Protein AF-A0A1I7WMV4-F1 (afdb_monomer)

Organism: Heterorhabditis bacteriophora (NCBI:txid37862)

InterPro domains:
  IPR008081 Cytoplasmic FMR1-interacting [PF05994] (20-276)
  IPR008081 Cytoplasmic FMR1-interacting [PF05994] (316-549)
  IPR008081 Cytoplasmic FMR1-interacting [PIRSF008153] (20-555)
  IPR008081 Cytoplasmic FMR1-interacting [PR01698] (71-94)
  IPR008081 Cytoplasmic FMR1-interacting [PR01698] (135-153)
  IPR008081 Cytoplasmic FMR1-interacting [PR01698] (204-226)
  IPR008081 Cytoplasmic FMR1-interacting [PR01698] (264-294)
  IPR008081 Cytoplasmic FMR1-interacting [PTHR12195] (18-276)

Mean predicted aligned error: 18.1 Å

Radius of gyration: 53.66 Å; Cα contacts (8 Å, |Δi|>4): 362; chains: 1; bounding box: 133×70×146 Å

Nearest PDB structures (foldseek):
  3p8c-assembly1_A  TM=8.259E-01  e=4.898E-31  Homo sapiens
  4n78-assembly1_A  TM=8.257E-01  e=5.779E-31  Homo sapiens
  7usc-assembly1_A  TM=8.078E-01  e=4.213E-30  Homo sapiens
  7usd-assembly1_A  TM=8.073E-01  e=2.116E-29  Homo sapiens
  7use-assembly1_A  TM=8.045E-01  e=2.116E-29  Homo sapiens

Solvent-accessible surface area (backbone atoms only — not comparable to full-atom values): 35457 Å² total; per-residue (Å²): 107,69,78,59,51,61,60,49,70,76,72,66,64,92,88,45,60,64,65,52,47,54,56,48,49,42,43,71,68,69,60,83,70,89,67,80,84,81,77,76,88,82,87,84,88,81,83,90,82,88,85,82,91,75,86,84,80,74,80,79,82,80,78,76,84,82,59,98,73,67,81,74,72,50,74,64,47,51,49,51,42,47,55,56,55,44,62,44,65,42,91,70,81,79,75,94,59,80,70,57,42,80,81,54,56,71,73,56,54,50,53,50,49,53,48,54,66,56,56,66,53,44,68,46,62,76,37,42,67,63,50,49,52,68,72,67,66,58,27,70,59,67,67,53,66,75,60,40,60,72,46,72,76,75,43,94,71,80,60,62,86,77,30,49,45,48,42,57,32,50,50,35,67,71,68,62,43,46,81,48,47,71,48,39,64,66,32,57,48,42,53,56,40,32,36,50,43,20,56,74,71,70,61,36,66,69,59,30,56,51,48,52,56,50,47,55,57,51,48,55,53,47,52,52,54,49,50,52,51,53,50,51,51,53,51,51,46,51,53,58,70,71,47,57,69,64,60,53,53,51,34,44,74,72,73,45,74,85,79,76,76,77,89,70,55,53,65,74,64,72,64,56,88,73,74,99,59,104,68,80,88,86,88,80,84,89,85,76,67,75,70,56,56,55,53,54,51,54,57,55,55,59,67,75,68,75,81,73,91,60,58,75,68,56,44,54,47,48,56,29,22,53,50,9,45,51,53,50,46,48,47,51,49,51,54,53,48,36,54,52,52,50,52,52,40,61,70,43,21,68,38,71,78,56,74,81,85,63,94,57,95,45,72,73,55,28,53,57,51,47,54,52,47,50,63,66,43,49,76,58,17,50,58,60,46,33,65,73,76,46,53,75,68,52,36,54,52,42,52,53,51,52,48,64,60,69,62,51,57,75,79,80,59,65,66,52,53,57,52,52,53,52,51,34,57,60,52,70,73,42,62,72,53,61,47,69,82,40,93,81,75,78,61,75,81,86,65,81,45,36,50,53,47,57,48,27,54,49,50,46,61,65,30,58,64,72,88,51,95,88,51,79,55,64,57,78,77,53,48,69,21,36,58,49,27,53,50,48,53,26,50,64,71,69,38,50,71,58,34,70,72,68,25,58,47,60,49,51,40,54,49,40,71,71,70,68,65,75,54,70,57,96,85,42,49,44,58,58,32,39,55,41,37,52,52,52,50,53,51,49,53,52,53,51,52,53,51,49,66,62,67,48,75,85,82,67,94,64,78,76,80,70,86,81,78,82,73,92,74,58,84,92,53,66,87,78,59,86,82,84,130

Sequence (581 aa):
MIKGLQSLLGRMEPALSNAVSILQSVKDTCVDTCSASEMRPSVEKGKKRQGKESTSSSASDLRIPRRAVPPAPSSTQLYMARTQLESLVSERNSGGKKILRKELDSKTIERINVFLRKSTHWAALFRLSDSLSEAAELSQLWFREFYLEMTMGNRIQFPIEMSVPWILTSHILTTADSALLECALYQLDLYNDAAHYSLFNFRKQFLYDEVEAEVNLCFDQFIYKLSEMVFTHFKQLASCMMLDKRFKGECHRAGVTIRTPPAGRFDSLLKQRHVQFESSELSSIVELDYLIETNRLCHSLLRQKLASVADFNDLLLEELRELGNMILFCMQLEIGLAQEEVQDLLAAAAFTNVIPRPPAKNVVEQEKQLAKLEEKYSRIQLTNVVQKFGDEKQIAIAREAELMTKERLCCGLNVFEMFLQRIKQILVSDSIWTGGYPTNGVMWVDECVEFHRIWSALQFFICHPPQREDEHLIEEFFGDSVQWAALSIISLLGQHRRFEVLDFCYHLHRIQKADGKDETVNGIRLVRMVERIRRFQLLNNQVLAILSNILSPAEEFEEERVREFLPPTHPSLSNQYPIDE

Secondary structure (DSSP, 8-state):
-HHHHHHHHTS--GGGHHHHHHHHHHHHHH---TTTTS----------------S------------SSPPPPPHHHHHHHHHHHHHHH--S--SSS--GGGGS-HHHHHHHHHHHHHHTSHHHHHTHHHHHHHHS--GGGT--HHHHHHTTTS-SS--GGG-HHHHHHHHHHHHT-TTTGGGHHHHHTHHHHHHHHIIIII--HHHHHHHHHHHHHHHHHHHHHHHHHHHHHHHHHHHHHHS-HHHHHHHHHTT---PPPPPP--HHHHT-S----S---------SSHHHHHHHHHHHHHHTS------HHHHHHHHHHHHHHHHHHHHHHHHHHHHHHHHHHHHHTTTTT--PPPP-SSHHHHHHHHHHHHHHHTTT-HHHHHHHHS-HHHHHHHHHHHHHHH--GGGT--HHHHHHHHHHHHHHT-GGGTTSS-TTSS--SS---SHHHHHHHHHHHHTPPPSSTT---HHHHHTTHHHHHHHHHHHHTT-HHHHHHH-HHHHHHHHHHHH----EETTEEHHHHHHHHHHHHHHHHHHHHHHHHHHS-SS------PPP-PPPPPTTSTTSS----

Structure (mmCIF, N/CA/C/O backbone):
data_AF-A0A1I7WMV4-F1
#
_entry.id   AF-A0A1I7WMV4-F1
#
loop_
_atom_site.group_PDB
_atom_site.id
_atom_site.type_symbol
_atom_site.label_atom_id
_atom_site.label_alt_id
_atom_site.label_comp_id
_atom_site.label_asym_id
_atom_site.label_entity_id
_atom_site.label_seq_id
_atom_site.pdbx_PDB_ins_code
_atom_site.Cartn_x
_atom_site.Cartn_y
_atom_site.Cartn_z
_atom_site.occupancy
_atom_site.B_iso_or_equiv
_atom_site.auth_seq_id
_atom_site.auth_comp_id
_atom_site.auth_asym_id
_atom_site.auth_atom_id
_atom_site.pdbx_PDB_model_num
ATOM 1 N N . MET A 1 1 ? -53.742 7.741 56.644 1.00 31.67 1 MET A N 1
ATOM 2 C CA . MET A 1 1 ? -53.735 7.395 58.084 1.00 31.67 1 MET A CA 1
ATOM 3 C C . MET A 1 1 ? -54.294 8.502 58.964 1.00 31.67 1 MET A C 1
ATOM 5 O O . MET A 1 1 ? -55.239 8.222 59.680 1.00 31.67 1 MET A O 1
ATOM 9 N N . ILE A 1 2 ? -53.812 9.745 58.876 1.00 32.56 2 ILE A N 1
ATOM 10 C CA . ILE A 1 2 ? -54.216 10.843 59.783 1.00 32.56 2 ILE A CA 1
ATOM 11 C C . ILE A 1 2 ? -55.729 11.163 59.722 1.00 32.56 2 ILE A C 1
ATOM 13 O O . ILE A 1 2 ? -56.373 11.228 60.763 1.00 32.56 2 ILE A O 1
ATOM 17 N N . LYS A 1 3 ? -56.343 11.215 58.526 1.00 32.12 3 LYS A N 1
ATOM 18 C CA . LYS A 1 3 ? -57.812 11.365 58.379 1.00 32.12 3 LYS A CA 1
ATOM 19 C C . LYS A 1 3 ? -58.620 10.177 58.952 1.00 32.12 3 LYS A C 1
ATOM 21 O O . LYS A 1 3 ? -59.761 10.353 59.359 1.00 32.12 3 LYS A O 1
ATOM 26 N N . GLY A 1 4 ? -58.035 8.974 59.008 1.00 38.06 4 GLY A N 1
ATOM 27 C CA . GLY A 1 4 ? -58.662 7.796 59.627 1.00 38.06 4 GLY A CA 1
ATOM 28 C C . GLY A 1 4 ? -58.553 7.810 61.154 1.00 38.06 4 GLY A C 1
ATOM 29 O O . GLY A 1 4 ? -59.509 7.483 61.841 1.00 38.06 4 GLY A O 1
ATOM 30 N N . LEU A 1 5 ? -57.419 8.283 61.670 1.00 36.84 5 LEU A N 1
ATOM 31 C CA . LEU A 1 5 ? -57.133 8.438 63.098 1.00 36.84 5 LEU A CA 1
ATOM 32 C C . LEU A 1 5 ? -58.019 9.486 63.776 1.00 36.84 5 LEU A C 1
ATOM 34 O O . LEU A 1 5 ? -58.550 9.260 64.858 1.00 36.84 5 LEU A O 1
ATOM 38 N N . GLN A 1 6 ? -58.237 10.611 63.099 1.00 33.69 6 GLN A N 1
ATOM 39 C CA . GLN A 1 6 ? -59.031 11.731 63.605 1.00 33.69 6 GLN A CA 1
ATOM 40 C C . GLN A 1 6 ? -60.541 11.423 63.641 1.00 33.69 6 GLN A C 1
ATOM 42 O O . GLN A 1 6 ? -61.252 11.933 64.500 1.00 33.69 6 GLN A O 1
ATOM 47 N N . SER A 1 7 ? -61.016 10.534 62.759 1.00 35.16 7 SER A N 1
ATOM 48 C CA . SER A 1 7 ? -62.388 10.002 62.773 1.00 35.16 7 SER A CA 1
ATOM 49 C C . SER A 1 7 ? -62.621 8.952 63.869 1.00 35.16 7 SER A C 1
ATOM 51 O O . SER A 1 7 ? -63.766 8.765 64.276 1.00 35.16 7 SER A O 1
ATOM 53 N N . LEU A 1 8 ? -61.570 8.252 64.308 1.00 38.41 8 LEU A N 1
ATOM 54 C CA . LEU A 1 8 ? -61.617 7.263 65.391 1.00 38.41 8 LEU A CA 1
ATOM 55 C C . LEU A 1 8 ? -61.627 7.956 66.759 1.00 38.41 8 LEU A C 1
ATOM 57 O O . LEU A 1 8 ? -62.491 7.668 67.576 1.00 38.41 8 LEU A O 1
ATOM 61 N N . LEU A 1 9 ? -60.770 8.963 66.954 1.00 38.50 9 LEU A N 1
ATOM 62 C CA . LEU A 1 9 ? -60.679 9.762 68.187 1.00 38.50 9 LEU A CA 1
ATOM 63 C C . LEU A 1 9 ? -61.995 10.454 68.598 1.00 38.50 9 LEU A C 1
ATOM 65 O O . LEU A 1 9 ? -62.220 10.677 69.781 1.00 38.50 9 LEU A O 1
ATOM 69 N N . GLY A 1 10 ? -62.876 10.774 67.643 1.00 39.53 10 GLY A N 1
ATOM 70 C CA . GLY A 1 10 ? -64.164 11.431 67.906 1.00 39.53 10 GLY A CA 1
ATOM 71 C C . GLY A 1 10 ? -65.325 10.502 68.294 1.00 39.53 10 GLY A C 1
ATOM 72 O O . GLY A 1 10 ? -66.422 11.000 68.526 1.00 39.53 10 GLY A O 1
ATOM 73 N N . ARG A 1 11 ? -65.131 9.171 68.320 1.00 40.56 11 ARG A N 1
ATOM 74 C CA . ARG A 1 11 ? -66.211 8.173 68.512 1.00 40.56 11 ARG A CA 1
ATOM 75 C C . ARG A 1 11 ? -66.024 7.233 69.716 1.00 40.56 11 ARG A C 1
ATOM 77 O O . ARG A 1 11 ? -66.725 6.230 69.803 1.00 40.56 11 ARG A O 1
ATOM 84 N N . MET A 1 12 ? -65.087 7.508 70.621 1.00 33.94 12 MET A N 1
ATOM 85 C CA . MET A 1 12 ? -64.620 6.525 71.609 1.00 33.94 12 MET A CA 1
ATOM 86 C C . MET A 1 12 ? -65.023 6.914 73.047 1.00 33.94 12 MET A C 1
ATOM 88 O O . MET A 1 12 ? -64.566 7.926 73.570 1.00 33.94 12 MET A O 1
ATOM 92 N N . GLU A 1 13 ? -65.888 6.101 73.673 1.00 36.91 13 GLU A N 1
ATOM 93 C CA . GLU A 1 13 ? -66.266 6.157 75.101 1.00 36.91 13 GLU A CA 1
ATOM 94 C C . GLU A 1 13 ? -65.074 5.838 76.051 1.00 36.91 13 GLU A C 1
ATOM 96 O O . GLU A 1 13 ? -64.059 5.296 75.605 1.00 36.91 13 GLU A O 1
ATOM 101 N N . PRO A 1 14 ? -65.161 6.127 77.372 1.00 38.75 14 PRO A N 1
ATOM 102 C CA . PRO A 1 14 ? -64.014 6.257 78.294 1.00 38.75 14 PRO A CA 1
ATOM 103 C C . PRO A 1 14 ? -63.120 5.018 78.518 1.00 38.75 14 PRO A C 1
ATOM 105 O O . PRO A 1 14 ? -62.098 5.122 79.195 1.00 38.75 14 PRO A O 1
ATOM 108 N N . ALA A 1 15 ? -63.447 3.851 77.954 1.00 40.47 15 ALA A N 1
ATOM 109 C CA . ALA A 1 15 ? -62.628 2.635 78.046 1.00 40.47 15 ALA A CA 1
ATOM 110 C C . ALA A 1 15 ? -61.416 2.616 77.083 1.00 40.47 15 ALA A C 1
ATOM 112 O O . ALA A 1 15 ? -60.583 1.717 77.162 1.00 40.47 15 ALA A O 1
ATOM 113 N N . LEU A 1 16 ? -61.288 3.618 76.205 1.00 48.19 16 LEU A N 1
ATOM 114 C CA . LEU A 1 16 ? -60.408 3.617 75.025 1.00 48.19 16 LEU A CA 1
ATOM 115 C C . LEU A 1 16 ? -59.130 4.470 75.150 1.00 48.19 16 LEU A C 1
ATOM 117 O O . LEU A 1 16 ? -58.421 4.692 74.167 1.00 48.19 16 LEU A O 1
ATOM 121 N N . SER A 1 17 ? -58.804 4.918 76.366 1.00 54.38 17 SER A N 1
ATOM 122 C CA . SER A 1 17 ? -57.685 5.830 76.668 1.00 54.38 17 SER A CA 1
ATOM 123 C C . SER A 1 17 ? -56.322 5.374 76.109 1.00 54.38 17 SER A C 1
ATOM 125 O O . SER A 1 17 ? -55.568 6.188 75.576 1.00 54.38 17 SER A O 1
ATOM 127 N N . ASN A 1 18 ? -56.017 4.069 76.140 1.00 56.84 18 ASN A N 1
ATOM 128 C CA . ASN A 1 18 ? -54.697 3.555 75.744 1.00 56.84 18 ASN A CA 1
ATOM 129 C C . ASN A 1 18 ? -54.479 3.527 74.220 1.00 56.84 18 ASN A C 1
ATOM 131 O O . ASN A 1 18 ? -53.434 3.970 73.750 1.00 56.84 18 ASN A O 1
ATOM 135 N N . ALA A 1 19 ? -55.449 3.037 73.436 1.00 59.12 19 ALA A N 1
ATOM 136 C CA . ALA A 1 19 ? -55.341 3.022 71.974 1.00 59.12 19 ALA A CA 1
ATOM 137 C C . ALA A 1 19 ? -55.337 4.452 71.409 1.00 59.12 19 ALA A C 1
ATOM 139 O O . ALA A 1 19 ? -54.529 4.780 70.543 1.00 59.12 19 ALA A O 1
ATOM 140 N N . VAL A 1 20 ? -56.177 5.326 71.972 1.00 66.62 20 VAL A N 1
ATOM 141 C CA . VAL A 1 20 ? -56.208 6.766 71.685 1.00 66.62 20 VAL A CA 1
ATOM 142 C C . VAL A 1 20 ? -54.865 7.432 72.001 1.00 66.62 20 VAL A C 1
ATOM 144 O O . VAL A 1 20 ? -54.358 8.182 71.172 1.00 66.62 20 VAL A O 1
ATOM 147 N N . SER A 1 21 ? -54.249 7.114 73.142 1.00 71.06 21 SER A N 1
ATOM 148 C CA . SER A 1 21 ? -52.940 7.646 73.542 1.00 71.06 21 SER A CA 1
ATOM 149 C C . SER A 1 21 ? -51.807 7.220 72.598 1.00 71.06 21 SER A C 1
ATOM 151 O O . SER A 1 21 ? -51.011 8.065 72.192 1.00 71.06 21 SER A O 1
ATOM 153 N N . ILE A 1 22 ? -51.758 5.949 72.178 1.00 72.69 22 ILE A N 1
ATOM 154 C CA . ILE A 1 22 ? -50.739 5.454 71.233 1.00 72.69 22 ILE A CA 1
ATOM 155 C C . ILE A 1 22 ? -50.907 6.120 69.864 1.00 72.69 22 ILE A C 1
ATOM 157 O O . ILE A 1 22 ? -49.942 6.581 69.258 1.00 72.69 22 ILE A O 1
ATOM 161 N N . LEU A 1 23 ? -52.144 6.221 69.385 1.00 76.31 23 LEU A N 1
ATOM 162 C CA . LEU A 1 23 ? -52.470 6.850 68.110 1.00 76.31 23 LEU A CA 1
ATOM 163 C C . LEU A 1 23 ? -52.190 8.360 68.103 1.00 76.31 23 LEU A C 1
ATOM 165 O O . LEU A 1 23 ? -51.748 8.898 67.085 1.00 76.31 23 LEU A O 1
ATOM 169 N N . GLN A 1 24 ? -52.395 9.027 69.238 1.00 75.19 24 GLN A N 1
ATOM 170 C CA . GLN A 1 24 ? -52.027 10.424 69.446 1.00 75.19 24 GLN A CA 1
ATOM 171 C C . GLN A 1 24 ? -50.499 10.592 69.527 1.00 75.19 24 GLN A C 1
ATOM 173 O O . GLN A 1 24 ? -49.965 11.485 68.883 1.00 75.19 24 GLN A O 1
ATOM 178 N N . SER A 1 25 ? -49.775 9.675 70.176 1.00 78.19 25 SER A N 1
ATOM 179 C CA . SER A 1 25 ? -48.303 9.678 70.218 1.00 78.19 25 SER A CA 1
ATOM 180 C C . SER A 1 25 ? -47.666 9.505 68.832 1.00 78.19 25 SER A C 1
ATOM 182 O O . SER A 1 25 ? -46.758 10.258 68.481 1.00 78.19 25 SER A O 1
ATOM 184 N N . VAL A 1 26 ? -48.177 8.587 68.001 1.00 79.00 26 VAL A N 1
ATOM 185 C CA . VAL A 1 26 ? -47.729 8.422 66.603 1.00 79.00 26 VAL A CA 1
ATOM 186 C C . VAL A 1 26 ? -47.992 9.696 65.794 1.00 79.00 26 VAL A C 1
ATOM 188 O O . VAL A 1 26 ? -47.171 10.101 64.970 1.00 79.00 26 VAL A O 1
ATOM 191 N N . LYS A 1 27 ? -49.135 10.349 66.029 1.00 78.69 27 LYS A N 1
ATOM 192 C CA . LYS A 1 27 ? -49.492 11.611 65.378 1.00 78.69 27 LYS A CA 1
ATOM 193 C C . LYS A 1 27 ? -48.536 12.733 65.793 1.00 78.69 27 LYS A C 1
ATOM 195 O O . LYS A 1 27 ? -47.996 13.400 64.922 1.00 78.69 27 LYS A O 1
ATOM 200 N N . ASP A 1 28 ? -48.273 12.897 67.081 1.00 77.94 28 ASP A N 1
ATOM 201 C CA . ASP A 1 28 ? -47.410 13.968 67.591 1.00 77.94 28 ASP A CA 1
ATOM 202 C C . ASP A 1 28 ? -45.935 13.761 67.202 1.00 77.94 28 ASP A C 1
ATOM 204 O O . ASP A 1 28 ? -45.205 14.724 66.997 1.00 77.94 28 ASP A O 1
ATOM 208 N N . THR A 1 29 ? -45.510 12.507 67.015 1.00 77.50 29 THR A N 1
ATOM 209 C CA . THR A 1 29 ? -44.141 12.159 66.594 1.00 77.50 29 THR A CA 1
ATOM 210 C C . THR A 1 29 ? -43.895 12.392 65.097 1.00 77.50 29 THR A C 1
ATOM 212 O O . THR A 1 29 ? -42.772 12.708 64.699 1.00 77.50 29 THR A O 1
ATOM 215 N N . CYS A 1 30 ? -44.914 12.202 64.250 1.00 73.75 30 CYS A N 1
ATOM 216 C CA . CYS A 1 30 ? -44.743 12.142 62.791 1.00 73.75 30 CYS A CA 1
ATOM 217 C C . CYS A 1 30 ? -45.481 13.228 61.997 1.00 73.75 30 CYS A C 1
ATOM 219 O O . CYS A 1 30 ? -45.269 13.329 60.787 1.00 73.75 30 CYS A O 1
ATOM 221 N N . VAL A 1 31 ? -46.381 14.002 62.609 1.00 72.94 31 VAL A N 1
ATOM 222 C CA . VAL A 1 31 ? -47.135 15.042 61.897 1.00 72.94 31 VAL A CA 1
ATOM 223 C C . VAL A 1 31 ? -46.376 16.363 61.927 1.00 72.94 31 VAL A C 1
ATOM 225 O O . VAL A 1 31 ? -46.293 17.025 62.953 1.00 72.94 31 VAL A O 1
ATOM 228 N N . ASP A 1 32 ? -45.888 16.778 60.759 1.00 63.00 32 ASP A N 1
ATOM 229 C CA . ASP A 1 32 ? -45.286 18.095 60.545 1.00 63.00 32 ASP A CA 1
ATOM 230 C C . ASP A 1 32 ? -46.390 19.145 60.291 1.00 63.00 32 ASP A C 1
ATOM 232 O O . ASP A 1 32 ? -46.891 19.297 59.172 1.00 63.00 32 ASP A O 1
ATOM 236 N N . THR A 1 33 ? -46.841 19.848 61.335 1.00 54.56 33 THR A N 1
ATOM 237 C CA . THR A 1 33 ? -47.798 20.963 61.212 1.00 54.56 33 THR A CA 1
ATOM 238 C C . THR A 1 33 ? -47.079 22.283 60.922 1.00 54.56 33 THR A C 1
ATOM 240 O O . THR A 1 33 ? -47.121 23.212 61.725 1.00 54.56 33 THR A O 1
ATOM 243 N N . CYS A 1 34 ? -46.461 22.429 59.750 1.00 44.50 34 CYS A N 1
ATOM 244 C CA . CYS A 1 34 ? -45.905 23.722 59.314 1.00 44.50 34 CYS A CA 1
ATOM 245 C C . CYS A 1 34 ? -46.960 24.790 58.939 1.00 44.50 34 CYS A C 1
ATOM 247 O O . CYS A 1 34 ? -46.612 25.822 58.377 1.00 44.50 34 CYS A O 1
ATOM 249 N N . SER A 1 35 ? -48.240 24.599 59.268 1.00 43.28 35 SER A N 1
ATOM 250 C CA . SER A 1 35 ? -49.295 25.616 59.132 1.00 43.28 35 SER A CA 1
ATOM 251 C C . SER A 1 35 ? -49.803 26.107 60.494 1.00 43.28 35 SER A C 1
ATOM 253 O O . SER A 1 35 ? -51.004 26.280 60.687 1.00 43.28 35 SER A O 1
ATOM 255 N N . ALA A 1 36 ? -48.912 26.312 61.467 1.00 37.44 36 ALA A N 1
ATOM 256 C CA . ALA A 1 36 ? -49.279 26.863 62.777 1.00 37.44 36 ALA A CA 1
ATOM 257 C C . ALA A 1 36 ? -49.524 28.393 62.770 1.00 37.44 36 ALA A C 1
ATOM 259 O O . ALA A 1 36 ? -49.837 28.955 63.816 1.00 37.44 36 ALA A O 1
ATOM 260 N N . SER A 1 37 ? -49.419 29.078 61.618 1.00 35.66 37 SER A N 1
ATOM 261 C CA . SER A 1 37 ? -49.572 30.545 61.533 1.00 35.66 37 SER A CA 1
ATOM 262 C C . SER A 1 37 ? -50.922 31.052 60.987 1.00 35.66 37 SER A C 1
ATOM 264 O O . SER A 1 37 ? -51.177 32.247 61.080 1.00 35.66 37 SER A O 1
ATOM 266 N N . GLU A 1 38 ? -51.825 30.205 60.470 1.00 31.08 38 GLU A N 1
ATOM 267 C CA . GLU A 1 38 ? -53.079 30.677 59.824 1.00 31.08 38 GLU A CA 1
ATOM 268 C C . GLU A 1 38 ? -54.395 30.175 60.443 1.00 31.08 38 GLU A C 1
ATOM 270 O O . GLU A 1 38 ? -55.457 30.273 59.836 1.00 31.08 38 GLU A O 1
ATOM 275 N N . MET A 1 39 ? -54.388 29.696 61.686 1.00 31.38 39 MET A N 1
ATOM 276 C CA . MET A 1 39 ? -55.638 29.443 62.419 1.00 31.38 39 MET A CA 1
ATOM 277 C C . MET A 1 39 ? -55.596 30.084 63.804 1.00 31.38 39 MET A C 1
ATOM 279 O O . MET A 1 39 ? -55.480 29.411 64.823 1.00 31.38 39 MET A O 1
ATOM 283 N N . ARG A 1 40 ? -55.715 31.417 63.844 1.00 26.22 40 ARG A N 1
ATOM 284 C CA . ARG A 1 40 ? -56.257 32.110 65.023 1.00 26.22 40 ARG A CA 1
ATOM 285 C C . ARG A 1 40 ? -57.776 32.248 64.851 1.00 26.22 40 ARG A C 1
ATOM 287 O O . ARG A 1 40 ? -58.206 32.650 63.772 1.00 26.22 40 ARG A O 1
ATOM 294 N N . PRO A 1 41 ? -58.596 31.958 65.875 1.00 29.72 41 PRO A N 1
ATOM 295 C CA . PRO A 1 41 ? -60.025 32.225 65.818 1.00 29.72 41 PRO A CA 1
ATOM 296 C C . PRO A 1 41 ? -60.263 33.729 66.001 1.00 29.72 41 PRO A C 1
ATOM 298 O O . PRO A 1 41 ? -59.948 34.288 67.052 1.00 29.72 41 PRO A O 1
ATOM 301 N N . SER A 1 42 ? -60.794 34.399 64.977 1.00 25.84 42 SER A N 1
ATOM 302 C CA . SER A 1 42 ? -61.267 35.778 65.086 1.00 25.84 42 SER A CA 1
ATOM 303 C C . SER A 1 42 ? -62.623 35.816 65.793 1.00 25.84 42 SER A C 1
ATOM 305 O O . SER A 1 42 ? -63.585 35.143 65.426 1.00 25.84 42 SER A O 1
ATOM 307 N N . VAL A 1 43 ? -62.664 36.609 66.857 1.00 33.09 43 VAL A N 1
ATOM 308 C CA . VAL A 1 43 ? -63.856 36.985 67.611 1.00 33.09 43 VAL A CA 1
ATOM 309 C C . VAL A 1 43 ? -64.671 37.965 66.772 1.00 33.09 43 VAL A C 1
ATOM 311 O O . VAL A 1 43 ? -64.152 39.029 66.467 1.00 33.09 43 VAL A O 1
ATOM 314 N N . GLU A 1 44 ? -65.944 37.671 66.488 1.00 26.36 44 GLU A N 1
ATOM 315 C CA . GLU A 1 44 ? -66.992 38.701 66.464 1.00 26.36 44 GLU A CA 1
ATOM 316 C C . GLU A 1 44 ? -68.416 38.123 66.570 1.00 26.36 44 GLU A C 1
ATOM 318 O O . GLU A 1 44 ? -68.747 37.054 66.061 1.00 26.36 44 GLU A O 1
ATOM 323 N N . LYS A 1 45 ? -69.243 38.834 67.341 1.00 29.30 45 LYS A N 1
ATOM 324 C CA . LYS A 1 45 ? -70.598 38.490 67.795 1.00 29.30 45 LYS A CA 1
ATOM 325 C C . LYS A 1 45 ? -71.648 38.730 66.700 1.00 29.30 45 LYS A C 1
ATOM 327 O O . LYS A 1 45 ? -71.616 39.778 66.069 1.00 29.30 45 LYS A O 1
ATOM 332 N N . GLY A 1 46 ? -72.710 37.910 66.644 1.00 25.30 46 GLY A N 1
ATOM 333 C CA . GLY A 1 46 ? -73.989 38.370 66.070 1.00 25.30 46 GLY A CA 1
ATOM 334 C C . GLY A 1 46 ? -75.042 37.330 65.648 1.00 25.30 46 GLY A C 1
ATOM 335 O O . GLY A 1 46 ? -75.071 36.922 64.503 1.00 25.30 46 GLY A O 1
ATOM 336 N N . LYS A 1 47 ? -75.983 37.035 66.562 1.00 25.83 47 LYS A N 1
ATOM 337 C CA . LYS A 1 47 ? -77.439 36.772 66.371 1.00 25.83 47 LYS A CA 1
ATOM 338 C C . LYS A 1 47 ? -77.971 35.676 65.402 1.00 25.83 47 LYS A C 1
ATOM 340 O O . LYS A 1 47 ? -78.006 35.834 64.194 1.00 25.83 47 LYS A O 1
ATOM 345 N N . LYS A 1 48 ? -78.621 34.679 66.038 1.00 29.50 48 LYS A N 1
ATOM 346 C CA . LYS A 1 48 ? -79.884 33.953 65.712 1.00 29.50 48 LYS A CA 1
ATOM 347 C C . LYS A 1 48 ? -80.354 33.867 64.239 1.00 29.50 48 LYS A C 1
ATOM 349 O O . LYS A 1 48 ? -80.897 34.843 63.734 1.00 29.50 48 LYS A O 1
ATOM 354 N N . ARG A 1 49 ? -80.522 32.631 63.735 1.00 26.30 49 ARG A N 1
ATOM 355 C CA . ARG A 1 49 ? -81.847 32.006 63.475 1.00 26.30 49 ARG A CA 1
ATOM 356 C C . ARG A 1 49 ? -81.744 30.518 63.094 1.00 26.30 49 ARG A C 1
ATOM 358 O O . ARG A 1 49 ? -80.753 30.068 62.543 1.00 26.30 49 ARG A O 1
ATOM 365 N N . GLN A 1 50 ? -82.793 29.794 63.480 1.00 26.92 50 GLN A N 1
ATOM 366 C CA . GLN A 1 50 ? -83.062 28.361 63.331 1.00 26.92 50 GLN A CA 1
ATOM 367 C C . GLN A 1 50 ? -83.063 27.859 61.878 1.00 26.92 50 GLN A C 1
ATOM 369 O O . GLN A 1 50 ? -83.520 28.578 60.995 1.00 26.92 50 GLN A O 1
ATOM 374 N N . GLY A 1 51 ? -82.787 26.558 61.700 1.00 25.00 51 GLY A N 1
ATOM 375 C CA . GLY A 1 51 ? -83.613 25.727 60.817 1.00 25.00 51 GLY A CA 1
ATOM 376 C C . GLY A 1 51 ? -82.903 24.734 59.891 1.00 25.00 51 GLY A C 1
ATOM 377 O O . GLY A 1 51 ? -82.398 25.126 58.851 1.00 25.00 51 GLY A O 1
ATOM 378 N N . LYS A 1 52 ? -83.098 23.450 60.224 1.00 26.33 52 LYS A N 1
ATOM 379 C CA . LYS A 1 52 ? -83.263 22.267 59.355 1.00 26.33 52 LYS A CA 1
ATOM 380 C C . LYS A 1 52 ? -82.052 21.577 58.708 1.00 26.33 52 LYS A C 1
ATOM 382 O O . LYS A 1 52 ? -81.231 22.153 58.009 1.00 26.33 52 LYS A O 1
ATOM 387 N N . GLU A 1 53 ? -82.067 20.268 58.946 1.00 32.41 53 GLU A N 1
ATOM 388 C CA . GLU A 1 53 ? -81.219 19.205 58.429 1.00 32.41 53 GLU A CA 1
ATOM 389 C C . GLU A 1 53 ? -81.088 19.232 56.903 1.00 32.41 53 GLU A C 1
ATOM 391 O O . GLU A 1 53 ? -82.078 19.284 56.173 1.00 32.41 53 GLU A O 1
ATOM 396 N N . SER A 1 54 ? -79.854 19.080 56.432 1.00 23.98 54 SER A N 1
ATOM 397 C CA . SER A 1 54 ? -79.577 18.376 55.187 1.00 23.98 54 SER A CA 1
ATOM 398 C C . SER A 1 54 ? -78.370 17.470 55.405 1.00 23.98 54 SER A C 1
ATOM 400 O O . SER A 1 54 ? -77.350 17.838 55.985 1.00 23.98 54 SER A O 1
ATOM 402 N N . THR A 1 55 ? -78.577 16.221 55.024 1.00 33.97 55 THR A N 1
ATOM 403 C CA . THR A 1 55 ? -77.622 15.127 54.975 1.00 33.97 55 THR A CA 1
ATOM 404 C C . THR A 1 55 ? -76.431 15.477 54.077 1.00 33.97 55 THR A C 1
ATOM 406 O O . THR A 1 55 ? -76.568 16.173 53.077 1.00 33.97 55 THR A O 1
ATOM 409 N N . SER A 1 56 ? -75.266 14.915 54.416 1.00 37.66 56 SER A N 1
ATOM 410 C CA . SER A 1 56 ? -73.982 15.011 53.701 1.00 37.66 56 SER A CA 1
ATOM 411 C C . SER A 1 56 ? -73.211 16.336 53.842 1.00 37.66 56 SER A C 1
ATOM 413 O O . SER A 1 56 ? -73.231 17.207 52.985 1.00 37.66 56 SER A O 1
ATOM 415 N N . SER A 1 57 ? -72.399 16.438 54.897 1.00 28.31 57 SER A N 1
ATOM 416 C CA . SER A 1 57 ? -71.206 17.290 54.870 1.00 28.31 57 SER A CA 1
ATOM 417 C C . SER A 1 57 ? -69.977 16.412 55.074 1.00 28.31 57 SER A C 1
ATOM 419 O O . SER A 1 57 ? -69.629 16.011 56.186 1.00 28.31 57 SER A O 1
ATOM 421 N N . SER A 1 58 ? -69.387 16.061 53.937 1.00 31.38 58 SER A N 1
ATOM 422 C CA . SER A 1 58 ? -68.032 15.560 53.736 1.00 31.38 58 SER A CA 1
ATOM 423 C C . SER A 1 58 ? -67.042 16.003 54.816 1.00 31.38 58 SER A C 1
ATOM 425 O O . SER A 1 58 ? -66.951 17.186 55.142 1.00 31.38 58 SER A O 1
ATOM 427 N N . ALA A 1 59 ? -66.275 15.031 55.320 1.00 34.12 59 ALA A N 1
ATOM 428 C CA . ALA A 1 59 ? -65.098 15.240 56.152 1.00 34.12 59 ALA A CA 1
ATOM 429 C C . ALA A 1 59 ? -64.277 16.427 55.629 1.00 34.12 59 ALA A C 1
ATOM 431 O O . ALA A 1 59 ? -63.898 16.451 54.458 1.00 34.12 59 ALA A O 1
ATOM 432 N N . SER A 1 60 ? -64.029 17.399 56.504 1.00 36.94 60 SER A N 1
ATOM 433 C CA . SER A 1 60 ? -63.230 18.585 56.222 1.00 36.94 60 SER A CA 1
ATOM 434 C C . SER A 1 60 ? -61.929 18.208 55.514 1.00 36.94 60 SER A C 1
ATOM 436 O O . SER A 1 60 ? -61.138 17.372 55.971 1.00 36.94 60 SER A O 1
ATOM 438 N N . ASP A 1 61 ? -61.727 18.803 54.342 1.00 36.22 61 ASP A N 1
ATOM 439 C CA . ASP A 1 61 ? -60.611 18.497 53.465 1.00 36.22 61 ASP A CA 1
ATOM 440 C C . ASP A 1 61 ? -59.307 19.093 54.013 1.00 36.22 61 ASP A C 1
ATOM 442 O O . ASP A 1 61 ? -58.840 20.150 53.601 1.00 36.22 61 ASP A O 1
ATOM 446 N N . LEU A 1 62 ? -58.690 18.393 54.970 1.00 48.88 62 LEU A N 1
ATOM 447 C CA . LEU A 1 62 ? -57.298 18.625 55.357 1.00 48.88 62 LEU A CA 1
ATOM 448 C C . LEU A 1 62 ? -56.412 18.382 54.128 1.00 48.88 62 LEU A C 1
ATOM 450 O O . LEU A 1 62 ? -56.153 17.230 53.755 1.00 48.88 62 LEU A O 1
ATOM 454 N N . ARG A 1 63 ? -55.982 19.469 53.482 1.00 47.84 63 ARG A N 1
ATOM 455 C CA . ARG A 1 63 ? -54.951 19.455 52.443 1.00 47.84 63 ARG A CA 1
ATOM 456 C C . ARG A 1 63 ? -53.604 19.248 53.125 1.00 47.84 63 ARG A C 1
ATOM 458 O O . ARG A 1 63 ? -53.077 20.156 53.753 1.00 47.84 63 ARG A O 1
ATOM 465 N N . ILE A 1 64 ? -53.063 18.038 53.019 1.00 57.94 64 ILE A N 1
ATOM 466 C CA . ILE A 1 64 ? -51.681 17.764 53.425 1.00 57.94 64 ILE A CA 1
ATOM 467 C C . ILE A 1 64 ? -50.781 18.411 52.360 1.00 57.94 64 ILE A C 1
ATOM 469 O O . ILE A 1 64 ? -50.902 18.030 51.189 1.00 57.94 64 ILE A O 1
ATOM 473 N N . PRO A 1 65 ? -49.919 19.382 52.707 1.00 52.81 65 PRO A N 1
ATOM 474 C CA . PRO A 1 65 ? -49.028 19.997 51.734 1.00 52.81 65 PRO A CA 1
ATOM 475 C C . PRO A 1 65 ? -48.065 18.936 51.184 1.00 52.81 65 PRO A C 1
ATOM 477 O O . PRO A 1 65 ? -47.333 18.292 51.933 1.00 52.81 65 PRO A O 1
ATOM 480 N N . ARG A 1 66 ? -48.070 18.734 49.862 1.00 49.22 66 ARG A N 1
ATOM 481 C CA . ARG A 1 66 ? -47.030 17.956 49.177 1.00 49.22 66 ARG A CA 1
ATOM 482 C C . ARG A 1 66 ? -45.792 18.846 49.071 1.00 49.22 66 ARG A C 1
ATOM 484 O O . ARG A 1 66 ? -45.813 19.810 48.313 1.00 49.22 66 ARG A O 1
ATOM 491 N N . ARG A 1 67 ? -44.737 18.561 49.838 1.00 55.38 67 ARG A N 1
ATOM 492 C CA . ARG A 1 67 ? -43.433 19.218 49.641 1.00 55.38 67 ARG A CA 1
ATOM 493 C C . ARG A 1 67 ? -42.716 18.610 48.434 1.00 55.38 67 ARG A C 1
ATOM 495 O O . ARG A 1 67 ? -42.847 17.414 48.191 1.00 55.38 67 ARG A O 1
ATOM 502 N N . ALA A 1 68 ? -41.938 19.432 47.727 1.00 45.75 68 ALA A N 1
ATOM 503 C CA . ALA A 1 68 ? -41.047 18.987 46.652 1.00 45.75 68 ALA A CA 1
ATOM 504 C C . ALA A 1 68 ? -39.887 18.115 47.178 1.00 45.75 68 ALA A C 1
ATOM 506 O O . ALA A 1 68 ? -39.423 17.231 46.470 1.00 45.75 68 ALA A O 1
ATOM 507 N N . VAL A 1 69 ? -39.488 18.308 48.444 1.00 46.56 69 VAL A N 1
ATOM 508 C CA . VAL A 1 69 ? -38.590 17.425 49.205 1.00 46.56 69 VAL A CA 1
ATOM 509 C C . VAL A 1 69 ? -39.163 17.289 50.625 1.00 46.56 69 VAL A C 1
ATOM 511 O O . VAL A 1 69 ? -39.010 18.204 51.438 1.00 46.56 69 VAL A O 1
ATOM 514 N N . PRO A 1 70 ? -39.932 16.234 50.945 1.00 54.81 70 PRO A N 1
ATOM 515 C CA . PRO A 1 70 ? -40.320 15.981 52.328 1.00 54.81 70 PRO A CA 1
ATOM 516 C C . PRO A 1 70 ? -39.067 15.573 53.124 1.00 54.81 70 PRO A C 1
ATOM 518 O O . PRO A 1 70 ? -38.311 14.736 52.630 1.00 54.81 70 PRO A O 1
ATOM 521 N N . PRO A 1 71 ? -38.816 16.122 54.330 1.00 57.12 71 PRO A N 1
ATOM 522 C CA . PRO A 1 71 ? -37.766 15.582 55.185 1.00 57.12 71 PRO A CA 1
ATOM 523 C C . PRO A 1 71 ? -38.106 14.114 55.443 1.00 57.12 71 PRO A C 1
ATOM 525 O O . PRO A 1 71 ? -39.207 13.805 55.910 1.00 57.12 71 PRO A O 1
ATOM 528 N N . ALA A 1 72 ? -37.205 13.208 55.060 1.00 62.56 72 ALA A N 1
ATOM 529 C CA . ALA A 1 72 ? -37.362 11.802 55.394 1.00 62.56 72 ALA A CA 1
ATOM 530 C C . ALA A 1 72 ? -37.561 11.705 56.918 1.00 62.56 72 ALA A C 1
ATOM 532 O O . ALA A 1 72 ? -36.849 12.395 57.657 1.00 62.56 72 ALA A O 1
ATOM 533 N N . PRO A 1 73 ? -38.537 10.917 57.408 1.00 73.75 73 PRO A N 1
ATOM 534 C CA . PRO A 1 73 ? -38.680 10.713 58.840 1.00 73.75 73 PRO A CA 1
ATOM 535 C C . PRO A 1 73 ? -37.348 10.197 59.381 1.00 73.75 73 PRO A C 1
ATOM 537 O O . PRO A 1 73 ? -36.728 9.324 58.765 1.00 73.75 73 PRO A O 1
ATOM 540 N N . SER A 1 74 ? -36.902 10.728 60.519 1.00 80.56 74 SER A N 1
ATOM 541 C CA . SER A 1 74 ? -35.679 10.234 61.146 1.00 80.56 74 SER A CA 1
ATOM 542 C C . SER A 1 74 ? -35.799 8.729 61.411 1.00 80.56 74 SER A C 1
ATOM 544 O O . SER A 1 74 ? -36.902 8.195 61.591 1.00 80.56 74 SER A O 1
ATOM 546 N N . SER A 1 75 ? -34.663 8.027 61.475 1.00 81.00 75 SER A N 1
ATOM 547 C CA . SER A 1 75 ? -34.639 6.594 61.804 1.00 81.00 75 SER A CA 1
ATOM 548 C C . SER A 1 75 ? -35.407 6.298 63.100 1.00 81.00 75 SER A C 1
ATOM 550 O O . SER A 1 75 ? -36.145 5.317 63.171 1.00 81.00 75 SER A O 1
ATOM 552 N N . THR A 1 76 ? -35.328 7.202 64.081 1.00 85.19 76 THR A N 1
ATOM 553 C CA . THR A 1 76 ? -36.066 7.143 65.348 1.00 85.19 76 THR A CA 1
ATOM 554 C C . THR A 1 76 ? -37.570 7.379 65.189 1.00 85.19 76 THR A C 1
ATOM 556 O O . THR A 1 76 ? -38.350 6.611 65.748 1.00 85.19 76 THR A O 1
ATOM 559 N N . GLN A 1 77 ? -38.004 8.366 64.397 1.00 83.94 77 GLN A N 1
ATOM 560 C CA . GLN A 1 77 ? -39.426 8.628 64.125 1.00 83.94 77 GLN A CA 1
ATOM 561 C C . GLN A 1 77 ? -40.090 7.442 63.422 1.00 83.94 77 GLN A C 1
ATOM 563 O O . GLN A 1 77 ? -41.177 7.013 63.815 1.00 83.94 77 GLN A O 1
ATOM 568 N N . LEU A 1 78 ? -39.428 6.880 62.406 1.00 84.44 78 LEU A N 1
ATOM 569 C CA . LEU A 1 78 ? -39.932 5.718 61.679 1.00 84.44 78 LEU A CA 1
ATOM 570 C C . LEU A 1 78 ? -39.969 4.470 62.571 1.00 84.44 78 LEU A C 1
ATOM 572 O O . LEU A 1 78 ? -40.957 3.736 62.551 1.00 84.44 78 LEU A O 1
ATOM 576 N N . TYR A 1 79 ? -38.925 4.249 63.375 1.00 85.94 79 TYR A N 1
ATOM 577 C CA . TYR A 1 79 ? -38.857 3.141 64.326 1.00 85.94 79 TYR A CA 1
ATOM 578 C C . TYR A 1 79 ? -39.965 3.226 65.384 1.00 85.94 79 TYR A C 1
ATOM 580 O O . TYR A 1 79 ? -40.705 2.260 65.580 1.00 85.94 79 TYR A O 1
ATOM 588 N N . MET A 1 80 ? -40.140 4.390 66.019 1.00 84.12 80 MET A N 1
ATOM 589 C CA . MET A 1 80 ? -41.177 4.618 67.029 1.00 84.12 80 MET A CA 1
ATOM 590 C C . MET A 1 80 ? -42.582 4.435 66.457 1.00 84.12 80 MET A C 1
ATOM 592 O O . MET A 1 80 ? -43.373 3.680 67.020 1.00 84.12 80 MET A O 1
ATOM 596 N N . ALA A 1 81 ? -42.877 5.053 65.309 1.00 83.81 81 ALA A N 1
ATOM 597 C CA . ALA A 1 81 ? -44.186 4.952 64.672 1.00 83.81 81 ALA A CA 1
ATOM 598 C C . ALA A 1 81 ? -44.533 3.510 64.285 1.00 83.81 81 ALA A C 1
ATOM 600 O O . ALA A 1 81 ? -45.660 3.066 64.504 1.00 83.81 81 ALA A O 1
ATOM 601 N N . ARG A 1 82 ? -43.568 2.757 63.740 1.00 86.81 82 ARG A N 1
ATOM 602 C CA . ARG A 1 82 ? -43.753 1.339 63.404 1.00 86.81 82 ARG A CA 1
ATOM 603 C C . ARG A 1 82 ? -43.977 0.491 64.651 1.00 86.81 82 ARG A C 1
ATOM 605 O O . ARG A 1 82 ? -44.957 -0.238 64.686 1.00 86.81 82 ARG A O 1
ATOM 612 N N . THR A 1 83 ? -43.146 0.645 65.680 1.00 86.00 83 THR A N 1
ATOM 613 C CA . THR A 1 83 ? -43.228 -0.141 66.926 1.00 86.00 83 THR A CA 1
ATOM 614 C C . THR A 1 83 ? -44.553 0.096 67.656 1.00 86.00 83 THR A C 1
ATOM 616 O O . THR A 1 83 ? -45.216 -0.839 68.105 1.00 86.00 83 THR A O 1
ATOM 619 N N . GLN A 1 84 ? -44.986 1.355 67.732 1.00 83.19 84 GLN A N 1
ATOM 620 C CA . GLN A 1 84 ? -46.258 1.739 68.342 1.00 83.19 84 GLN A CA 1
ATOM 621 C C . GLN A 1 84 ? -47.461 1.210 67.549 1.00 83.19 84 GLN A C 1
ATOM 623 O O . GLN A 1 84 ? -48.380 0.648 68.144 1.00 83.19 84 GLN A O 1
ATOM 628 N N . LEU A 1 85 ? -47.452 1.318 66.217 1.00 83.19 85 LEU A N 1
ATOM 629 C CA . LEU A 1 85 ? -48.517 0.774 65.364 1.00 83.19 85 LEU A CA 1
ATOM 630 C C . LEU A 1 85 ? -48.534 -0.763 65.333 1.00 83.19 85 LEU A C 1
ATOM 632 O O . LEU A 1 85 ? -49.605 -1.359 65.252 1.00 83.19 85 LEU A O 1
ATOM 636 N N . GLU A 1 86 ? -47.374 -1.407 65.441 1.00 85.75 86 GLU A N 1
ATOM 637 C CA . GLU A 1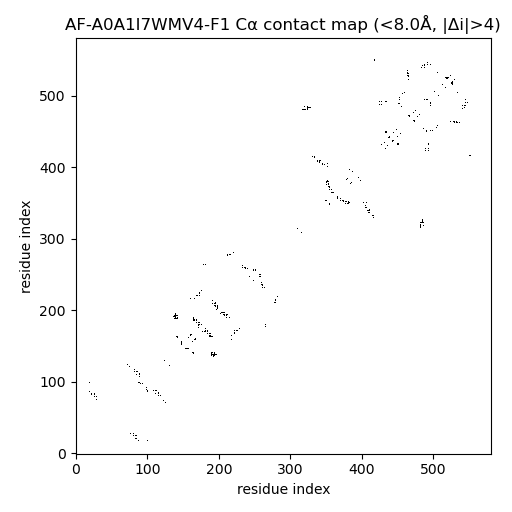 86 ? -47.241 -2.861 65.554 1.00 85.75 86 GLU A CA 1
ATOM 638 C C . GLU A 1 86 ? -47.819 -3.362 66.882 1.00 85.75 86 GLU A C 1
ATOM 640 O O . GLU A 1 86 ? -48.570 -4.336 66.892 1.00 85.75 86 GLU A O 1
ATOM 645 N N . SER A 1 87 ? -47.598 -2.643 67.990 1.00 82.62 87 SER A N 1
ATOM 646 C CA . SER A 1 87 ? -48.187 -2.971 69.298 1.00 82.62 87 SER A CA 1
ATOM 647 C C . SER A 1 87 ? -49.724 -2.940 69.323 1.00 82.62 87 SER A C 1
ATOM 649 O O . SER A 1 87 ? -50.339 -3.672 70.095 1.00 82.62 87 SER A O 1
ATOM 651 N N . LEU A 1 88 ? -50.357 -2.142 68.453 1.00 77.12 88 LEU A N 1
ATOM 652 C CA . LEU A 1 88 ? -51.820 -2.045 68.343 1.00 77.12 88 LEU A CA 1
ATOM 653 C C . LEU A 1 88 ? -52.444 -3.224 67.587 1.00 77.12 88 LEU A C 1
ATOM 655 O O . LEU A 1 88 ? -53.624 -3.524 67.768 1.00 77.12 88 LEU A O 1
ATOM 659 N N . VAL A 1 89 ? -51.663 -3.874 66.724 1.00 78.12 89 VAL A N 1
ATOM 660 C CA . VAL A 1 89 ? -52.121 -4.950 65.835 1.00 78.12 89 VAL A CA 1
ATOM 661 C C . VAL A 1 89 ? -51.554 -6.315 66.243 1.00 78.12 89 VAL A C 1
ATOM 663 O O . VAL A 1 89 ? -52.076 -7.344 65.812 1.00 78.12 89 VAL A O 1
ATOM 666 N N . SER A 1 90 ? -50.538 -6.340 67.106 1.00 75.38 90 SER A N 1
ATOM 667 C CA . SER A 1 90 ? -49.942 -7.550 67.668 1.00 75.38 90 SER A CA 1
ATOM 668 C C . SER A 1 90 ? -50.947 -8.362 68.491 1.00 75.38 90 SER A C 1
ATOM 670 O O . SER A 1 90 ? -51.744 -7.828 69.262 1.00 75.38 90 SER A O 1
ATOM 672 N N . GLU A 1 91 ? -50.887 -9.683 68.335 1.00 63.97 91 GLU A N 1
ATOM 673 C CA . GLU A 1 91 ? -51.670 -10.656 69.112 1.00 63.97 91 GLU A CA 1
ATOM 674 C C . GLU A 1 91 ? -50.927 -11.115 70.380 1.00 63.97 91 GLU A C 1
ATOM 676 O O . GLU A 1 91 ? -51.442 -11.910 71.165 1.00 63.97 91 GLU A O 1
ATOM 681 N N . ARG A 1 92 ? -49.704 -10.611 70.597 1.00 57.16 92 ARG A N 1
ATOM 682 C CA . ARG A 1 92 ? -48.816 -11.024 71.686 1.00 57.16 92 ARG A CA 1
ATOM 683 C C . ARG A 1 92 ? -49.090 -10.201 72.951 1.00 57.16 92 ARG A C 1
ATOM 685 O O . ARG A 1 92 ? -48.978 -8.978 72.940 1.00 57.16 92 ARG A O 1
ATOM 692 N N . ASN A 1 93 ? -49.406 -10.879 74.058 1.00 51.78 93 ASN A N 1
ATOM 693 C CA . ASN A 1 93 ? -49.581 -10.260 75.376 1.00 51.78 93 ASN A CA 1
ATOM 694 C C . ASN A 1 93 ? -48.236 -9.770 75.937 1.00 51.78 93 ASN A C 1
ATOM 696 O O . ASN A 1 93 ? -47.545 -10.501 76.647 1.00 51.78 93 ASN A O 1
ATOM 700 N N . SER A 1 94 ? -47.882 -8.515 75.676 1.00 46.72 94 SER A N 1
ATOM 701 C CA . SER A 1 94 ? -46.806 -7.836 76.401 1.00 46.72 94 SER A CA 1
ATOM 702 C C . SER A 1 94 ? -47.379 -7.180 77.659 1.00 46.72 94 SER A C 1
ATOM 704 O O . SER A 1 94 ? -47.890 -6.065 77.613 1.00 46.72 94 SER A O 1
ATOM 706 N N . GLY A 1 95 ? -47.318 -7.894 78.787 1.00 50.66 95 GLY A N 1
ATOM 707 C CA . GLY A 1 95 ? -47.550 -7.330 80.123 1.00 50.66 95 GLY A CA 1
ATOM 708 C C . GLY A 1 95 ? -49.010 -7.030 80.482 1.00 50.66 95 GLY A C 1
ATOM 709 O O . GLY A 1 95 ? -49.386 -5.873 80.642 1.00 50.66 95 GLY A O 1
ATOM 710 N N . GLY A 1 96 ? -49.830 -8.072 80.660 1.00 49.16 96 GLY A N 1
ATOM 711 C CA . GLY A 1 96 ? -51.043 -8.050 81.502 1.00 49.16 96 GLY A CA 1
ATOM 712 C C . GLY A 1 96 ? -52.205 -7.109 81.132 1.00 49.16 96 GLY A C 1
ATOM 713 O O . GLY A 1 96 ? -53.240 -7.165 81.794 1.00 49.16 96 GLY A O 1
ATOM 714 N N . LYS A 1 97 ? -52.097 -6.261 80.102 1.00 53.16 97 LYS A N 1
ATOM 715 C CA . LYS A 1 97 ? -53.188 -5.389 79.627 1.00 53.16 97 LYS A CA 1
ATOM 716 C C . LYS A 1 97 ? -53.959 -6.029 78.465 1.00 53.16 97 LYS A C 1
ATOM 718 O O . LYS A 1 97 ? -53.401 -6.796 77.687 1.00 53.16 97 LYS A O 1
ATOM 723 N N . LYS A 1 98 ? -55.261 -5.709 78.374 1.00 54.69 98 LYS A N 1
ATOM 724 C CA . LYS A 1 98 ? -56.201 -6.168 77.331 1.00 54.69 98 LYS A CA 1
ATOM 725 C C . LYS A 1 98 ? -55.601 -6.044 75.921 1.00 54.69 98 LYS A C 1
ATOM 727 O O . LYS A 1 98 ? -54.971 -5.040 75.604 1.00 54.69 98 LYS A O 1
ATOM 732 N N . ILE A 1 99 ? -55.868 -7.041 75.072 1.00 60.81 99 ILE A N 1
ATOM 733 C CA . ILE A 1 99 ? -55.482 -7.062 73.653 1.00 60.81 99 ILE A CA 1
ATOM 734 C C . ILE A 1 99 ? -56.165 -5.892 72.924 1.00 60.81 99 ILE A C 1
ATOM 736 O O . ILE A 1 99 ? -57.355 -5.964 72.611 1.00 60.81 99 ILE A O 1
ATOM 740 N N . LEU A 1 100 ? -55.399 -4.838 72.625 1.00 63.38 100 LEU A N 1
ATOM 741 C CA . LEU A 1 100 ? -55.876 -3.599 71.984 1.00 63.38 100 LEU A CA 1
ATOM 742 C C . LEU A 1 100 ? -56.413 -3.826 70.558 1.00 63.38 100 LEU A C 1
ATOM 744 O O . LEU A 1 100 ? -57.230 -3.054 70.067 1.00 63.38 100 LEU A O 1
ATOM 748 N N . ARG A 1 101 ? -56.026 -4.935 69.911 1.00 67.12 101 ARG A N 1
ATOM 749 C CA . ARG A 1 101 ? -56.531 -5.346 68.591 1.00 67.12 101 ARG A CA 1
ATOM 750 C C . ARG A 1 101 ? -58.046 -5.587 68.573 1.00 67.12 101 ARG A C 1
ATOM 752 O O . ARG A 1 101 ? -58.678 -5.330 67.556 1.00 67.12 101 ARG A O 1
ATOM 759 N N . LYS A 1 102 ? -58.641 -6.072 69.674 1.00 67.50 102 LYS A N 1
ATOM 760 C CA . LYS A 1 102 ? -60.091 -6.360 69.754 1.00 67.50 102 LYS A CA 1
ATOM 761 C C . LYS A 1 102 ? -60.956 -5.093 69.800 1.00 67.50 102 LYS A C 1
ATOM 763 O O . LYS A 1 102 ? -62.162 -5.186 69.610 1.00 67.50 102 LYS A O 1
ATOM 768 N N . GLU A 1 103 ? -60.344 -3.939 70.055 1.00 68.94 103 GLU A N 1
ATOM 769 C CA . GLU A 1 103 ? -61.014 -2.637 70.169 1.00 68.94 103 GLU A CA 1
ATOM 770 C C . GLU A 1 103 ? -61.001 -1.845 68.844 1.00 68.94 103 GLU A C 1
ATOM 772 O O . GLU A 1 103 ? -61.575 -0.760 68.765 1.00 68.94 103 GLU A O 1
ATOM 777 N N . LEU A 1 104 ? -60.362 -2.381 67.796 1.00 72.06 104 LEU A N 1
ATOM 778 C CA . LEU A 1 104 ? -60.224 -1.759 66.477 1.00 72.06 104 LEU A CA 1
ATOM 779 C C . LEU A 1 104 ? -61.100 -2.472 65.436 1.00 72.06 104 LEU A C 1
ATOM 781 O O . LEU A 1 104 ? -61.231 -3.696 65.439 1.00 72.06 104 LEU A O 1
ATOM 785 N N . ASP A 1 105 ? -61.672 -1.715 64.499 1.00 78.38 105 ASP A N 1
ATOM 786 C CA . ASP A 1 105 ? -62.433 -2.269 63.380 1.00 78.38 105 ASP A CA 1
ATOM 787 C C . ASP A 1 105 ? -61.513 -2.915 62.327 1.00 78.38 105 ASP A C 1
ATOM 789 O O . ASP A 1 105 ? -60.364 -2.510 62.118 1.00 78.38 105 ASP A O 1
ATOM 793 N N . SER A 1 106 ? -62.036 -3.915 61.612 1.00 76.19 106 SER A N 1
ATOM 794 C CA . SER A 1 106 ? -61.274 -4.707 60.633 1.00 76.19 106 SER A CA 1
ATOM 795 C C . SER A 1 106 ? -60.615 -3.854 59.541 1.00 76.19 106 SER A C 1
ATOM 797 O O . SER A 1 106 ? -59.468 -4.108 59.172 1.00 76.19 106 SER A O 1
ATOM 799 N N . LYS A 1 107 ? -61.284 -2.786 59.082 1.00 81.38 107 LYS A N 1
ATOM 800 C CA . LYS A 1 107 ? -60.751 -1.856 58.070 1.00 81.38 107 LYS A CA 1
ATOM 801 C C . LYS A 1 107 ? -59.555 -1.046 58.579 1.00 81.38 107 LYS A C 1
ATOM 803 O O . LYS A 1 107 ? -58.659 -0.713 57.801 1.00 81.38 107 LYS A O 1
ATOM 808 N N . THR A 1 108 ? -59.519 -0.699 59.864 1.00 76.38 108 THR A N 1
ATOM 809 C CA . THR A 1 108 ? -58.396 0.045 60.454 1.00 76.38 108 THR A CA 1
ATOM 810 C C . THR A 1 108 ? -57.197 -0.861 60.683 1.00 76.38 108 THR A C 1
ATOM 812 O O . THR A 1 108 ? -56.079 -0.474 60.342 1.00 76.38 108 THR A O 1
ATOM 815 N N . ILE A 1 109 ? -57.428 -2.090 61.148 1.00 78.62 109 ILE A N 1
ATOM 816 C CA . ILE A 1 109 ? -56.385 -3.118 61.271 1.00 78.62 109 ILE A CA 1
ATOM 817 C C . ILE A 1 109 ? -55.732 -3.382 59.907 1.00 78.62 109 ILE A C 1
ATOM 819 O O . ILE A 1 109 ? -54.507 -3.413 59.799 1.00 78.62 109 ILE A O 1
ATOM 823 N N . GLU A 1 110 ? -56.528 -3.506 58.844 1.00 83.81 110 GLU A N 1
ATOM 824 C CA . GLU A 1 110 ? -56.025 -3.675 57.478 1.00 83.81 110 GLU A CA 1
ATOM 825 C C . GLU A 1 110 ? -55.163 -2.483 57.029 1.00 83.81 110 GLU A C 1
ATOM 827 O O . GLU A 1 110 ? -54.056 -2.673 56.528 1.00 83.81 110 GLU A O 1
ATOM 832 N N . ARG A 1 111 ? -55.600 -1.242 57.280 1.00 82.31 111 ARG A N 1
ATOM 833 C CA . ARG A 1 111 ? -54.826 -0.032 56.940 1.00 82.31 111 ARG A CA 1
ATOM 834 C C . ARG A 1 111 ? -53.501 0.068 57.694 1.00 82.31 111 ARG A C 1
ATOM 836 O O . ARG A 1 111 ? -52.508 0.486 57.095 1.00 82.31 111 ARG A O 1
ATOM 843 N N . ILE A 1 112 ? -53.477 -0.294 58.978 1.00 81.94 112 ILE A N 1
ATOM 844 C CA . ILE A 1 112 ? -52.245 -0.312 59.777 1.00 81.94 112 ILE A CA 1
ATOM 845 C C . ILE A 1 112 ? -51.302 -1.397 59.250 1.00 81.94 112 ILE A C 1
ATOM 847 O O . ILE A 1 112 ? -50.130 -1.115 59.018 1.00 81.94 112 ILE A O 1
ATOM 851 N N . ASN A 1 113 ? -51.809 -2.595 58.952 1.00 83.69 113 ASN A N 1
ATOM 852 C CA . ASN A 1 113 ? -51.013 -3.670 58.356 1.00 83.69 113 ASN A CA 1
ATOM 853 C C . ASN A 1 113 ? -50.441 -3.291 56.986 1.00 83.69 113 ASN A C 1
ATOM 855 O O . ASN A 1 113 ? -49.274 -3.560 56.714 1.00 83.69 113 ASN A O 1
ATOM 859 N N . VAL A 1 114 ? -51.219 -2.626 56.129 1.00 87.31 114 VAL A N 1
ATOM 860 C CA . VAL A 1 114 ? -50.727 -2.112 54.841 1.00 87.31 114 VAL A CA 1
ATOM 861 C C . VAL A 1 114 ? -49.609 -1.090 55.053 1.00 87.31 114 VAL A C 1
ATOM 863 O O . VAL A 1 114 ? -48.611 -1.121 54.335 1.00 87.31 114 VAL A O 1
ATOM 866 N N . PHE A 1 115 ? -49.731 -0.201 56.041 1.00 86.38 115 PHE A N 1
ATOM 867 C CA . PHE A 1 115 ? -48.664 0.741 56.368 1.00 86.38 115 PHE A CA 1
ATOM 868 C C . PHE A 1 115 ? -47.414 0.043 56.914 1.00 86.38 115 PHE A C 1
ATOM 870 O O . PHE A 1 115 ? -46.317 0.331 56.442 1.00 86.38 115 PHE A O 1
ATOM 877 N N . LEU A 1 116 ? -47.557 -0.885 57.863 1.00 85.44 116 LEU A N 1
ATOM 878 C CA . LEU A 1 116 ? -46.438 -1.638 58.433 1.00 85.44 116 LEU A CA 1
ATOM 879 C C . LEU A 1 116 ? -45.723 -2.471 57.364 1.00 85.44 116 LEU A C 1
ATOM 881 O O . LEU A 1 116 ? -44.498 -2.482 57.344 1.00 85.44 116 LEU A O 1
ATOM 885 N N . ARG A 1 117 ? -46.455 -3.080 56.422 1.00 86.94 117 ARG A N 1
ATOM 886 C CA . ARG A 1 117 ? -45.877 -3.801 55.272 1.00 86.94 117 ARG A CA 1
ATOM 887 C C . ARG A 1 117 ? -45.165 -2.898 54.272 1.00 86.94 117 ARG A C 1
ATOM 889 O O . ARG A 1 117 ? -44.204 -3.326 53.661 1.00 86.94 117 ARG A O 1
ATOM 896 N N . LYS A 1 118 ? -45.636 -1.668 54.054 1.00 85.75 118 LYS A N 1
ATOM 897 C CA . LYS A 1 118 ? -44.960 -0.731 53.141 1.00 85.75 118 LYS A CA 1
ATOM 898 C C . LYS A 1 118 ? -43.729 -0.103 53.787 1.00 85.75 118 LYS A C 1
ATOM 900 O O . LYS A 1 118 ? -42.707 0.055 53.130 1.00 85.75 118 LYS A O 1
ATOM 905 N N . SER A 1 119 ? -43.827 0.240 55.068 1.00 87.44 119 SER A N 1
ATOM 906 C CA . SER A 1 119 ? -42.781 0.961 55.795 1.00 87.44 119 SER A CA 1
ATOM 907 C C . SER A 1 119 ? -41.596 0.102 56.243 1.00 87.44 119 SER A C 1
ATOM 909 O O . SER A 1 119 ? -40.622 0.658 56.740 1.00 87.44 119 SER A O 1
ATOM 911 N N . THR A 1 120 ? -41.629 -1.222 56.041 1.00 85.94 120 THR A N 1
ATOM 912 C CA . THR A 1 120 ? -40.467 -2.118 56.232 1.00 85.94 120 THR A CA 1
ATOM 913 C C . THR A 1 120 ? -39.323 -1.745 55.300 1.00 85.94 120 THR A C 1
ATOM 915 O O . THR A 1 120 ? -38.174 -1.700 55.720 1.00 85.94 120 THR A O 1
ATOM 918 N N . HIS A 1 121 ? -39.644 -1.432 54.045 1.00 83.19 121 HIS A N 1
ATOM 919 C CA . HIS A 1 121 ? -38.656 -1.144 53.006 1.00 83.19 121 HIS A CA 1
ATOM 920 C C . HIS A 1 121 ? -38.188 0.315 53.016 1.00 83.19 121 HIS A C 1
ATOM 922 O O . HIS A 1 121 ? -37.241 0.665 52.322 1.00 83.19 121 HIS A O 1
ATOM 928 N N . TRP A 1 122 ? -38.830 1.189 53.800 1.00 84.19 122 TRP A N 1
ATOM 929 C CA . TRP A 1 122 ? -38.536 2.624 53.785 1.00 84.19 122 TRP A CA 1
ATOM 930 C C . TRP A 1 122 ? -37.132 2.947 54.291 1.00 84.19 122 TRP A C 1
ATOM 932 O O . TRP A 1 122 ? -36.502 3.841 53.747 1.00 84.19 122 TRP A O 1
ATOM 942 N N . ALA A 1 123 ? -36.606 2.200 55.265 1.00 81.44 123 ALA A N 1
ATOM 943 C CA . ALA A 1 123 ? -35.239 2.409 55.747 1.00 81.44 123 ALA A CA 1
ATOM 944 C C . ALA A 1 123 ? -34.174 2.135 54.665 1.00 81.44 123 ALA A C 1
ATOM 946 O O . ALA A 1 123 ? -33.180 2.855 54.608 1.00 81.44 123 ALA A O 1
ATOM 947 N N . ALA A 1 124 ? -34.400 1.134 53.805 1.00 76.56 124 ALA A N 1
ATOM 948 C CA . ALA A 1 124 ? -33.543 0.838 52.654 1.00 76.56 124 ALA A CA 1
ATOM 949 C C . ALA A 1 124 ? -33.757 1.854 51.518 1.00 76.56 124 ALA A C 1
ATOM 951 O O . ALA A 1 124 ? -32.804 2.358 50.944 1.00 76.56 124 ALA A O 1
ATOM 952 N N . LEU A 1 125 ? -35.007 2.251 51.251 1.00 78.19 125 LEU A N 1
ATOM 953 C CA . LEU A 1 125 ? -35.322 3.265 50.236 1.00 78.19 125 LEU A CA 1
ATOM 954 C C . LEU A 1 125 ? -34.779 4.660 50.584 1.00 78.19 125 LEU A C 1
ATOM 956 O O . LEU A 1 125 ? -34.401 5.404 49.686 1.00 78.19 125 LEU A O 1
ATOM 960 N N . PHE A 1 126 ? -34.736 5.032 51.868 1.00 80.69 126 PHE A N 1
ATOM 961 C CA . PHE A 1 126 ? -34.124 6.292 52.303 1.00 80.69 126 PHE A CA 1
ATOM 962 C C . PHE A 1 126 ? -32.592 6.248 52.251 1.00 80.69 126 PHE A C 1
ATOM 964 O O . PHE A 1 126 ? -31.975 7.293 52.074 1.00 80.69 126 PHE A O 1
ATOM 971 N N . ARG A 1 127 ? -31.988 5.056 52.353 1.00 78.69 127 ARG A N 1
ATOM 972 C CA . ARG A 1 127 ? -30.552 4.805 52.142 1.00 78.69 127 ARG A CA 1
ATOM 973 C C . ARG A 1 127 ? -30.328 4.044 50.838 1.00 78.69 127 ARG A C 1
ATOM 975 O O . ARG A 1 127 ? -29.706 2.984 50.825 1.00 78.69 127 ARG A O 1
ATOM 982 N N . LEU A 1 128 ? -30.902 4.562 49.750 1.00 75.44 128 LEU A N 1
ATOM 983 C CA . LEU A 1 128 ? -30.894 3.866 48.464 1.00 75.44 128 LEU A CA 1
ATOM 984 C C . LEU A 1 128 ? -29.471 3.645 47.943 1.00 75.44 128 LEU A C 1
ATOM 986 O O . LEU A 1 128 ? -29.207 2.579 47.408 1.00 75.44 128 LEU A O 1
ATOM 990 N N . SER A 1 129 ? -28.575 4.621 48.132 1.00 73.38 129 SER A N 1
ATOM 991 C CA . SER A 1 129 ? -27.168 4.510 47.724 1.00 73.38 129 SER A CA 1
ATOM 992 C C . SER A 1 129 ? -26.486 3.330 48.416 1.00 73.38 129 SER A C 1
ATOM 994 O O . SER A 1 129 ? -26.046 2.410 47.741 1.00 73.38 129 SER A O 1
ATOM 996 N N . ASP A 1 130 ? -26.491 3.308 49.751 1.00 77.00 130 ASP A N 1
ATOM 997 C CA . ASP A 1 130 ? -25.863 2.239 50.539 1.00 77.00 130 ASP A CA 1
ATOM 998 C C . ASP A 1 130 ? -26.494 0.873 50.241 1.00 77.00 130 ASP A C 1
ATOM 1000 O O . ASP A 1 130 ? -25.795 -0.116 50.056 1.00 77.00 130 ASP A O 1
ATOM 1004 N N . SER A 1 131 ? -27.827 0.825 50.134 1.00 74.06 131 SER A N 1
ATOM 1005 C CA . SER A 1 131 ? -28.553 -0.421 49.855 1.00 74.06 131 SER A CA 1
ATOM 1006 C C . SER A 1 131 ? -28.271 -0.953 48.447 1.00 74.06 131 SER A C 1
ATOM 1008 O O . SER A 1 131 ? -28.336 -2.159 48.230 1.00 74.06 131 SER A O 1
ATOM 1010 N N . LEU A 1 132 ? -28.002 -0.067 47.482 1.00 75.88 132 LEU A N 1
ATOM 1011 C CA . LEU A 1 132 ? -27.629 -0.448 46.123 1.00 75.88 132 LEU A CA 1
ATOM 1012 C C . LEU A 1 132 ? -26.194 -0.978 46.085 1.00 75.88 132 LEU A C 1
ATOM 1014 O O . LEU A 1 132 ? -25.973 -2.016 45.471 1.00 75.88 132 LEU A O 1
ATOM 1018 N N . SER A 1 133 ? -25.260 -0.316 46.773 1.00 77.69 133 SER A N 1
ATOM 1019 C CA . SER A 1 133 ? -23.879 -0.790 46.911 1.00 77.69 133 SER A CA 1
ATOM 1020 C C . SER A 1 133 ? -23.821 -2.157 47.598 1.00 77.69 133 SER A C 1
ATOM 1022 O O . SER A 1 133 ? -23.215 -3.072 47.061 1.00 77.69 133 SER A O 1
ATOM 1024 N N . GLU A 1 134 ? -24.536 -2.349 48.714 1.00 77.62 134 GLU A N 1
ATOM 1025 C CA . GLU A 1 134 ? -24.614 -3.649 49.403 1.00 77.62 134 GLU A CA 1
ATOM 1026 C C . GLU A 1 134 ? -25.232 -4.753 48.524 1.00 77.62 134 GLU A C 1
ATOM 1028 O O . GLU A 1 134 ? -24.849 -5.916 48.628 1.00 77.62 134 GLU A O 1
ATOM 1033 N N . ALA A 1 135 ? -26.196 -4.413 47.661 1.00 78.25 135 ALA A N 1
ATOM 1034 C CA . ALA A 1 135 ? -26.850 -5.378 46.776 1.00 78.25 135 ALA A CA 1
ATOM 1035 C C . ALA A 1 135 ? -26.022 -5.735 45.529 1.00 78.25 135 ALA A C 1
ATOM 1037 O O . ALA A 1 135 ? -26.251 -6.793 44.943 1.00 78.25 135 ALA A O 1
ATOM 1038 N N . ALA A 1 136 ? -25.109 -4.857 45.111 1.00 78.62 136 ALA A N 1
ATOM 1039 C CA . ALA A 1 136 ? -24.236 -5.034 43.950 1.00 78.62 136 ALA A CA 1
ATOM 1040 C C . ALA A 1 136 ? -22.826 -5.528 44.324 1.00 78.62 136 ALA A C 1
ATOM 1042 O O . ALA A 1 136 ? -21.959 -5.592 43.463 1.00 78.62 136 ALA A O 1
ATOM 1043 N N . GLU A 1 137 ? -22.600 -5.880 45.589 1.00 83.19 137 GLU A N 1
ATOM 1044 C CA . GLU A 1 137 ? -21.286 -6.225 46.126 1.00 83.19 137 GLU A CA 1
ATOM 1045 C C . GLU A 1 137 ? -20.798 -7.605 45.647 1.00 83.19 137 GLU A C 1
ATOM 1047 O O . GLU A 1 137 ? -21.340 -8.642 46.049 1.00 83.19 137 GLU A O 1
ATOM 1052 N N . LEU A 1 138 ? -19.749 -7.627 44.816 1.00 90.44 138 LEU A N 1
ATOM 1053 C CA . LEU A 1 138 ? -19.154 -8.850 44.259 1.00 90.44 138 LEU A CA 1
ATOM 1054 C C . LEU A 1 138 ? -17.684 -9.078 44.672 1.00 90.44 138 LEU A C 1
ATOM 1056 O O . LEU A 1 138 ? -17.062 -10.029 44.189 1.00 90.44 138 LEU A O 1
ATOM 1060 N N . SER A 1 139 ? -17.135 -8.308 45.623 1.00 89.56 139 SER A N 1
ATOM 1061 C CA . SER A 1 139 ? -15.725 -8.416 46.064 1.00 89.56 139 SER A CA 1
ATOM 1062 C C . SER A 1 139 ? -15.301 -9.804 46.550 1.00 89.56 139 SER A C 1
ATOM 1064 O O . SER A 1 139 ? -14.137 -10.191 46.434 1.00 89.56 139 SER A O 1
ATOM 1066 N N . GLN A 1 140 ? -16.242 -10.587 47.085 1.00 91.31 140 GLN A N 1
ATOM 1067 C CA . GLN A 1 140 ? -15.974 -11.915 47.646 1.00 91.31 140 GLN A CA 1
ATOM 1068 C C . GLN A 1 140 ? -15.479 -12.933 46.609 1.00 91.31 140 GLN A C 1
ATOM 1070 O O . GLN A 1 140 ? -14.961 -13.976 46.992 1.00 91.31 140 GLN A O 1
ATOM 1075 N N . LEU A 1 141 ? -15.610 -12.641 45.310 1.00 92.69 141 LEU A N 1
ATOM 1076 C CA . LEU A 1 141 ? -15.112 -13.501 44.236 1.00 92.69 141 LEU A CA 1
ATOM 1077 C C . LEU A 1 141 ? -13.578 -13.549 44.155 1.00 92.69 141 LEU A C 1
ATOM 1079 O O . LEU A 1 141 ? -13.038 -14.521 43.629 1.00 92.69 141 LEU A O 1
ATOM 1083 N N . TRP A 1 142 ? -12.879 -12.531 44.666 1.00 94.94 142 TRP A N 1
ATOM 1084 C CA . TRP A 1 142 ? -11.414 -12.497 44.672 1.00 94.94 142 TRP A CA 1
ATOM 1085 C C . TRP A 1 142 ? -10.813 -13.121 45.944 1.00 94.94 142 TRP A C 1
ATOM 1087 O O . TRP A 1 142 ? -9.815 -13.842 45.879 1.00 94.94 142 TRP A O 1
ATOM 1097 N N . PHE A 1 143 ? -11.435 -12.891 47.107 1.00 94.38 143 PHE A N 1
ATOM 1098 C CA . PHE A 1 143 ? -10.886 -13.319 48.396 1.00 94.38 143 PHE A CA 1
ATOM 1099 C C . PHE A 1 143 ? -10.848 -14.843 48.564 1.00 94.38 143 PHE A C 1
ATOM 1101 O O . PHE A 1 143 ? -11.825 -15.553 48.327 1.00 94.38 143 PHE A O 1
ATOM 1108 N N . ARG A 1 144 ? -9.711 -15.351 49.056 1.00 93.88 144 ARG A N 1
ATOM 1109 C CA . ARG A 1 144 ? -9.437 -16.796 49.157 1.00 93.88 144 ARG A CA 1
ATOM 1110 C C . ARG A 1 144 ? -8.639 -17.215 50.398 1.00 93.88 144 ARG A C 1
ATOM 1112 O O . ARG A 1 144 ? -8.110 -18.324 50.435 1.00 93.88 144 ARG A O 1
ATOM 1119 N N . GLU A 1 145 ? -8.642 -16.386 51.444 1.00 90.31 145 GLU A N 1
ATOM 1120 C CA . GLU A 1 145 ? -7.950 -16.627 52.727 1.00 90.31 145 GLU A CA 1
ATOM 1121 C C . GLU A 1 145 ? -8.283 -17.982 53.361 1.00 90.31 145 GLU A C 1
ATOM 1123 O O . GLU A 1 145 ? -7.400 -18.698 53.824 1.00 90.31 145 GLU A O 1
ATOM 1128 N N . PHE A 1 146 ? -9.558 -18.385 53.323 1.00 91.75 146 PHE A N 1
ATOM 1129 C CA . PHE A 1 146 ? -9.984 -19.691 53.833 1.00 91.75 146 PHE A CA 1
ATOM 1130 C C . PHE A 1 146 ? -9.236 -20.850 53.156 1.00 91.75 146 PHE A C 1
ATOM 1132 O O . PHE A 1 146 ? -8.803 -21.792 53.819 1.00 91.75 146 PHE A O 1
ATOM 1139 N N . TYR A 1 147 ? -9.059 -20.772 51.836 1.00 91.19 147 TYR A N 1
ATOM 1140 C CA . TYR A 1 147 ? -8.357 -21.799 51.075 1.00 91.19 147 TYR A CA 1
ATOM 1141 C C . TYR A 1 147 ? -6.840 -21.711 51.250 1.00 91.19 147 TYR A C 1
ATOM 1143 O O . TYR A 1 147 ? -6.185 -22.750 51.212 1.00 91.19 147 TYR A O 1
ATOM 1151 N N . LEU A 1 148 ? -6.283 -20.514 51.470 1.00 91.06 148 LEU A N 1
ATOM 1152 C CA . LEU A 1 148 ? -4.866 -20.341 51.807 1.00 91.06 148 LEU A CA 1
ATOM 1153 C C . LEU A 1 148 ? -4.535 -21.001 53.148 1.00 91.06 148 LEU A C 1
ATOM 1155 O O . LEU A 1 148 ? -3.587 -21.786 53.212 1.00 91.06 148 LEU A O 1
ATOM 1159 N N . GLU A 1 149 ? -5.369 -20.802 54.170 1.00 92.69 149 GLU A N 1
ATOM 1160 C CA . GLU A 1 149 ? -5.216 -21.450 55.480 1.00 92.69 149 GLU A CA 1
ATOM 1161 C C . GLU A 1 149 ? -5.262 -22.983 55.360 1.00 92.69 149 GLU A C 1
ATOM 1163 O O . GLU A 1 149 ? -4.430 -23.692 55.927 1.00 92.69 149 GLU A O 1
ATOM 1168 N N . MET A 1 150 ? -6.163 -23.518 54.524 1.00 91.75 150 MET A N 1
ATOM 1169 C CA . MET A 1 150 ? -6.238 -24.958 54.238 1.00 91.75 150 MET A CA 1
ATOM 1170 C C . MET A 1 150 ? -4.967 -25.536 53.596 1.00 91.75 150 MET A C 1
ATOM 1172 O O . MET A 1 150 ? -4.761 -26.750 53.649 1.00 91.75 150 MET A O 1
ATOM 1176 N N . THR A 1 151 ? -4.096 -24.711 53.004 1.00 89.62 151 THR A N 1
ATOM 1177 C CA . THR A 1 151 ? -2.818 -25.186 52.454 1.00 89.62 151 THR A CA 1
ATOM 1178 C C . THR A 1 151 ? -1.750 -25.429 53.518 1.00 89.62 151 THR A C 1
ATOM 1180 O O . THR A 1 151 ? -0.689 -25.954 53.178 1.00 89.62 151 THR A O 1
ATOM 1183 N N . MET A 1 152 ? -2.010 -25.098 54.790 1.00 87.69 152 MET A N 1
ATOM 1184 C CA . MET A 1 152 ? -1.082 -25.286 55.913 1.00 87.69 152 MET A CA 1
ATOM 1185 C C . MET A 1 152 ? 0.292 -24.638 55.658 1.00 87.69 152 MET A C 1
ATOM 1187 O O . MET A 1 152 ? 1.332 -25.234 55.932 1.00 87.69 152 MET A O 1
ATOM 1191 N N . GLY A 1 153 ? 0.301 -23.434 55.076 1.00 85.69 153 GLY A N 1
ATOM 1192 C CA . GLY A 1 153 ? 1.521 -22.677 54.764 1.00 85.69 153 GLY A CA 1
ATOM 1193 C C . GLY A 1 153 ? 2.287 -23.153 53.524 1.00 85.69 153 GLY A C 1
ATOM 1194 O O . GLY A 1 153 ? 3.337 -22.597 53.212 1.00 85.69 153 GLY A O 1
ATOM 1195 N N . ASN A 1 154 ? 1.778 -24.145 52.784 1.00 86.50 154 ASN A N 1
ATOM 1196 C CA . ASN A 1 154 ? 2.416 -24.613 51.548 1.00 86.50 154 ASN A CA 1
ATOM 1197 C C . ASN A 1 154 ? 2.263 -23.628 50.378 1.00 86.50 154 ASN A C 1
ATOM 1199 O O . ASN A 1 154 ? 3.018 -23.715 49.408 1.00 86.50 154 ASN A O 1
ATOM 1203 N N . ARG A 1 155 ? 1.280 -22.719 50.426 1.00 84.31 155 ARG A N 1
ATOM 1204 C CA . ARG A 1 155 ? 1.101 -21.652 49.433 1.00 84.31 155 ARG A CA 1
ATOM 1205 C C . ARG A 1 155 ? 0.931 -20.304 50.116 1.00 84.31 155 ARG A C 1
ATOM 1207 O O . ARG A 1 155 ? 0.124 -20.174 51.026 1.00 84.31 155 ARG A O 1
ATOM 1214 N N . ILE A 1 156 ? 1.678 -19.317 49.625 1.00 86.25 156 ILE A N 1
ATOM 1215 C CA . ILE A 1 156 ? 1.580 -17.920 50.067 1.00 86.25 156 ILE A CA 1
ATOM 1216 C C . ILE A 1 156 ? 0.446 -17.208 49.313 1.00 86.25 156 ILE A C 1
ATOM 1218 O O . ILE A 1 156 ? -0.259 -16.406 49.903 1.00 86.25 156 ILE A O 1
ATOM 1222 N N . GLN A 1 157 ? 0.229 -17.546 48.035 1.00 89.94 157 GLN A N 1
ATOM 1223 C CA . GLN A 1 157 ? -0.904 -17.074 47.234 1.00 89.94 157 GLN A CA 1
ATOM 1224 C C . GLN A 1 157 ? -1.214 -18.071 46.095 1.00 89.94 157 GLN A C 1
ATOM 1226 O O . GLN A 1 157 ? -0.385 -18.927 45.759 1.00 89.94 157 GLN A O 1
ATOM 1231 N N . PHE A 1 158 ? -2.410 -17.998 45.505 1.00 91.62 158 PHE A N 1
ATOM 1232 C CA . PHE A 1 158 ? -2.794 -18.765 44.316 1.00 91.62 158 PHE A CA 1
ATOM 1233 C C . PHE A 1 158 ? -2.451 -18.017 43.012 1.00 91.62 158 PHE A C 1
ATOM 1235 O O . PHE A 1 158 ? -2.505 -16.791 42.976 1.00 91.62 158 PHE A O 1
ATOM 1242 N N . PRO A 1 159 ? -2.120 -18.735 41.921 1.00 93.31 159 PRO A N 1
ATOM 1243 C CA . PRO A 1 159 ? -1.878 -18.116 40.618 1.00 93.31 159 PRO A CA 1
ATOM 1244 C C . PRO A 1 159 ? -3.152 -17.483 40.035 1.00 93.31 159 PRO A C 1
ATOM 1246 O O . PRO A 1 159 ? -4.269 -17.874 40.383 1.00 93.31 159 PRO A O 1
ATOM 1249 N N . ILE A 1 160 ? -2.984 -16.567 39.075 1.00 93.06 160 ILE A N 1
ATOM 1250 C CA . ILE A 1 160 ? -4.092 -15.842 38.425 1.00 93.06 160 ILE A CA 1
ATOM 1251 C C . ILE A 1 160 ? -5.091 -16.769 37.720 1.00 93.06 160 ILE A C 1
ATOM 1253 O O . ILE A 1 160 ? -6.278 -16.479 37.667 1.00 93.06 160 ILE A O 1
ATOM 1257 N N . GLU A 1 161 ? -4.652 -17.938 37.247 1.00 92.88 161 GLU A N 1
ATOM 1258 C CA . GLU A 1 161 ? -5.521 -18.960 36.639 1.00 92.88 161 GLU A CA 1
ATOM 1259 C C . GLU A 1 161 ? -6.550 -19.547 37.616 1.00 92.88 161 GLU A C 1
ATOM 1261 O O . GLU A 1 161 ? -7.508 -20.190 37.197 1.00 92.88 161 GLU A O 1
ATOM 1266 N N . MET A 1 162 ? -6.352 -19.335 38.919 1.00 92.94 162 MET A N 1
ATOM 1267 C CA . MET A 1 162 ? -7.273 -19.717 39.991 1.00 92.94 162 MET A CA 1
ATOM 1268 C C . MET A 1 162 ? -8.015 -18.500 40.572 1.00 92.94 162 MET A C 1
ATOM 1270 O O . MET A 1 162 ? -8.697 -18.630 41.587 1.00 92.94 162 MET A O 1
ATOM 1274 N N . SER A 1 163 ? -7.868 -17.316 39.970 1.00 94.38 163 SER A N 1
ATOM 1275 C CA . SER A 1 163 ? -8.569 -16.093 40.364 1.00 94.38 163 SER A CA 1
ATOM 1276 C C . SER A 1 163 ? -9.831 -15.907 39.530 1.00 94.38 163 SER A C 1
ATOM 1278 O O . SER A 1 163 ? -9.764 -15.869 38.303 1.00 94.38 163 SER A O 1
ATOM 1280 N N . VAL A 1 164 ? -10.994 -15.790 40.175 1.00 93.69 164 VAL A N 1
ATOM 1281 C CA . VAL A 1 164 ? -12.286 -15.713 39.470 1.00 93.69 164 VAL A CA 1
ATOM 1282 C C . VAL A 1 164 ? -12.360 -14.520 38.502 1.00 93.69 164 VAL A C 1
ATOM 1284 O O . VAL A 1 164 ? -12.715 -14.763 37.345 1.00 93.69 164 VAL A O 1
ATOM 1287 N N . PRO A 1 165 ? -11.981 -13.278 38.882 1.00 93.69 165 PRO A N 1
ATOM 1288 C CA . PRO A 1 165 ? -11.963 -12.150 37.943 1.00 93.69 165 PRO A CA 1
ATOM 1289 C C . PRO A 1 165 ? -11.135 -12.420 36.675 1.00 93.69 165 PRO A C 1
ATOM 1291 O O . PRO A 1 165 ? -11.581 -12.145 35.554 1.00 93.69 165 PRO A O 1
ATOM 1294 N N . TRP A 1 166 ? -9.960 -13.044 36.822 1.00 95.25 166 TRP A N 1
ATOM 1295 C CA . TRP A 1 166 ? -9.113 -13.378 35.679 1.00 95.25 166 TRP A CA 1
ATOM 1296 C C . TRP A 1 166 ? -9.634 -14.562 34.865 1.00 95.25 166 TRP A C 1
ATOM 1298 O O . TRP A 1 166 ? -9.581 -14.515 33.639 1.00 95.25 166 TRP A O 1
ATOM 1308 N N . ILE A 1 167 ? -10.182 -15.603 35.496 1.00 95.12 167 ILE A N 1
ATOM 1309 C CA . ILE A 1 167 ? -10.783 -16.749 34.791 1.00 95.12 167 ILE A CA 1
ATOM 1310 C C . ILE A 1 167 ? -11.885 -16.266 33.842 1.00 95.12 167 ILE A C 1
ATOM 1312 O O . ILE A 1 167 ? -11.911 -16.661 32.674 1.00 95.12 167 ILE A O 1
ATOM 1316 N N . LEU A 1 168 ? -12.765 -15.380 34.319 1.00 93.62 168 LEU A N 1
ATOM 1317 C CA . LEU A 1 168 ? -13.860 -14.821 33.523 1.00 93.62 168 LEU A CA 1
ATOM 1318 C C . LEU A 1 168 ? -13.330 -13.952 32.376 1.00 93.62 168 LEU A C 1
ATOM 1320 O O . LEU A 1 168 ? -13.737 -14.132 31.227 1.00 93.62 168 LEU A O 1
ATOM 1324 N N . THR A 1 169 ? -12.374 -13.068 32.662 1.00 91.94 169 THR A N 1
ATOM 1325 C CA . THR A 1 169 ? -11.758 -12.191 31.653 1.00 91.94 169 THR A CA 1
ATOM 1326 C C . THR A 1 169 ? -11.009 -12.998 30.587 1.00 91.94 169 THR A C 1
ATOM 1328 O O . THR A 1 169 ? -11.234 -12.834 29.388 1.00 91.94 169 THR A O 1
ATOM 1331 N N . SER A 1 170 ? -10.159 -13.933 31.008 1.00 92.75 170 SER A N 1
ATOM 1332 C CA . SER A 1 170 ? -9.358 -14.790 30.132 1.00 92.75 170 SER A CA 1
ATOM 1333 C C . SER A 1 170 ? -10.231 -15.693 29.256 1.00 92.75 170 SER A C 1
ATOM 1335 O O . SER A 1 170 ? -9.910 -15.911 28.085 1.00 92.75 170 SER A O 1
ATOM 1337 N N . HIS A 1 171 ? -11.372 -16.168 29.766 1.00 92.31 171 HIS A N 1
ATOM 1338 C CA . HIS A 1 171 ? -12.329 -16.942 28.976 1.00 92.31 171 HIS A CA 1
ATOM 1339 C C . HIS A 1 171 ? -12.917 -16.129 27.812 1.00 92.31 171 HIS A C 1
ATOM 1341 O O . HIS A 1 171 ? -13.005 -16.645 26.694 1.00 92.31 171 HIS A O 1
ATOM 1347 N N . ILE A 1 172 ? -13.255 -14.855 28.042 1.00 90.88 172 ILE A N 1
ATOM 1348 C CA . ILE A 1 172 ? -13.753 -13.947 26.996 1.00 90.88 172 ILE A CA 1
ATOM 1349 C C . ILE A 1 172 ? -12.680 -13.731 25.922 1.00 90.88 172 ILE A C 1
ATOM 1351 O O . ILE A 1 172 ? -12.962 -13.877 24.732 1.00 90.88 172 ILE A O 1
ATOM 1355 N N . LEU A 1 173 ? -11.439 -13.453 26.338 1.00 88.75 173 LEU A N 1
ATOM 1356 C CA . LEU A 1 173 ? -10.316 -13.230 25.421 1.00 88.75 173 LEU A CA 1
ATOM 1357 C C . LEU A 1 173 ? -9.956 -14.485 24.609 1.00 88.75 173 LEU A C 1
ATOM 1359 O O . LEU A 1 173 ? -9.598 -14.381 23.444 1.00 88.75 173 LEU A O 1
ATOM 1363 N N . THR A 1 174 ? -10.059 -15.676 25.202 1.00 89.88 174 THR A N 1
ATOM 1364 C CA . THR A 1 174 ? -9.682 -16.937 24.535 1.00 89.88 174 THR A CA 1
ATOM 1365 C C . THR A 1 174 ? -10.762 -17.424 23.571 1.00 89.88 174 THR A C 1
ATOM 1367 O O . THR A 1 174 ? -10.457 -17.946 22.502 1.00 89.88 174 THR A O 1
ATOM 1370 N N . THR A 1 175 ? -12.034 -17.256 23.936 1.00 85.62 175 THR A N 1
ATOM 1371 C CA . THR A 1 175 ? -13.163 -17.666 23.087 1.00 85.62 175 THR A CA 1
ATOM 1372 C C . THR A 1 175 ? -13.338 -16.718 21.899 1.00 85.62 175 THR A C 1
ATOM 1374 O O . THR A 1 175 ? -13.868 -17.126 20.866 1.00 85.62 175 THR A O 1
ATOM 1377 N N . ALA A 1 176 ? -12.881 -15.466 22.036 1.00 77.00 176 ALA A N 1
ATOM 1378 C CA . ALA A 1 176 ? -13.002 -14.406 21.036 1.00 77.00 176 ALA A CA 1
ATOM 1379 C C . ALA A 1 176 ? -14.449 -14.210 20.536 1.00 77.00 176 ALA A C 1
ATOM 1381 O O . ALA A 1 176 ? -14.685 -13.824 19.389 1.00 77.00 176 ALA A O 1
ATOM 1382 N N . ASP A 1 177 ? -15.434 -14.481 21.400 1.00 83.44 177 ASP A N 1
ATOM 1383 C CA . ASP A 1 177 ? -16.838 -14.259 21.074 1.00 83.44 177 ASP A CA 1
ATOM 1384 C C . ASP A 1 177 ? -17.122 -12.756 21.051 1.00 83.44 177 ASP A C 1
ATOM 1386 O O . ASP A 1 177 ? -16.998 -12.050 22.057 1.00 83.44 177 ASP A O 1
ATOM 1390 N N . SER A 1 178 ? -17.549 -12.270 19.887 1.00 79.06 178 SER A N 1
ATOM 1391 C CA . SER A 1 178 ? -17.864 -10.864 19.676 1.00 79.06 178 SER A CA 1
ATOM 1392 C C . SER A 1 178 ? -18.979 -10.344 20.586 1.00 79.06 178 SER A C 1
ATOM 1394 O O . SER A 1 178 ? -19.052 -9.131 20.777 1.00 79.06 178 SER A O 1
ATOM 1396 N N . ALA A 1 179 ? -19.872 -11.197 21.095 1.00 82.75 179 ALA A N 1
ATOM 1397 C CA . ALA A 1 179 ? -20.924 -10.764 22.013 1.00 82.75 179 ALA A CA 1
ATOM 1398 C C . ALA A 1 179 ? -20.387 -10.523 23.431 1.00 82.75 179 ALA A C 1
ATOM 1400 O O . ALA A 1 179 ? -20.813 -9.588 24.103 1.00 82.75 179 ALA A O 1
ATOM 1401 N N . LEU A 1 180 ? -19.443 -11.354 23.873 1.00 84.81 180 LEU A N 1
ATOM 1402 C CA . LEU A 1 180 ? -18.891 -11.308 25.227 1.00 84.81 180 LEU A CA 1
ATOM 1403 C C . LEU A 1 180 ? -17.761 -10.289 25.368 1.00 84.81 180 LEU A C 1
ATOM 1405 O O . LEU A 1 180 ? -17.497 -9.817 26.471 1.00 84.81 180 LEU A O 1
ATOM 1409 N N . LEU A 1 181 ? -17.109 -9.930 24.262 1.00 84.56 181 LEU A N 1
ATOM 1410 C CA . LEU A 1 181 ? -15.972 -9.018 24.262 1.00 84.56 181 LEU A CA 1
ATOM 1411 C C . LEU A 1 181 ? -16.316 -7.629 24.829 1.00 84.56 181 LEU A C 1
ATOM 1413 O O . LEU A 1 181 ? -15.517 -7.050 25.561 1.00 84.56 181 LEU A O 1
ATOM 1417 N N . GLU A 1 182 ? -17.530 -7.130 24.576 1.00 83.19 182 GLU A N 1
ATOM 1418 C CA . GLU A 1 182 ? -18.015 -5.863 25.148 1.00 83.19 182 GLU A CA 1
ATOM 1419 C C . GLU A 1 182 ? -18.128 -5.918 26.680 1.00 83.19 182 GLU A C 1
ATOM 1421 O O . GLU A 1 182 ? -18.063 -4.886 27.345 1.00 83.19 182 GLU A O 1
ATOM 1426 N N . CYS A 1 183 ? -18.265 -7.119 27.249 1.00 84.81 183 CYS A N 1
ATOM 1427 C CA . CYS A 1 183 ? -18.400 -7.331 28.683 1.00 84.81 183 CYS A CA 1
ATOM 1428 C C . CYS A 1 183 ? -17.067 -7.556 29.406 1.00 84.81 183 CYS A C 1
ATOM 1430 O O . CYS A 1 183 ? -17.071 -7.682 30.629 1.00 84.81 183 CYS A O 1
ATOM 1432 N N . ALA A 1 184 ? -15.940 -7.612 28.691 1.00 86.81 184 ALA A N 1
ATOM 1433 C CA . ALA A 1 184 ? -14.647 -7.938 29.289 1.00 86.81 184 ALA A CA 1
ATOM 1434 C C . ALA A 1 184 ? -14.234 -6.938 30.385 1.00 86.81 184 ALA A C 1
ATOM 1436 O O . ALA A 1 184 ? -13.719 -7.340 31.424 1.00 86.81 184 ALA A O 1
ATOM 1437 N N . LEU A 1 185 ? -14.538 -5.649 30.198 1.00 85.38 185 LEU A N 1
ATOM 1438 C CA . LEU A 1 185 ? -14.234 -4.612 31.189 1.00 85.38 185 LEU A CA 1
ATOM 1439 C C . LEU A 1 185 ? -15.068 -4.745 32.469 1.00 85.38 185 LEU A C 1
ATOM 1441 O O . LEU A 1 185 ? -14.553 -4.451 33.539 1.00 85.38 185 LEU A O 1
ATOM 1445 N N . TYR A 1 186 ? -16.305 -5.255 32.390 1.00 86.81 186 TYR A N 1
ATOM 1446 C CA . TYR A 1 186 ? -17.108 -5.529 33.591 1.00 86.81 186 TYR A CA 1
ATOM 1447 C C . TYR A 1 186 ? -16.505 -6.645 34.451 1.00 86.81 186 TYR A C 1
ATOM 1449 O O . TYR A 1 186 ? -16.708 -6.657 35.657 1.00 86.81 186 TYR A O 1
ATOM 1457 N N . GLN A 1 187 ? -15.769 -7.584 33.846 1.00 90.38 187 GLN A N 1
ATOM 1458 C CA . GLN A 1 187 ? -15.091 -8.641 34.604 1.00 90.38 187 GLN A CA 1
ATOM 1459 C C . GLN A 1 187 ? -13.844 -8.121 35.317 1.00 90.38 187 GLN A C 1
ATOM 1461 O O . GLN A 1 187 ? -13.566 -8.534 36.439 1.00 90.38 187 GLN A O 1
ATOM 1466 N N . LEU A 1 188 ? -13.125 -7.185 34.694 1.00 87.62 188 LEU A N 1
ATOM 1467 C CA . LEU A 1 188 ? -11.992 -6.518 35.331 1.00 87.62 188 LEU A CA 1
ATOM 1468 C C . LEU A 1 188 ? -12.441 -5.565 36.453 1.00 87.62 188 LEU A C 1
ATOM 1470 O O . LEU A 1 188 ? -11.711 -5.399 37.423 1.00 87.62 188 LEU A O 1
ATOM 1474 N N . ASP A 1 189 ? -13.650 -5.002 36.379 1.00 87.94 189 ASP A N 1
ATOM 1475 C CA . ASP A 1 189 ? -14.210 -4.129 37.426 1.00 87.94 189 ASP A CA 1
ATOM 1476 C C . ASP A 1 189 ? -14.400 -4.844 38.781 1.00 87.94 189 ASP A C 1
ATOM 1478 O O . ASP A 1 189 ? -14.375 -4.209 39.829 1.00 87.94 189 ASP A O 1
ATOM 1482 N N . LEU A 1 190 ? -14.461 -6.182 38.798 1.00 90.94 190 LEU A N 1
ATOM 1483 C CA . LEU A 1 190 ? -14.475 -6.972 40.041 1.00 90.94 190 LEU A CA 1
ATOM 1484 C C . LEU A 1 190 ? -13.240 -6.725 40.923 1.00 90.94 190 LEU A C 1
ATOM 1486 O O . LEU A 1 190 ? -13.294 -6.913 42.141 1.00 90.94 190 LEU A O 1
ATOM 1490 N N . TYR A 1 191 ? -12.120 -6.305 40.328 1.00 92.25 191 TYR A N 1
ATOM 1491 C CA . TYR A 1 191 ? -10.940 -5.911 41.088 1.00 92.25 191 TYR A CA 1
ATOM 1492 C C . TYR A 1 191 ? -11.145 -4.598 41.850 1.00 92.25 191 TYR A C 1
ATOM 1494 O O . TYR A 1 191 ? -10.622 -4.468 42.956 1.00 92.25 191 TYR A O 1
ATOM 1502 N N . ASN A 1 192 ? -11.944 -3.663 41.322 1.00 87.94 192 ASN A N 1
ATOM 1503 C CA . ASN A 1 192 ? -12.293 -2.429 42.027 1.00 87.94 192 ASN A CA 1
ATOM 1504 C C . ASN A 1 192 ? -13.139 -2.736 43.273 1.00 87.94 192 ASN A C 1
ATOM 1506 O O . ASN A 1 192 ? -12.861 -2.194 44.345 1.00 87.94 192 ASN A O 1
ATOM 1510 N N . ASP A 1 193 ? -14.092 -3.671 43.175 1.00 89.88 193 ASP A N 1
ATOM 1511 C CA . ASP A 1 193 ? -14.871 -4.150 44.326 1.00 89.88 193 ASP A CA 1
ATOM 1512 C C . ASP A 1 193 ? -13.956 -4.767 45.398 1.00 89.88 193 ASP A C 1
ATOM 1514 O O . ASP A 1 193 ? -14.036 -4.425 46.582 1.00 89.88 193 ASP A O 1
ATOM 1518 N N . ALA A 1 194 ? -13.038 -5.654 44.994 1.00 92.00 194 ALA A N 1
ATOM 1519 C CA . ALA A 1 194 ? -12.086 -6.301 45.898 1.00 92.00 194 ALA A CA 1
ATOM 1520 C C . ALA A 1 194 ? -11.127 -5.299 46.568 1.00 92.00 194 ALA A C 1
ATOM 1522 O O . ALA A 1 194 ? -10.884 -5.383 47.778 1.00 92.00 194 ALA A O 1
ATOM 1523 N N . ALA A 1 195 ? -10.623 -4.320 45.814 1.00 90.62 195 ALA A N 1
ATOM 1524 C CA . ALA A 1 195 ? -9.759 -3.255 46.312 1.00 90.62 195 ALA A CA 1
ATOM 1525 C C . ALA A 1 195 ? -10.492 -2.364 47.327 1.00 90.62 195 ALA A C 1
ATOM 1527 O O . ALA A 1 195 ? -10.012 -2.161 48.448 1.00 90.62 195 ALA A O 1
ATOM 1528 N N . HIS A 1 196 ? -11.697 -1.899 46.983 1.00 87.75 196 HIS A N 1
ATOM 1529 C CA . HIS A 1 196 ? -12.529 -1.086 47.867 1.00 87.75 196 HIS A CA 1
ATOM 1530 C C . HIS A 1 196 ? -12.855 -1.839 49.167 1.00 87.75 196 HIS A C 1
ATOM 1532 O O . HIS A 1 196 ? -12.672 -1.309 50.268 1.00 87.75 196 HIS A O 1
ATOM 1538 N N . TYR A 1 197 ? -13.256 -3.107 49.073 1.00 90.88 197 TYR A N 1
ATOM 1539 C CA . TYR A 1 197 ? -13.565 -3.924 50.246 1.00 90.88 197 TYR A CA 1
ATOM 1540 C C . TYR A 1 197 ? -12.332 -4.157 51.139 1.00 90.88 197 TYR A C 1
ATOM 1542 O O . TYR A 1 197 ? -12.424 -4.102 52.372 1.00 90.88 197 TYR A O 1
ATOM 1550 N N . SER A 1 198 ? -11.154 -4.348 50.539 1.00 92.88 198 SER A N 1
ATOM 1551 C CA . SER A 1 198 ? -9.882 -4.499 51.261 1.00 92.88 198 SER A CA 1
ATOM 1552 C C . SER A 1 198 ? -9.531 -3.259 52.089 1.00 92.88 198 SER A C 1
ATOM 1554 O O . SER A 1 198 ? -9.152 -3.380 53.261 1.00 92.88 198 SER A O 1
ATOM 1556 N N . LEU A 1 199 ? -9.725 -2.066 51.521 1.00 90.06 199 LEU A N 1
ATOM 1557 C CA . LEU A 1 199 ? -9.403 -0.788 52.161 1.00 90.06 199 LEU A CA 1
ATOM 1558 C C . LEU A 1 199 ? -10.435 -0.364 53.212 1.00 90.06 199 LEU A C 1
ATOM 1560 O O . LEU A 1 199 ? -10.060 0.012 54.326 1.00 90.06 199 LEU A O 1
ATOM 1564 N N . PHE A 1 200 ? -11.730 -0.429 52.893 1.00 87.75 200 PHE A N 1
ATOM 1565 C CA . PHE A 1 200 ? -12.779 0.167 53.727 1.00 87.75 200 PHE A CA 1
ATOM 1566 C C . PHE A 1 200 ? -13.412 -0.819 54.721 1.00 87.75 200 PHE A C 1
ATOM 1568 O O . PHE A 1 200 ? -13.712 -0.423 55.859 1.00 87.75 200 PHE A O 1
ATOM 1575 N N . ASN A 1 201 ? -13.542 -2.099 54.348 1.00 88.94 201 ASN A N 1
ATOM 1576 C CA . ASN A 1 201 ? -14.187 -3.124 55.175 1.00 88.94 201 ASN A CA 1
ATOM 1577 C C . ASN A 1 201 ? -13.159 -3.936 55.970 1.00 88.94 201 ASN A C 1
ATOM 1579 O O . ASN A 1 201 ? -13.204 -3.933 57.202 1.00 88.94 201 ASN A O 1
ATOM 1583 N N . PHE A 1 202 ? -12.208 -4.595 55.299 1.00 92.19 202 PHE A N 1
ATOM 1584 C CA . PHE A 1 202 ? -11.161 -5.366 55.983 1.00 92.19 202 PHE A CA 1
ATOM 1585 C C . PHE A 1 202 ? -10.099 -4.481 56.638 1.00 92.19 202 PHE A C 1
ATOM 1587 O O . PHE A 1 202 ? -9.564 -4.845 57.691 1.00 92.19 202 PHE A O 1
ATOM 1594 N N . ARG A 1 203 ? -9.827 -3.309 56.049 1.00 92.81 203 ARG A N 1
ATOM 1595 C CA . ARG A 1 203 ? -8.805 -2.350 56.494 1.00 92.81 203 ARG A CA 1
ATOM 1596 C C . ARG A 1 203 ? -7.425 -3.004 56.588 1.00 92.81 203 ARG A C 1
ATOM 1598 O O . ARG A 1 203 ? -6.730 -2.876 57.600 1.00 92.81 203 ARG A O 1
ATOM 1605 N N . LYS A 1 204 ? -7.056 -3.756 55.548 1.00 92.06 204 LYS A N 1
ATOM 1606 C CA . LYS A 1 204 ? -5.778 -4.473 55.440 1.00 92.06 204 LYS A CA 1
ATOM 1607 C C . LYS A 1 204 ? -5.034 -4.026 54.187 1.00 92.06 204 LYS A C 1
ATOM 1609 O O . LYS A 1 204 ? -5.547 -4.188 53.090 1.00 92.06 204 LYS A O 1
ATOM 1614 N N . GLN A 1 205 ? -3.822 -3.503 54.379 1.00 89.44 205 GLN A N 1
ATOM 1615 C CA . GLN A 1 205 ? -2.959 -3.053 53.282 1.00 89.44 205 GLN A CA 1
ATOM 1616 C C . GLN A 1 205 ? -2.477 -4.223 52.426 1.00 89.44 205 GLN A C 1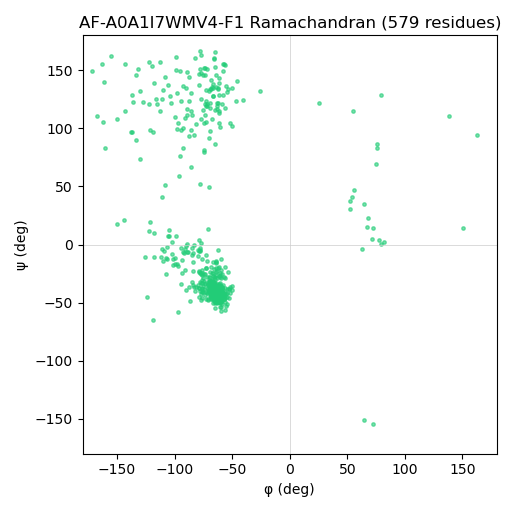
ATOM 1618 O O . GLN A 1 205 ? -2.657 -4.181 51.223 1.00 89.44 205 GLN A O 1
ATOM 1623 N N . PHE A 1 206 ? -2.011 -5.315 53.043 1.00 91.62 206 PHE A N 1
ATOM 1624 C CA . PHE A 1 206 ? -1.488 -6.458 52.284 1.00 91.62 206 PHE A CA 1
ATOM 1625 C C . PHE A 1 206 ? -2.506 -7.058 51.294 1.00 91.62 206 PHE A C 1
ATOM 1627 O O . PHE A 1 206 ? -2.120 -7.471 50.211 1.00 91.62 206 PHE A O 1
ATOM 1634 N N . LEU A 1 207 ? -3.807 -7.063 51.630 1.00 91.88 207 LEU A N 1
ATOM 1635 C CA . LEU A 1 207 ? -4.852 -7.524 50.706 1.00 91.88 207 LEU A CA 1
ATOM 1636 C C . LEU A 1 207 ? -4.979 -6.597 49.496 1.00 91.88 207 LEU A C 1
ATOM 1638 O O . LEU A 1 207 ? -5.159 -7.069 48.381 1.00 91.88 207 LEU A O 1
ATOM 1642 N N . TYR A 1 208 ? -4.873 -5.285 49.713 1.00 93.25 208 TYR A N 1
ATOM 1643 C CA . TYR A 1 208 ? -4.865 -4.314 48.627 1.00 93.25 208 TYR A CA 1
ATOM 1644 C C . TYR A 1 208 ? -3.616 -4.468 47.751 1.00 93.25 208 TYR A C 1
ATOM 1646 O O . TYR A 1 208 ? -3.749 -4.535 46.535 1.00 93.25 208 TYR A O 1
ATOM 1654 N N . ASP A 1 209 ? -2.436 -4.609 48.362 1.00 91.81 209 ASP A N 1
ATOM 1655 C CA . ASP A 1 209 ? -1.167 -4.795 47.645 1.00 91.81 209 ASP A CA 1
ATOM 1656 C C . ASP A 1 209 ? -1.212 -6.052 46.748 1.00 91.81 209 ASP A C 1
ATOM 1658 O O . ASP A 1 209 ? -0.702 -6.060 45.627 1.00 91.81 209 ASP A O 1
ATOM 1662 N N . GLU A 1 210 ? -1.866 -7.121 47.213 1.00 93.38 210 GLU A N 1
ATOM 1663 C CA . GLU A 1 210 ? -2.082 -8.340 46.429 1.00 93.38 210 GLU A CA 1
ATOM 1664 C C . GLU A 1 210 ? -3.094 -8.157 45.289 1.00 93.38 210 GLU A C 1
ATOM 1666 O O . GLU A 1 210 ? -2.859 -8.668 44.190 1.00 93.38 210 GLU A O 1
ATOM 1671 N N . VAL A 1 211 ? -4.195 -7.425 45.516 1.00 93.12 211 VAL A N 1
ATOM 1672 C CA . VAL A 1 211 ? -5.152 -7.067 44.453 1.00 93.12 211 VAL A CA 1
ATOM 1673 C C . VAL A 1 211 ? -4.456 -6.229 43.378 1.00 93.12 211 VAL A C 1
ATOM 1675 O O . VAL A 1 211 ? -4.562 -6.551 42.196 1.00 93.12 211 VAL A O 1
ATOM 1678 N N . GLU A 1 212 ? -3.707 -5.197 43.770 1.00 90.44 212 GLU A N 1
ATOM 1679 C CA . GLU A 1 212 ? -2.973 -4.307 42.863 1.00 90.44 212 GLU A CA 1
ATOM 1680 C C . GLU A 1 212 ? -1.949 -5.081 42.020 1.00 90.44 212 GLU A C 1
ATOM 1682 O O . GLU A 1 212 ? -1.903 -4.939 40.794 1.00 90.44 212 GLU A O 1
ATOM 1687 N N . ALA A 1 213 ? -1.158 -5.955 42.650 1.00 90.00 213 ALA A N 1
ATOM 1688 C CA . ALA A 1 213 ? -0.189 -6.790 41.948 1.00 90.00 213 ALA A CA 1
ATOM 1689 C C . ALA A 1 213 ? -0.859 -7.737 40.936 1.00 90.00 213 ALA A C 1
ATOM 1691 O O . ALA A 1 213 ? -0.343 -7.929 39.830 1.00 90.00 213 ALA A O 1
ATOM 1692 N N . GLU A 1 214 ? -2.012 -8.317 41.286 1.00 93.44 214 GLU A N 1
ATOM 1693 C CA . GLU A 1 214 ? -2.757 -9.198 40.388 1.00 93.44 214 GLU A CA 1
ATOM 1694 C C . GLU A 1 214 ? -3.359 -8.435 39.200 1.00 93.44 214 GLU A C 1
ATOM 1696 O O . GLU A 1 214 ? -3.245 -8.899 38.061 1.00 93.44 214 GLU A O 1
ATOM 1701 N N . VAL A 1 215 ? -3.942 -7.255 39.443 1.00 90.56 215 VAL A N 1
ATOM 1702 C CA . VAL A 1 215 ? -4.499 -6.378 38.401 1.00 90.56 215 VAL A CA 1
ATOM 1703 C C . VAL A 1 215 ? -3.428 -5.963 37.413 1.00 90.56 215 VAL A C 1
ATOM 1705 O O . VAL A 1 215 ? -3.661 -6.089 36.217 1.00 90.56 215 VAL A O 1
ATOM 1708 N N . ASN A 1 216 ? -2.258 -5.520 37.879 1.00 89.31 216 ASN A N 1
ATOM 1709 C CA . ASN A 1 216 ? -1.169 -5.098 36.997 1.00 89.31 216 ASN A CA 1
ATOM 1710 C C . ASN A 1 216 ? -0.785 -6.212 36.010 1.00 89.31 216 ASN A C 1
ATOM 1712 O O . ASN A 1 216 ? -0.784 -6.004 34.798 1.00 89.31 216 ASN A O 1
ATOM 1716 N N . LEU A 1 217 ? -0.573 -7.434 36.510 1.00 91.25 217 LEU A N 1
ATOM 1717 C CA . LEU A 1 217 ? -0.243 -8.580 35.661 1.00 91.25 217 LEU A CA 1
ATOM 1718 C C . LEU A 1 217 ? -1.385 -8.961 34.702 1.00 91.25 217 LEU A C 1
ATOM 1720 O O . LEU A 1 217 ? -1.146 -9.277 33.533 1.00 91.25 217 LEU A O 1
ATOM 1724 N N . CYS A 1 218 ? -2.625 -8.979 35.192 1.00 92.12 218 CYS A N 1
ATOM 1725 C CA . CYS A 1 218 ? -3.794 -9.338 34.389 1.00 92.12 218 CYS A CA 1
ATOM 1726 C C . CYS A 1 218 ? -4.092 -8.285 33.317 1.00 92.12 218 CYS A C 1
ATOM 1728 O O . CYS A 1 218 ? -4.483 -8.635 32.204 1.00 92.12 218 CYS A O 1
ATOM 1730 N N . PHE A 1 219 ? -3.884 -7.008 33.626 1.00 88.94 219 PHE A N 1
ATOM 1731 C CA . PHE A 1 219 ? -4.106 -5.902 32.708 1.00 88.94 219 PHE A CA 1
ATOM 1732 C C . PHE A 1 219 ? -3.078 -5.907 31.573 1.00 88.94 219 PHE A C 1
ATOM 1734 O O . PHE A 1 219 ? -3.473 -5.819 30.411 1.00 88.94 219 PHE A O 1
ATOM 1741 N N . ASP A 1 220 ? -1.797 -6.149 31.865 1.00 89.88 220 ASP A N 1
ATOM 1742 C CA . ASP A 1 220 ? -0.763 -6.322 30.834 1.00 89.88 220 ASP A CA 1
ATOM 1743 C C . ASP A 1 220 ? -1.122 -7.459 29.863 1.00 89.88 220 ASP A C 1
ATOM 1745 O O . ASP A 1 220 ? -1.096 -7.298 28.638 1.00 89.88 220 ASP A O 1
ATOM 1749 N N . GLN A 1 221 ? -1.546 -8.608 30.401 1.00 89.88 221 GLN A N 1
ATOM 1750 C CA . GLN A 1 221 ? -1.992 -9.740 29.585 1.00 89.88 221 GLN A CA 1
ATOM 1751 C C . GLN A 1 221 ? -3.277 -9.443 28.806 1.00 89.88 221 GLN A C 1
ATOM 1753 O O . GLN A 1 221 ? -3.430 -9.907 27.672 1.00 89.88 221 GLN A O 1
ATOM 1758 N N . PHE A 1 222 ? -4.207 -8.690 29.396 1.00 89.12 222 PHE A N 1
ATOM 1759 C CA . PHE A 1 222 ? -5.437 -8.254 28.743 1.00 89.12 222 PHE A CA 1
ATOM 1760 C C . PHE A 1 222 ? -5.125 -7.370 27.534 1.00 89.12 222 PHE A C 1
ATOM 1762 O O . PHE A 1 222 ? -5.625 -7.650 26.445 1.00 89.12 222 PHE A O 1
ATOM 1769 N N . ILE A 1 223 ? -4.264 -6.360 27.694 1.00 88.00 223 ILE A N 1
ATOM 1770 C CA . ILE A 1 223 ? -3.865 -5.453 26.612 1.00 88.00 223 ILE A CA 1
ATOM 1771 C C . ILE A 1 223 ? -3.145 -6.215 25.503 1.00 88.00 223 ILE A C 1
ATOM 1773 O O . ILE A 1 223 ? -3.506 -6.058 24.335 1.00 88.00 223 ILE A O 1
ATOM 1777 N N . TYR A 1 224 ? -2.193 -7.086 25.849 1.00 89.69 224 TYR A N 1
ATOM 1778 C CA . TYR A 1 224 ? -1.481 -7.902 24.866 1.00 89.69 224 TYR A CA 1
ATOM 1779 C C . TYR A 1 224 ? -2.456 -8.736 24.021 1.00 89.69 224 TYR A C 1
ATOM 1781 O O . TYR A 1 224 ? -2.522 -8.566 22.801 1.00 89.69 224 TYR A O 1
ATOM 1789 N N . LYS A 1 225 ? -3.297 -9.554 24.665 1.00 88.62 225 LYS A N 1
ATOM 1790 C CA . LYS A 1 225 ? -4.264 -10.419 23.969 1.00 88.62 225 LYS A CA 1
ATOM 1791 C C . LYS A 1 225 ? -5.300 -9.619 23.180 1.00 88.62 225 LYS A C 1
ATOM 1793 O O . LYS A 1 225 ? -5.640 -9.988 22.058 1.00 88.62 225 LYS A O 1
ATOM 1798 N N . LEU A 1 226 ? -5.807 -8.517 23.737 1.00 86.69 226 LEU A N 1
ATOM 1799 C CA . LEU A 1 226 ? -6.767 -7.659 23.047 1.00 86.69 226 LEU A CA 1
ATOM 1800 C C . LEU A 1 226 ? -6.151 -7.031 21.794 1.00 86.69 226 LEU A C 1
ATOM 1802 O O . LEU A 1 226 ? -6.786 -7.036 20.740 1.00 86.69 226 LEU A O 1
ATOM 1806 N N . SER A 1 227 ? -4.920 -6.527 21.888 1.00 86.06 227 SER A N 1
ATOM 1807 C CA . SER A 1 227 ? -4.214 -5.922 20.756 1.00 86.06 227 SER A CA 1
ATOM 1808 C C . SER A 1 227 ? -3.980 -6.928 19.626 1.00 86.06 227 SER A C 1
ATOM 1810 O O . SER A 1 227 ? -4.269 -6.625 18.465 1.00 86.06 227 SER A O 1
ATOM 1812 N N . GLU A 1 228 ? -3.563 -8.152 19.963 1.00 88.44 228 GLU A N 1
ATOM 1813 C CA . GLU A 1 228 ? -3.355 -9.239 19.007 1.00 88.44 228 GLU A CA 1
ATOM 1814 C C . GLU A 1 228 ? -4.665 -9.617 18.300 1.00 88.44 228 GLU A C 1
ATOM 1816 O O . GLU A 1 228 ? -4.698 -9.745 17.072 1.00 88.44 228 GLU A O 1
ATOM 1821 N N . MET A 1 229 ? -5.772 -9.719 19.045 1.00 85.69 229 MET A N 1
ATOM 1822 C CA . MET A 1 229 ? -7.098 -9.995 18.482 1.00 85.69 229 MET A CA 1
ATOM 1823 C C . MET A 1 229 ? -7.581 -8.883 17.548 1.00 85.69 229 MET A C 1
ATOM 1825 O O . MET A 1 229 ? -8.027 -9.171 16.434 1.00 85.69 229 MET A O 1
ATOM 1829 N N . VAL A 1 230 ? -7.485 -7.619 17.976 1.00 85.75 230 VAL A N 1
ATOM 1830 C CA . VAL A 1 230 ? -7.880 -6.446 17.178 1.00 85.75 230 VAL A CA 1
ATOM 1831 C C . VAL A 1 230 ? -7.081 -6.414 15.879 1.00 85.75 230 VAL A C 1
ATOM 1833 O O . VAL A 1 230 ? -7.658 -6.341 14.791 1.00 85.75 230 VAL A O 1
ATOM 1836 N N . PHE A 1 231 ? -5.754 -6.520 15.973 1.00 84.94 231 PHE A N 1
ATOM 1837 C CA . PHE A 1 231 ? -4.876 -6.503 14.810 1.00 84.94 231 PHE A CA 1
ATOM 1838 C C . PHE A 1 231 ? -5.181 -7.657 13.858 1.00 84.94 231 PHE A C 1
ATOM 1840 O O . PHE A 1 231 ? -5.339 -7.435 12.657 1.00 84.94 231 PHE A O 1
ATOM 1847 N N . THR A 1 232 ? -5.314 -8.877 14.378 1.00 85.69 232 THR A N 1
ATOM 1848 C CA . THR A 1 232 ? -5.608 -10.066 13.572 1.00 85.69 232 THR A CA 1
ATOM 1849 C C . THR A 1 232 ? -6.951 -9.933 12.858 1.00 85.69 232 THR A C 1
ATOM 1851 O O . THR A 1 232 ? -7.031 -10.194 11.656 1.00 85.69 232 THR A O 1
ATOM 1854 N N . HIS A 1 233 ? -7.990 -9.452 13.547 1.00 84.75 233 HIS A N 1
ATOM 1855 C CA . HIS A 1 233 ? -9.310 -9.232 12.961 1.00 84.75 233 HIS A CA 1
ATOM 1856 C C . HIS A 1 233 ? -9.268 -8.223 11.805 1.00 84.75 233 HIS A C 1
ATOM 1858 O O . HIS A 1 233 ? -9.688 -8.538 10.687 1.00 84.75 233 HIS A O 1
ATOM 1864 N N . PHE A 1 234 ? -8.716 -7.027 12.036 1.00 81.62 234 PHE A N 1
ATOM 1865 C CA . PHE A 1 234 ? -8.655 -5.992 11.002 1.00 81.62 234 PHE A CA 1
ATOM 1866 C C . PHE A 1 234 ? -7.686 -6.349 9.870 1.00 81.62 234 PHE A C 1
ATOM 1868 O O . PHE A 1 234 ? -7.968 -6.037 8.712 1.00 81.62 234 PHE A O 1
ATOM 1875 N N . LYS A 1 235 ? -6.599 -7.081 10.151 1.00 84.81 235 LYS A N 1
ATOM 1876 C CA . LYS A 1 235 ? -5.699 -7.624 9.123 1.00 84.81 235 LYS A CA 1
ATOM 1877 C C . LYS A 1 235 ? -6.428 -8.609 8.214 1.00 84.81 235 LYS A C 1
ATOM 1879 O O . LYS A 1 235 ? -6.319 -8.498 6.992 1.00 84.81 235 LYS A O 1
ATOM 1884 N N . GLN A 1 236 ? -7.180 -9.553 8.780 1.00 82.38 236 GLN A N 1
ATOM 1885 C CA . GLN A 1 236 ? -7.972 -10.515 8.008 1.00 82.38 236 GLN A CA 1
ATOM 1886 C C . GLN A 1 236 ? -9.070 -9.819 7.197 1.00 82.38 236 GLN A C 1
ATOM 1888 O O . GLN A 1 236 ? -9.276 -10.156 6.029 1.00 82.38 236 GLN A O 1
ATOM 1893 N N . LEU A 1 237 ? -9.743 -8.822 7.779 1.00 81.75 237 LEU A N 1
ATOM 1894 C CA . LEU A 1 237 ? -10.778 -8.043 7.103 1.00 81.75 237 LEU A CA 1
ATOM 1895 C C . LEU A 1 237 ? -10.209 -7.248 5.920 1.00 81.75 237 LEU A C 1
ATOM 1897 O O . LEU A 1 237 ? -10.738 -7.355 4.815 1.00 81.75 237 LEU A O 1
ATOM 1901 N N . ALA A 1 238 ? -9.105 -6.522 6.120 1.00 77.38 238 ALA A N 1
ATOM 1902 C CA . ALA A 1 238 ? -8.420 -5.777 5.064 1.00 77.38 238 ALA A CA 1
ATOM 1903 C C . ALA A 1 238 ? -7.932 -6.709 3.947 1.00 77.38 238 ALA A C 1
ATOM 1905 O O . ALA A 1 238 ? -8.195 -6.458 2.772 1.00 77.38 238 ALA A O 1
ATOM 1906 N N . SER A 1 239 ? -7.325 -7.844 4.312 1.00 81.50 239 SER A N 1
ATOM 1907 C CA . SER A 1 239 ? -6.900 -8.870 3.350 1.00 81.50 239 SER A CA 1
ATOM 1908 C C . SER A 1 239 ? -8.087 -9.386 2.530 1.00 81.50 239 SER A C 1
ATOM 1910 O O . SER A 1 239 ? -7.999 -9.520 1.313 1.00 81.50 239 SER A O 1
ATOM 1912 N N . CYS A 1 240 ? -9.242 -9.603 3.166 1.00 81.25 240 CYS A N 1
ATOM 1913 C CA . CYS A 1 240 ? -10.467 -9.980 2.467 1.00 81.25 240 CYS A CA 1
ATOM 1914 C C . CYS A 1 240 ? -11.018 -8.861 1.573 1.00 81.25 240 CYS A C 1
ATOM 1916 O O . CYS A 1 240 ? -11.591 -9.175 0.532 1.00 81.25 240 CYS A O 1
ATOM 1918 N N . MET A 1 241 ? -10.900 -7.591 1.954 1.00 77.69 241 MET A N 1
ATOM 1919 C CA . MET A 1 241 ? -11.365 -6.459 1.143 1.00 77.69 241 MET A CA 1
ATOM 1920 C C . MET A 1 241 ? -10.498 -6.239 -0.099 1.00 77.69 241 MET A C 1
ATOM 1922 O O . MET A 1 241 ? -11.039 -5.939 -1.161 1.00 77.69 241 MET A O 1
ATOM 1926 N N . MET A 1 242 ? -9.182 -6.424 0.031 1.00 78.75 242 MET A N 1
ATOM 1927 C CA . MET A 1 242 ? -8.218 -6.269 -1.063 1.00 78.75 242 MET A CA 1
ATOM 1928 C C . MET A 1 242 ? -8.172 -7.476 -2.004 1.00 78.75 242 MET A C 1
ATOM 1930 O O . MET A 1 242 ? -7.752 -7.339 -3.150 1.00 78.75 242 MET A O 1
ATOM 1934 N N . LEU A 1 243 ? -8.596 -8.657 -1.543 1.00 83.19 243 LEU A N 1
ATOM 1935 C CA . LEU A 1 243 ? -8.570 -9.863 -2.364 1.00 83.19 243 LEU A CA 1
ATOM 1936 C C . LEU A 1 243 ? -9.547 -9.758 -3.542 1.00 83.19 243 LEU A C 1
ATOM 1938 O O . LEU A 1 243 ? -10.745 -9.520 -3.349 1.00 83.19 243 LEU A O 1
ATOM 1942 N N . ASP A 1 244 ? -9.032 -10.015 -4.748 1.00 87.06 244 ASP A N 1
ATOM 1943 C CA . ASP A 1 244 ? -9.806 -9.941 -5.984 1.00 87.06 244 ASP A CA 1
ATOM 1944 C C . ASP A 1 244 ? -11.072 -10.812 -5.920 1.00 87.06 244 ASP A C 1
ATOM 1946 O O . ASP A 1 244 ? -11.068 -11.992 -5.548 1.00 87.06 244 ASP A O 1
ATOM 1950 N N . LYS A 1 245 ? -12.194 -10.203 -6.303 1.00 87.56 245 LYS A N 1
ATOM 1951 C CA . LYS A 1 245 ? -13.507 -10.845 -6.286 1.00 87.56 245 LYS A CA 1
ATOM 1952 C C 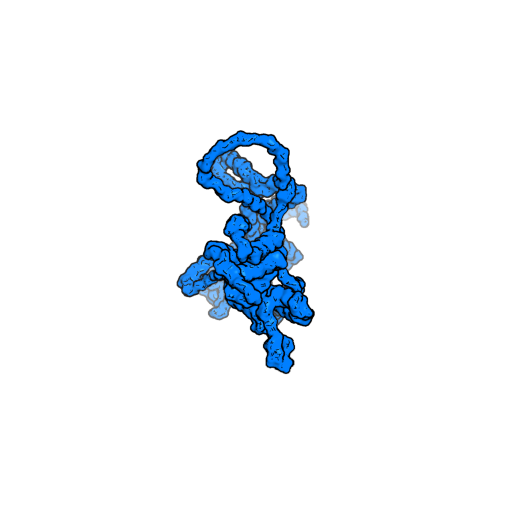. LYS A 1 245 ? -13.591 -11.972 -7.314 1.00 87.56 245 LYS A C 1
ATOM 1954 O O . LYS A 1 245 ? -14.308 -12.941 -7.059 1.00 87.56 245 LYS A O 1
ATOM 1959 N N . ARG A 1 246 ? -12.878 -11.878 -8.446 1.00 89.56 246 ARG A N 1
ATOM 1960 C CA . ARG A 1 246 ? -12.878 -12.946 -9.464 1.00 89.56 246 ARG A CA 1
ATOM 1961 C C . ARG A 1 246 ? -12.125 -14.166 -8.959 1.00 89.56 246 ARG A C 1
ATOM 1963 O O . ARG A 1 246 ? -12.693 -15.257 -8.981 1.00 89.56 246 ARG A O 1
ATOM 1970 N N . PHE A 1 247 ? -10.938 -13.958 -8.395 1.00 88.88 247 PHE A N 1
ATOM 1971 C CA . PHE A 1 247 ? -10.173 -15.011 -7.729 1.00 88.88 247 PHE A CA 1
ATOM 1972 C C . PHE A 1 247 ? -10.998 -15.745 -6.655 1.00 88.88 247 PHE A C 1
ATOM 1974 O O . PHE A 1 247 ? -11.079 -16.972 -6.664 1.00 88.88 247 PHE A O 1
ATOM 1981 N N . LYS A 1 248 ? -11.730 -15.021 -5.791 1.00 86.56 248 LYS A N 1
ATOM 1982 C CA . LYS A 1 248 ? -12.649 -15.653 -4.817 1.00 86.56 248 LYS A CA 1
ATOM 1983 C C . LYS A 1 248 ? -13.715 -16.533 -5.476 1.00 86.56 248 LYS A C 1
ATOM 1985 O O . LYS A 1 248 ? -14.025 -17.609 -4.965 1.00 86.56 248 LYS A O 1
ATOM 1990 N N . GLY A 1 249 ? -14.286 -16.081 -6.593 1.00 87.75 249 GLY A N 1
ATOM 1991 C CA . GLY A 1 249 ? -15.274 -16.844 -7.357 1.00 87.75 249 GLY A CA 1
ATOM 1992 C C . GLY A 1 249 ? -14.688 -18.096 -8.016 1.00 87.75 249 GLY A C 1
ATOM 1993 O O . GLY A 1 249 ? -15.360 -19.120 -8.110 1.00 87.75 249 GLY A O 1
ATOM 1994 N N . GLU A 1 250 ? -13.430 -18.047 -8.450 1.00 92.06 250 GLU A N 1
ATOM 1995 C CA . GLU A 1 250 ? -12.686 -19.203 -8.964 1.00 92.06 250 GLU A CA 1
ATOM 1996 C C . GLU A 1 250 ? -12.391 -20.230 -7.878 1.00 92.06 250 GLU A C 1
ATOM 1998 O O . GLU A 1 250 ? -12.700 -21.406 -8.065 1.00 92.06 250 GLU A O 1
ATOM 2003 N N . CYS A 1 251 ? -11.907 -19.796 -6.713 1.00 89.25 251 CYS A N 1
ATOM 2004 C CA . CYS A 1 251 ? -11.691 -20.686 -5.575 1.00 89.25 251 CYS A CA 1
ATOM 2005 C C . CYS A 1 251 ? -12.987 -21.386 -5.157 1.00 89.25 251 CYS A C 1
ATOM 2007 O O . CYS A 1 251 ? -12.990 -22.600 -4.957 1.00 89.25 251 CYS A O 1
ATOM 2009 N N . HIS A 1 252 ? -14.104 -20.654 -5.105 1.00 89.62 252 HIS A N 1
ATOM 2010 C CA . HIS A 1 252 ? -15.394 -21.244 -4.756 1.00 89.62 252 HIS A CA 1
ATOM 2011 C C . HIS A 1 252 ? -15.835 -22.312 -5.770 1.00 89.62 252 HIS A C 1
ATOM 2013 O O . HIS A 1 252 ? -16.294 -23.381 -5.370 1.00 89.62 252 HIS A O 1
ATOM 2019 N N . ARG A 1 253 ? -15.623 -22.075 -7.073 1.00 90.69 253 ARG A N 1
ATOM 2020 C CA . ARG A 1 253 ? -15.865 -23.079 -8.127 1.00 90.69 253 ARG A CA 1
ATOM 2021 C C . ARG A 1 253 ? -14.955 -24.303 -8.000 1.00 90.69 253 ARG A C 1
ATOM 2023 O O . ARG A 1 253 ? -15.396 -25.406 -8.297 1.00 90.69 253 ARG A O 1
ATOM 2030 N N . ALA A 1 254 ? -13.725 -24.121 -7.526 1.00 91.38 254 ALA A N 1
ATOM 2031 C CA . ALA A 1 254 ? -12.785 -25.200 -7.230 1.00 91.38 254 ALA A CA 1
ATOM 2032 C C . ALA A 1 254 ? -13.065 -25.919 -5.889 1.00 91.38 254 ALA A C 1
ATOM 2034 O O . ALA A 1 254 ? -12.291 -26.781 -5.483 1.00 91.38 254 ALA A O 1
ATOM 2035 N N . GLY A 1 255 ? -14.148 -25.572 -5.181 1.00 90.00 255 GLY A N 1
ATOM 2036 C CA . GLY A 1 255 ? -14.510 -26.157 -3.886 1.00 90.00 255 GLY A CA 1
ATOM 2037 C C . GLY A 1 255 ? -13.772 -25.557 -2.681 1.00 90.00 255 GLY A C 1
ATOM 2038 O O . GLY A 1 255 ? -14.006 -25.977 -1.549 1.00 90.00 255 GLY A O 1
ATOM 2039 N N . VAL A 1 256 ? -12.923 -24.545 -2.884 1.00 89.12 256 VAL A N 1
ATOM 2040 C CA . VAL A 1 256 ? -12.183 -23.845 -1.824 1.00 89.12 256 VAL A CA 1
ATOM 2041 C C . VAL A 1 256 ? -12.926 -22.564 -1.443 1.00 89.12 256 VAL A C 1
ATOM 2043 O O . VAL A 1 256 ? -12.894 -21.560 -2.153 1.00 89.12 256 VAL A O 1
ATOM 2046 N N . THR A 1 257 ? -13.603 -22.566 -0.293 1.00 81.81 257 THR A N 1
ATOM 2047 C CA . THR A 1 257 ? -14.309 -21.368 0.193 1.00 81.81 257 THR A CA 1
ATOM 2048 C C . THR A 1 257 ? -13.400 -20.531 1.085 1.00 81.81 257 THR A C 1
ATOM 2050 O O . THR A 1 257 ? -13.127 -20.897 2.229 1.00 81.81 257 THR A O 1
ATOM 2053 N N . ILE A 1 258 ? -12.969 -19.376 0.577 1.00 81.69 258 ILE A N 1
ATOM 2054 C CA . ILE A 1 258 ? -12.238 -18.373 1.358 1.00 81.69 258 ILE A CA 1
ATOM 2055 C C . ILE A 1 258 ? -13.232 -17.699 2.307 1.00 81.69 258 ILE A C 1
ATOM 2057 O O . ILE A 1 258 ? -14.084 -16.916 1.881 1.00 81.69 258 ILE A O 1
ATOM 2061 N N . ARG A 1 259 ? -13.157 -18.048 3.594 1.00 77.38 259 ARG A N 1
ATOM 2062 C CA . ARG A 1 259 ? -14.065 -17.525 4.619 1.00 77.38 259 ARG A CA 1
ATOM 2063 C C . ARG A 1 259 ? -13.781 -16.053 4.881 1.00 77.38 259 ARG A C 1
ATOM 2065 O O . ARG A 1 259 ? -12.638 -15.663 5.097 1.00 77.38 259 ARG A O 1
ATOM 2072 N N . THR A 1 260 ? -14.835 -15.251 4.907 1.00 78.50 260 THR A N 1
ATOM 2073 C CA . THR A 1 260 ? -14.772 -13.890 5.437 1.00 78.50 260 THR A CA 1
ATOM 2074 C C . THR A 1 260 ? -14.808 -13.936 6.963 1.00 78.50 260 THR A C 1
ATOM 2076 O O . THR A 1 260 ? -15.618 -14.696 7.507 1.00 78.50 260 THR A O 1
ATOM 2079 N N . PRO A 1 261 ? -13.977 -13.144 7.664 1.00 80.94 261 PRO A N 1
ATOM 2080 C CA . PRO A 1 261 ? -14.014 -13.093 9.119 1.00 80.94 261 PRO A CA 1
ATOM 2081 C C . PRO A 1 261 ? -15.392 -12.602 9.604 1.00 80.94 261 PRO A C 1
ATOM 2083 O O . PRO A 1 261 ? -15.997 -11.747 8.948 1.00 80.94 261 PRO A O 1
ATOM 2086 N N . PRO A 1 262 ? -15.913 -13.140 10.723 1.00 80.44 262 PRO A N 1
ATOM 2087 C CA . PRO A 1 262 ? -17.155 -12.657 11.321 1.00 80.44 262 PRO A CA 1
ATOM 2088 C C . PRO A 1 262 ? -16.980 -11.218 11.818 1.00 80.44 262 PRO A C 1
ATOM 2090 O O . PRO A 1 262 ? -15.872 -10.820 12.166 1.00 80.44 262 PRO A O 1
ATOM 2093 N N . ALA A 1 263 ? -18.062 -10.438 11.865 1.00 77.06 263 ALA A N 1
ATOM 2094 C CA . ALA A 1 263 ? -18.010 -9.062 12.356 1.00 77.06 263 ALA A CA 1
ATOM 2095 C C . ALA A 1 263 ? -17.644 -9.035 13.850 1.00 77.06 263 ALA A C 1
ATOM 2097 O O . ALA A 1 263 ? -18.403 -9.545 14.673 1.00 77.06 263 ALA A O 1
ATOM 2098 N N . GLY A 1 264 ? -16.490 -8.450 14.183 1.00 75.81 264 GLY A N 1
ATOM 2099 C CA . GLY A 1 264 ? -16.035 -8.276 15.560 1.00 75.81 264 GLY A CA 1
ATOM 2100 C C . GLY A 1 264 ? -16.463 -6.924 16.128 1.00 75.81 264 GLY A C 1
ATOM 2101 O O . GLY A 1 264 ? -16.346 -5.896 15.462 1.00 75.81 264 GLY A O 1
ATOM 2102 N N . ARG A 1 265 ? -16.947 -6.908 17.371 1.00 82.62 265 ARG A N 1
ATOM 2103 C CA . ARG A 1 265 ? -17.345 -5.692 18.097 1.00 82.62 265 ARG A CA 1
ATOM 2104 C C . ARG A 1 265 ? -16.211 -5.180 18.983 1.00 82.62 265 ARG A C 1
ATOM 2106 O O . ARG A 1 265 ? -16.227 -5.349 20.196 1.00 82.62 265 ARG A O 1
ATOM 2113 N N . PHE A 1 266 ? -15.221 -4.544 18.363 1.00 82.69 266 PHE A N 1
ATOM 2114 C CA . PHE A 1 266 ? -14.092 -3.926 19.074 1.00 82.69 266 PHE A CA 1
ATOM 2115 C C . PHE A 1 266 ? -14.310 -2.433 19.375 1.00 82.69 266 PHE A C 1
ATOM 2117 O O . PHE A 1 266 ? -13.591 -1.857 20.187 1.00 82.69 266 PHE A O 1
ATOM 2124 N N . ASP A 1 267 ? -15.307 -1.798 18.752 1.00 77.31 267 ASP A N 1
ATOM 2125 C CA . ASP A 1 267 ? -15.511 -0.344 18.809 1.00 77.31 267 ASP A CA 1
ATOM 2126 C C . ASP A 1 267 ? -15.708 0.203 20.225 1.00 77.31 267 ASP A C 1
ATOM 2128 O O . ASP A 1 267 ? -15.211 1.282 20.542 1.00 77.31 267 ASP A O 1
ATOM 2132 N N . SER A 1 268 ? -16.461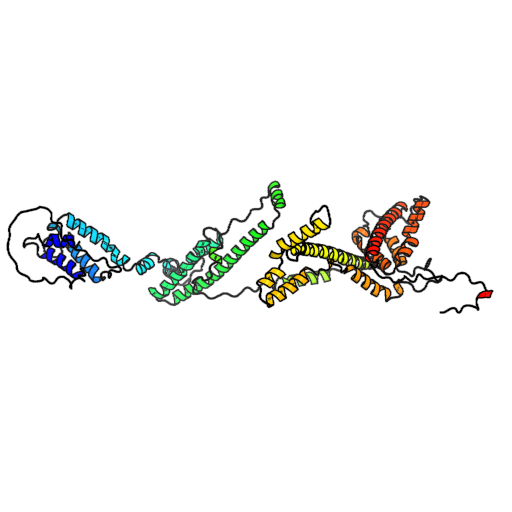 -0.499 21.072 1.00 79.56 268 SER A N 1
ATOM 2133 C CA . SER A 1 268 ? -16.740 -0.070 22.447 1.00 79.56 268 SER A CA 1
ATOM 2134 C C . SER A 1 268 ? -15.484 -0.090 23.318 1.00 79.56 268 SER A C 1
ATOM 2136 O O . SER A 1 268 ? -15.307 0.824 24.122 1.00 79.56 268 SER A O 1
ATOM 2138 N N . LEU A 1 269 ? -14.605 -1.078 23.114 1.00 79.88 269 LEU A N 1
ATOM 2139 C CA . LEU A 1 269 ? -13.312 -1.196 23.788 1.00 79.88 269 LEU A CA 1
ATOM 2140 C C . LEU A 1 269 ? -12.311 -0.158 23.270 1.00 79.88 269 LEU A C 1
ATOM 2142 O O . LEU A 1 269 ? -11.701 0.548 24.063 1.00 79.88 269 LEU A O 1
ATOM 2146 N N . LEU A 1 270 ? -12.195 0.009 21.948 1.00 78.75 270 LEU A N 1
ATOM 2147 C CA . LEU A 1 270 ? -11.266 0.970 21.334 1.00 78.75 270 LEU A CA 1
ATOM 2148 C C . LEU A 1 270 ? -11.639 2.435 21.613 1.00 78.75 270 LEU A C 1
ATOM 2150 O O . LEU A 1 270 ? -10.784 3.316 21.565 1.00 78.75 270 LEU A O 1
ATOM 2154 N N . LYS A 1 271 ? -12.915 2.719 21.897 1.00 78.31 271 LYS A N 1
ATOM 2155 C CA . LYS A 1 271 ? -13.384 4.062 22.279 1.00 78.31 271 LYS A CA 1
ATOM 2156 C C . LYS A 1 271 ? -13.117 4.406 23.742 1.00 78.31 271 LYS A C 1
ATOM 2158 O O . LYS A 1 271 ? -13.313 5.568 24.107 1.00 78.31 271 LYS A O 1
ATOM 2163 N N . GLN A 1 272 ? -12.695 3.453 24.573 1.00 75.62 272 GLN A N 1
ATOM 2164 C CA . GLN A 1 272 ? -12.363 3.745 25.962 1.00 75.62 272 GLN A CA 1
ATOM 2165 C C . GLN A 1 272 ? -11.111 4.620 26.022 1.00 75.62 272 GLN A C 1
ATOM 2167 O O . GLN A 1 272 ? -10.005 4.172 25.744 1.00 75.62 272 GLN A O 1
ATOM 2172 N N . ARG A 1 273 ? -11.301 5.896 26.370 1.00 69.62 273 ARG A N 1
ATOM 2173 C CA . ARG A 1 273 ? -10.208 6.863 26.594 1.00 69.62 273 ARG A CA 1
ATOM 2174 C C . ARG A 1 273 ? -9.746 6.904 28.045 1.00 69.62 273 ARG A C 1
ATOM 2176 O O . ARG A 1 273 ? -8.650 7.364 28.326 1.00 69.62 273 ARG A O 1
ATOM 2183 N N . HIS A 1 274 ? -10.621 6.472 28.942 1.00 70.62 274 HIS A N 1
ATOM 2184 C CA . HIS A 1 274 ? -10.382 6.350 30.366 1.00 70.62 274 HIS A CA 1
ATOM 2185 C C . HIS A 1 274 ? -10.964 5.010 30.810 1.00 70.62 274 HIS A C 1
ATOM 2187 O O . HIS A 1 274 ? -12.146 4.735 30.609 1.00 70.62 274 HIS A O 1
ATOM 2193 N N . VAL A 1 275 ? -10.147 4.153 31.392 1.00 59.78 275 VAL A N 1
ATOM 2194 C CA . VAL A 1 275 ? -10.651 3.009 32.140 1.00 59.78 275 VAL A CA 1
ATOM 2195 C C . VAL A 1 275 ? -10.207 3.265 33.568 1.00 59.78 275 VAL A C 1
ATOM 2197 O O . VAL A 1 275 ? -9.027 3.512 33.794 1.00 59.78 275 VAL A O 1
ATOM 2200 N N . GLN A 1 276 ? -11.156 3.351 34.501 1.00 49.53 276 GLN A N 1
ATOM 2201 C CA . GLN A 1 276 ? -10.853 3.606 35.908 1.00 49.53 276 GLN A CA 1
ATOM 2202 C C . GLN A 1 276 ? -10.282 2.324 36.526 1.00 49.53 276 GLN A C 1
ATOM 2204 O O . GLN A 1 276 ? -10.995 1.555 37.159 1.00 49.53 276 GLN A O 1
ATOM 2209 N N . PHE A 1 277 ? -8.997 2.091 36.275 1.00 50.09 277 PHE A N 1
ATOM 2210 C CA . PHE A 1 277 ? -8.154 1.153 37.003 1.00 50.09 277 PHE A CA 1
ATOM 2211 C C . PHE A 1 277 ? -7.025 1.954 37.651 1.00 50.09 277 PHE A C 1
ATOM 2213 O O . PHE A 1 277 ? -6.490 2.875 37.032 1.00 50.09 277 PHE A O 1
ATOM 2220 N N . GLU A 1 278 ? -6.671 1.633 38.895 1.00 41.19 278 GLU A N 1
ATOM 2221 C CA . GLU A 1 278 ? -5.537 2.254 39.595 1.00 41.19 278 GLU A CA 1
ATOM 2222 C C . GLU A 1 278 ? -4.190 1.679 39.125 1.00 41.19 278 GLU A C 1
ATOM 2224 O O . GLU A 1 278 ? -3.366 1.249 39.924 1.00 41.19 278 GLU A O 1
ATOM 2229 N N . SER A 1 279 ? -3.941 1.662 37.815 1.00 39.38 279 SER A N 1
ATOM 2230 C CA . SER A 1 279 ? -2.657 1.228 37.265 1.00 39.38 279 SER A CA 1
ATOM 2231 C C . SER A 1 279 ? -2.120 2.180 36.200 1.00 39.38 279 SER A C 1
ATOM 2233 O O . SER A 1 279 ? -2.849 2.857 35.473 1.00 39.38 279 SER A O 1
ATOM 2235 N N . SER A 1 280 ? -0.792 2.281 36.194 1.00 40.09 280 SER A N 1
ATOM 2236 C CA . SER A 1 280 ? 0.001 3.221 35.400 1.00 40.09 280 SER A CA 1
ATOM 2237 C C . SER A 1 280 ? 0.226 2.724 33.970 1.00 40.09 280 SER A C 1
ATOM 2239 O O . SER A 1 280 ? 0.139 1.532 33.690 1.00 40.09 280 SER A O 1
ATOM 2241 N N . GLU A 1 281 ? 0.566 3.649 33.071 1.00 32.53 281 GLU A N 1
ATOM 2242 C CA . GLU A 1 281 ? 0.813 3.393 31.649 1.00 32.53 281 GLU A CA 1
ATOM 2243 C C . GLU A 1 281 ? 2.060 2.520 31.398 1.00 32.53 281 GLU A C 1
ATOM 2245 O O . GLU A 1 281 ? 3.166 2.838 31.840 1.00 32.53 281 GLU A O 1
ATOM 2250 N N . LEU A 1 282 ? 1.886 1.444 30.620 1.00 32.62 282 LEU A N 1
ATOM 2251 C CA . LEU A 1 282 ? 2.952 0.554 30.160 1.00 32.62 282 LEU A CA 1
ATOM 2252 C C . LEU A 1 282 ? 3.476 1.015 28.789 1.00 32.62 282 LEU A C 1
ATOM 2254 O O . LEU A 1 282 ? 2.877 0.752 27.745 1.00 32.62 282 LEU A O 1
ATOM 2258 N N . SER A 1 283 ? 4.615 1.706 28.776 1.00 35.06 283 SER A N 1
ATOM 2259 C CA . SER A 1 283 ? 5.386 1.965 27.559 1.00 35.06 283 SER A CA 1
ATOM 2260 C C . SER A 1 283 ? 6.474 0.904 27.388 1.00 35.06 283 SER A C 1
ATOM 2262 O O . SER A 1 283 ? 7.553 1.025 27.969 1.00 35.06 283 SER A O 1
ATOM 2264 N N . SER A 1 284 ? 6.227 -0.112 26.566 1.00 34.22 284 SER A N 1
ATOM 2265 C CA . SER A 1 284 ? 7.295 -0.926 25.973 1.00 34.22 284 SER A CA 1
ATOM 2266 C C . SER A 1 284 ? 6.765 -1.817 24.850 1.00 34.22 284 SER A C 1
ATOM 2268 O O . SER A 1 284 ? 6.072 -2.796 25.081 1.00 34.22 284 SER A O 1
ATOM 2270 N N . ILE A 1 285 ? 7.162 -1.506 23.615 1.00 32.31 285 ILE A N 1
ATOM 2271 C CA . ILE A 1 285 ? 7.537 -2.520 22.626 1.00 32.31 285 ILE A CA 1
ATOM 2272 C C . ILE A 1 285 ? 8.589 -1.883 21.713 1.00 32.31 285 ILE A C 1
ATOM 2274 O O . ILE A 1 285 ? 8.335 -0.953 20.949 1.00 32.31 285 ILE A O 1
ATOM 2278 N N . VAL A 1 286 ? 9.819 -2.355 21.891 1.00 44.16 286 VAL A N 1
ATOM 2279 C CA . VAL A 1 286 ? 10.883 -2.304 20.896 1.00 44.16 286 VAL A CA 1
ATOM 2280 C C . VAL A 1 286 ? 10.725 -3.585 20.095 1.00 44.16 286 VAL A C 1
ATOM 2282 O O . VAL A 1 286 ? 10.887 -4.658 20.663 1.00 44.16 286 VAL A O 1
ATOM 2285 N N . GLU A 1 287 ? 10.434 -3.485 18.800 1.00 43.53 287 GLU A N 1
ATOM 2286 C CA . GLU A 1 287 ? 10.721 -4.568 17.856 1.00 43.53 287 GLU A CA 1
ATOM 2287 C C . GLU A 1 287 ? 10.737 -4.041 16.412 1.00 43.53 287 GLU A C 1
ATOM 2289 O O . GLU A 1 287 ? 9.754 -4.097 15.679 1.00 43.53 287 GLU A O 1
ATOM 2294 N N . LEU A 1 288 ? 11.881 -3.485 15.998 1.00 39.81 288 LEU A N 1
ATOM 2295 C CA . LEU A 1 288 ? 12.220 -3.322 14.577 1.00 39.81 288 LEU A CA 1
ATOM 2296 C C . LEU A 1 288 ? 13.737 -3.377 14.296 1.00 39.81 288 LEU A C 1
ATOM 2298 O O . LEU A 1 288 ? 14.164 -2.980 13.220 1.00 39.81 288 LEU A O 1
ATOM 2302 N N . ASP A 1 289 ? 14.548 -3.897 15.225 1.00 41.03 289 ASP A N 1
ATOM 2303 C CA . ASP A 1 289 ? 15.998 -4.070 15.013 1.00 41.03 289 ASP A CA 1
ATOM 2304 C C . ASP A 1 289 ? 16.389 -5.522 14.680 1.00 41.03 289 ASP A C 1
ATOM 2306 O O . ASP A 1 289 ? 17.435 -5.765 14.087 1.00 41.03 289 ASP A O 1
ATOM 2310 N N . TYR A 1 290 ? 15.530 -6.515 14.945 1.00 43.56 290 TYR A N 1
ATOM 2311 C CA . TYR A 1 290 ? 15.865 -7.925 14.674 1.00 43.56 290 TYR A CA 1
ATOM 2312 C C . TYR A 1 290 ? 15.602 -8.372 13.217 1.00 43.56 290 TYR A C 1
ATOM 2314 O O . TYR A 1 290 ? 16.116 -9.400 12.771 1.00 43.56 290 TYR A O 1
ATOM 2322 N N . LEU A 1 291 ? 14.831 -7.586 12.453 1.00 41.62 291 LEU A N 1
ATOM 2323 C CA . LEU A 1 291 ? 14.398 -7.887 11.074 1.00 41.62 291 LEU A CA 1
ATOM 2324 C C . LEU A 1 291 ? 15.259 -7.205 9.988 1.00 41.62 291 LEU A C 1
ATOM 2326 O O . LEU A 1 291 ? 15.250 -7.618 8.826 1.00 41.62 291 LEU A O 1
ATOM 2330 N N . ILE A 1 292 ? 16.033 -6.181 10.363 1.00 50.00 292 ILE A N 1
ATOM 2331 C CA . ILE A 1 292 ? 16.978 -5.485 9.473 1.00 50.00 292 ILE A CA 1
ATOM 2332 C C . ILE A 1 292 ? 18.341 -6.199 9.483 1.00 50.00 292 ILE A C 1
ATOM 2334 O O . ILE A 1 292 ? 18.958 -6.377 8.426 1.00 50.00 292 ILE A O 1
ATOM 2338 N N . GLU A 1 293 ? 18.760 -6.723 10.638 1.00 45.53 293 GLU A N 1
ATOM 2339 C CA . GLU A 1 293 ? 19.989 -7.511 10.795 1.00 45.53 293 GLU A CA 1
ATOM 2340 C C . GLU A 1 293 ? 19.941 -8.844 10.018 1.00 45.53 293 GLU A C 1
ATOM 2342 O O . GLU A 1 293 ? 20.938 -9.263 9.422 1.00 45.53 293 GLU A O 1
ATOM 2347 N N . THR A 1 294 ? 18.766 -9.478 9.922 1.00 45.25 294 THR A N 1
ATOM 2348 C CA . THR A 1 294 ? 18.555 -10.724 9.157 1.00 45.25 294 THR A CA 1
ATOM 2349 C C . THR A 1 294 ? 18.620 -10.511 7.639 1.00 45.25 294 THR A C 1
ATOM 2351 O O . THR A 1 294 ? 19.154 -11.361 6.922 1.00 45.25 294 THR A O 1
ATOM 2354 N N . ASN A 1 295 ? 18.176 -9.354 7.133 1.00 47.00 295 ASN A N 1
ATOM 2355 C CA . ASN A 1 295 ? 18.278 -9.003 5.708 1.00 47.00 295 ASN A CA 1
ATOM 2356 C C . ASN A 1 295 ? 19.714 -8.639 5.283 1.00 47.00 295 ASN A C 1
ATOM 2358 O O . ASN A 1 295 ? 20.143 -8.982 4.178 1.00 47.00 295 ASN A O 1
ATOM 2362 N N . ARG A 1 296 ? 20.504 -8.016 6.168 1.00 45.62 296 ARG A N 1
ATOM 2363 C CA . ARG A 1 296 ? 21.924 -7.705 5.905 1.00 45.62 296 ARG A CA 1
ATOM 2364 C C . ARG A 1 296 ? 22.811 -8.954 5.861 1.00 45.62 296 ARG A C 1
ATOM 2366 O O . ARG A 1 296 ? 23.743 -9.006 5.058 1.00 45.62 296 ARG A O 1
ATOM 2373 N N . LEU A 1 297 ? 22.496 -9.979 6.657 1.00 43.75 297 LEU A N 1
ATOM 2374 C CA . LEU A 1 297 ? 23.192 -11.271 6.634 1.00 43.75 297 LEU A CA 1
ATOM 2375 C C . LEU A 1 297 ? 22.871 -12.082 5.361 1.00 43.75 297 LEU A C 1
ATOM 2377 O O . LEU A 1 297 ? 23.750 -12.732 4.800 1.00 43.75 297 LEU A O 1
ATOM 2381 N N . CYS A 1 298 ? 21.638 -11.986 4.849 1.00 41.56 298 CYS A N 1
ATOM 2382 C CA . CYS A 1 298 ? 21.233 -12.607 3.582 1.00 41.56 298 CYS A CA 1
ATOM 2383 C C . CYS A 1 298 ? 21.990 -12.002 2.379 1.00 41.56 298 CYS A C 1
ATOM 2385 O O . CYS A 1 298 ? 22.488 -12.727 1.516 1.00 41.56 298 CYS A O 1
ATOM 2387 N N . HIS A 1 299 ? 22.188 -10.678 2.381 1.00 40.28 299 HIS A N 1
ATOM 2388 C CA . HIS A 1 299 ? 22.960 -9.962 1.360 1.00 40.28 299 HIS A CA 1
ATOM 2389 C C . HIS A 1 299 ? 24.477 -10.247 1.432 1.00 40.28 299 HIS A C 1
ATOM 2391 O O . HIS A 1 299 ? 25.157 -10.246 0.401 1.00 40.28 299 HIS A O 1
ATOM 2397 N N . SER A 1 300 ? 25.041 -10.512 2.619 1.00 44.53 300 SER A N 1
ATOM 2398 C CA . SER A 1 300 ? 26.472 -10.841 2.755 1.00 44.53 300 SER A CA 1
ATOM 2399 C C . SER A 1 300 ? 26.794 -12.275 2.311 1.00 44.53 300 SER A C 1
ATOM 2401 O O . SER A 1 300 ? 27.841 -12.505 1.704 1.00 44.53 300 SER A O 1
ATOM 2403 N N . LEU A 1 301 ? 25.863 -13.215 2.515 1.00 44.06 301 LEU A N 1
ATOM 2404 C CA . LEU A 1 301 ? 25.982 -14.612 2.085 1.00 44.06 301 LEU A CA 1
ATOM 2405 C C . LEU A 1 301 ? 25.804 -14.786 0.565 1.00 44.06 301 LEU A C 1
ATOM 2407 O O . LEU A 1 301 ? 26.491 -15.613 -0.035 1.00 44.06 301 LEU A O 1
ATOM 2411 N N . LEU A 1 302 ? 24.962 -13.966 -0.081 1.00 42.19 302 LEU A N 1
ATOM 2412 C CA . LEU A 1 302 ? 24.823 -13.921 -1.548 1.00 42.19 302 LEU A CA 1
ATOM 2413 C C . LEU A 1 302 ? 26.099 -13.420 -2.248 1.00 42.19 302 LEU A C 1
ATOM 2415 O O . LEU A 1 302 ? 26.449 -13.908 -3.321 1.00 42.19 302 LEU A O 1
ATOM 2419 N N . ARG A 1 303 ? 26.854 -12.521 -1.605 1.00 42.62 303 ARG A N 1
ATOM 2420 C CA . ARG A 1 303 ? 28.136 -11.996 -2.111 1.00 42.62 303 ARG A CA 1
ATOM 2421 C C . ARG A 1 303 ? 29.284 -13.015 -2.048 1.00 42.62 303 ARG A C 1
ATOM 2423 O O . ARG A 1 303 ? 30.267 -12.868 -2.762 1.00 42.62 303 ARG A O 1
ATOM 2430 N N . GLN A 1 304 ? 29.171 -14.050 -1.211 1.00 44.72 304 GLN A N 1
ATOM 2431 C CA . GLN A 1 304 ? 30.211 -15.068 -0.996 1.00 44.72 304 GLN A CA 1
ATOM 2432 C C . GLN A 1 304 ? 30.087 -16.299 -1.917 1.00 44.72 304 GLN A C 1
ATOM 2434 O O . GLN A 1 304 ? 30.967 -17.159 -1.905 1.00 44.72 304 GLN A O 1
ATOM 2439 N N . LYS A 1 305 ? 29.003 -16.403 -2.701 1.00 45.25 305 LYS A N 1
ATOM 2440 C CA . LYS A 1 305 ? 28.688 -17.558 -3.566 1.00 45.25 305 LYS A CA 1
ATOM 2441 C C . LYS A 1 305 ? 28.827 -17.294 -5.074 1.00 45.25 305 LYS A C 1
ATOM 2443 O O . LYS A 1 305 ? 28.730 -18.244 -5.842 1.00 45.25 305 LYS A O 1
ATOM 2448 N N . LEU A 1 306 ? 29.094 -16.056 -5.494 1.00 43.06 306 LEU A N 1
ATOM 2449 C CA . LEU A 1 306 ? 29.360 -15.689 -6.890 1.00 43.06 306 LEU A CA 1
ATOM 2450 C C . LEU A 1 306 ? 30.870 -15.728 -7.156 1.00 43.06 306 LEU A C 1
ATOM 2452 O O . LEU A 1 306 ? 31.563 -14.719 -7.062 1.00 43.06 306 LEU A O 1
ATOM 2456 N N . ALA A 1 307 ? 31.388 -16.923 -7.429 1.00 35.81 307 ALA A N 1
ATOM 2457 C CA . ALA A 1 307 ? 32.762 -17.123 -7.870 1.00 35.81 307 ALA A CA 1
ATOM 2458 C C . ALA A 1 307 ? 32.804 -18.144 -9.013 1.00 35.81 307 ALA A C 1
ATOM 2460 O O . ALA A 1 307 ? 32.853 -19.347 -8.773 1.00 35.81 307 ALA A O 1
ATOM 2461 N N . SER A 1 308 ? 32.833 -17.642 -10.246 1.00 38.72 308 SER A N 1
ATOM 2462 C CA . SER A 1 308 ? 33.591 -18.228 -11.355 1.00 38.72 308 SER A CA 1
ATOM 2463 C C . SER A 1 308 ? 33.736 -17.158 -12.434 1.00 38.72 308 SER A C 1
ATOM 2465 O O . SER A 1 308 ? 32.766 -16.819 -13.105 1.00 38.72 308 SER A O 1
ATOM 2467 N N . VAL A 1 309 ? 34.933 -16.586 -12.552 1.00 36.66 309 VAL A N 1
ATOM 2468 C CA . VAL A 1 309 ? 35.298 -15.731 -13.687 1.00 36.66 309 VAL A CA 1
ATOM 2469 C C . VAL A 1 309 ? 35.200 -16.597 -14.940 1.00 36.66 309 VAL A C 1
ATOM 2471 O O . VAL A 1 309 ? 35.898 -17.606 -15.035 1.00 36.66 309 VAL A O 1
ATOM 2474 N N . ALA A 1 310 ? 34.268 -16.246 -15.820 1.00 41.12 310 ALA A N 1
ATOM 2475 C CA . ALA A 1 310 ? 34.004 -16.950 -17.065 1.00 41.12 310 ALA A CA 1
ATOM 2476 C C . ALA A 1 310 ? 35.050 -16.594 -18.140 1.00 41.12 310 ALA A C 1
ATOM 2478 O O . ALA A 1 310 ? 35.834 -15.654 -17.967 1.00 41.12 310 ALA A O 1
ATOM 2479 N N . ASP A 1 311 ? 35.086 -17.364 -19.231 1.00 52.94 311 ASP A N 1
ATOM 2480 C CA . ASP A 1 311 ? 36.005 -17.151 -20.355 1.00 52.94 311 ASP A CA 1
ATOM 2481 C C . ASP A 1 311 ? 35.845 -15.737 -20.952 1.00 52.94 311 ASP A C 1
ATOM 2483 O O . ASP A 1 311 ? 34.792 -15.122 -20.836 1.00 52.94 311 ASP A O 1
ATOM 2487 N N . PHE A 1 312 ? 36.878 -15.188 -21.607 1.00 51.72 312 PHE A N 1
ATOM 2488 C CA . PHE A 1 312 ? 36.893 -13.789 -22.093 1.00 51.72 312 PHE A CA 1
ATOM 2489 C C . PHE A 1 312 ? 35.650 -13.389 -22.915 1.00 51.72 312 PHE A C 1
ATOM 2491 O O . PHE A 1 312 ? 35.176 -12.259 -22.804 1.00 51.72 312 PHE A O 1
ATOM 2498 N N . ASN A 1 313 ? 35.103 -14.316 -23.708 1.00 56.91 313 ASN A N 1
ATOM 2499 C CA . ASN A 1 313 ? 33.871 -14.088 -24.463 1.00 56.91 313 ASN A CA 1
ATOM 2500 C C . ASN A 1 313 ? 32.644 -14.009 -23.548 1.00 56.91 313 ASN A C 1
ATOM 2502 O O . ASN A 1 313 ? 31.805 -13.140 -23.747 1.00 56.91 313 ASN A O 1
ATOM 2506 N N . ASP A 1 314 ? 32.567 -14.856 -22.527 1.00 63.19 314 ASP A N 1
ATOM 2507 C CA . ASP A 1 314 ? 31.479 -14.851 -21.551 1.00 63.19 314 ASP A CA 1
ATOM 2508 C C . ASP A 1 314 ? 31.548 -13.608 -20.657 1.00 63.19 314 ASP A C 1
ATOM 2510 O O . ASP A 1 314 ? 30.518 -13.018 -20.352 1.00 63.19 314 ASP A O 1
ATOM 2514 N N . LEU A 1 315 ? 32.756 -13.150 -20.303 1.00 70.50 315 LEU A N 1
ATOM 2515 C CA . LEU A 1 315 ? 32.955 -11.901 -19.568 1.00 70.50 315 LEU A CA 1
ATOM 2516 C C . LEU A 1 315 ? 32.509 -10.693 -20.399 1.00 70.50 315 LEU A C 1
ATOM 2518 O O . LEU A 1 315 ? 31.758 -9.857 -19.913 1.00 70.50 315 LEU A O 1
ATOM 2522 N N . LEU A 1 316 ? 32.926 -10.605 -21.665 1.00 71.62 316 LEU A N 1
ATOM 2523 C CA . LEU A 1 316 ? 32.529 -9.497 -22.535 1.00 71.62 316 LEU A CA 1
ATOM 2524 C C . LEU A 1 316 ? 31.019 -9.496 -22.817 1.00 71.62 316 LEU A C 1
ATOM 2526 O O . LEU A 1 316 ? 30.406 -8.429 -22.860 1.00 71.62 316 LEU A O 1
ATOM 2530 N N . LEU A 1 317 ? 30.415 -10.672 -23.009 1.00 76.12 317 LEU A N 1
ATOM 2531 C CA . LEU A 1 317 ? 28.970 -10.805 -23.195 1.00 76.12 317 LEU A CA 1
ATOM 2532 C C . LEU A 1 317 ? 28.197 -10.460 -21.918 1.00 76.12 317 LEU A C 1
ATOM 2534 O O . LEU A 1 317 ? 27.144 -9.837 -22.028 1.00 76.12 317 LEU A O 1
ATOM 2538 N N . GLU A 1 318 ? 28.718 -10.782 -20.731 1.00 81.00 318 GLU A N 1
ATOM 2539 C CA . GLU A 1 318 ? 28.097 -10.398 -19.457 1.00 81.00 318 GLU A CA 1
ATOM 2540 C C . GLU A 1 318 ? 28.172 -8.882 -19.223 1.00 81.00 318 GLU A C 1
ATOM 2542 O O . GLU A 1 318 ? 27.156 -8.262 -18.924 1.00 81.00 318 GLU A O 1
ATOM 2547 N N . GLU A 1 319 ? 29.320 -8.246 -19.466 1.00 85.50 319 GLU A N 1
ATOM 2548 C CA . GLU A 1 319 ? 29.466 -6.785 -19.346 1.00 85.50 319 GLU A CA 1
ATOM 2549 C C . GLU A 1 319 ? 28.555 -6.041 -20.344 1.00 85.50 319 GLU A C 1
ATOM 2551 O O . GLU A 1 319 ? 27.890 -5.057 -20.005 1.00 85.50 319 GLU A O 1
ATOM 2556 N N . LEU A 1 320 ? 28.451 -6.539 -21.585 1.00 85.69 320 LEU A N 1
ATOM 2557 C CA . LEU A 1 320 ? 27.493 -6.016 -22.565 1.00 85.69 320 LEU A CA 1
ATOM 2558 C C . LEU A 1 320 ? 26.045 -6.280 -22.138 1.00 85.69 320 LEU A C 1
ATOM 2560 O O . LEU A 1 320 ? 25.192 -5.415 -22.322 1.00 85.69 320 LEU A O 1
ATOM 2564 N N . ARG A 1 321 ? 25.743 -7.436 -21.541 1.00 87.75 321 ARG A N 1
ATOM 2565 C CA . ARG A 1 321 ? 24.410 -7.746 -21.010 1.00 87.75 321 ARG A CA 1
ATOM 2566 C C . ARG A 1 321 ? 24.026 -6.768 -19.904 1.00 87.75 321 ARG A C 1
ATOM 2568 O O . ARG A 1 321 ? 22.899 -6.269 -19.918 1.00 87.75 321 ARG A O 1
ATOM 2575 N N . GLU A 1 322 ? 24.926 -6.492 -18.965 1.00 87.94 322 GLU A N 1
ATOM 2576 C CA . GLU A 1 322 ? 24.707 -5.528 -17.884 1.00 87.94 322 GLU A CA 1
ATOM 2577 C C . GLU A 1 322 ? 24.456 -4.127 -18.442 1.00 87.94 322 GLU A C 1
ATOM 2579 O O . GLU A 1 322 ? 23.445 -3.505 -18.105 1.00 87.94 322 GLU A O 1
ATOM 2584 N N . LEU A 1 323 ? 25.300 -3.660 -19.368 1.00 89.94 323 LEU A N 1
ATOM 2585 C CA . LEU A 1 323 ? 25.119 -2.367 -20.029 1.00 89.94 323 LEU A CA 1
ATOM 2586 C C . LEU A 1 323 ? 23.784 -2.280 -20.775 1.00 89.94 323 LEU A C 1
ATOM 2588 O O . LEU A 1 323 ? 23.063 -1.288 -20.659 1.00 89.94 323 LEU A O 1
ATOM 2592 N N . GLY A 1 324 ? 23.425 -3.324 -21.514 1.00 90.81 324 GLY A N 1
ATOM 2593 C CA . GLY A 1 324 ? 22.182 -3.383 -22.272 1.00 90.81 324 GLY A CA 1
ATOM 2594 C C . GLY A 1 324 ? 20.958 -3.371 -21.374 1.00 90.81 324 GLY A C 1
ATOM 2595 O O . GLY A 1 324 ? 19.999 -2.651 -21.644 1.00 90.81 324 GLY A O 1
ATOM 2596 N N . ASN A 1 325 ? 21.012 -4.111 -20.266 1.00 88.44 325 ASN A N 1
ATOM 2597 C CA . ASN A 1 325 ? 19.962 -4.114 -19.257 1.00 88.44 325 ASN A CA 1
ATOM 2598 C C . ASN A 1 325 ? 19.838 -2.754 -18.571 1.00 88.44 325 ASN A C 1
ATOM 2600 O O . ASN A 1 325 ? 18.717 -2.323 -18.328 1.00 88.44 325 ASN A O 1
ATOM 2604 N N . MET A 1 326 ? 20.944 -2.053 -18.305 1.00 90.81 326 MET A N 1
ATOM 2605 C CA . MET A 1 326 ? 20.900 -0.684 -17.782 1.00 90.81 326 MET A CA 1
ATOM 2606 C C . MET A 1 326 ? 20.211 0.271 -18.763 1.00 90.81 326 MET A C 1
ATOM 2608 O O . MET A 1 326 ? 19.314 1.008 -18.363 1.00 90.81 326 MET A O 1
ATOM 2612 N N . ILE A 1 327 ? 20.572 0.225 -20.049 1.00 91.56 327 ILE A N 1
ATOM 2613 C CA . ILE A 1 327 ? 19.955 1.054 -21.098 1.00 91.56 327 ILE A CA 1
ATOM 2614 C C . ILE A 1 327 ? 18.456 0.752 -21.213 1.00 91.56 327 ILE A C 1
ATOM 2616 O O . ILE A 1 327 ? 17.634 1.668 -21.157 1.00 91.56 327 ILE A O 1
ATOM 2620 N N . LEU A 1 328 ? 18.086 -0.526 -21.313 1.00 91.25 328 LEU A N 1
ATOM 2621 C CA . LEU A 1 328 ? 16.691 -0.958 -21.367 1.00 91.25 328 LEU A CA 1
ATOM 2622 C C . LEU A 1 328 ? 15.919 -0.552 -20.113 1.00 91.25 328 LEU A C 1
ATOM 2624 O O . LEU A 1 328 ? 14.794 -0.074 -20.224 1.00 91.25 328 LEU A O 1
ATOM 2628 N N . PHE A 1 329 ? 16.512 -0.709 -18.931 1.00 89.56 329 PHE A N 1
ATOM 2629 C CA . PHE A 1 329 ? 15.897 -0.314 -17.671 1.00 89.56 329 PHE A CA 1
ATOM 2630 C C . PHE A 1 329 ? 15.643 1.190 -17.626 1.00 89.56 329 PHE A C 1
ATOM 2632 O O . PHE A 1 329 ? 14.534 1.587 -17.297 1.00 89.56 329 PHE A O 1
ATOM 2639 N N . CYS A 1 330 ? 16.613 2.025 -18.010 1.00 90.56 330 CYS A N 1
ATOM 2640 C CA . CYS A 1 330 ? 16.423 3.475 -18.078 1.00 90.56 330 CYS A CA 1
ATOM 2641 C C . CYS A 1 330 ? 15.291 3.856 -19.043 1.00 90.56 330 CYS A C 1
ATOM 2643 O O . CYS A 1 330 ? 14.435 4.660 -18.683 1.00 90.56 330 CYS A O 1
ATOM 2645 N N . MET A 1 331 ? 15.239 3.232 -20.224 1.00 91.06 331 MET A N 1
ATOM 2646 C CA . MET A 1 331 ? 14.165 3.453 -21.195 1.00 91.06 331 MET A CA 1
ATOM 2647 C C . MET A 1 331 ? 12.790 3.032 -20.644 1.00 91.06 331 MET A C 1
ATOM 2649 O O . MET A 1 331 ? 11.821 3.779 -20.741 1.00 91.06 331 MET A O 1
ATOM 2653 N N . GLN A 1 332 ? 12.685 1.840 -20.047 1.00 89.56 332 GLN A N 1
ATOM 2654 C CA . GLN A 1 332 ? 11.425 1.332 -19.488 1.00 89.56 332 GLN A CA 1
ATOM 2655 C C . GLN A 1 332 ? 10.985 2.100 -18.241 1.00 89.56 332 GLN A C 1
ATOM 2657 O O . GLN A 1 332 ? 9.789 2.294 -18.037 1.00 89.56 332 GLN A O 1
ATOM 2662 N N . LEU A 1 333 ? 11.932 2.554 -17.421 1.00 88.44 333 LEU A N 1
ATOM 2663 C CA . LEU A 1 333 ? 11.662 3.374 -16.248 1.00 88.44 333 LEU A CA 1
ATOM 2664 C C . LEU A 1 333 ? 11.044 4.710 -16.657 1.00 88.44 333 LEU A C 1
ATOM 2666 O O . LEU A 1 333 ? 10.054 5.113 -16.059 1.00 88.44 333 LEU A O 1
ATOM 2670 N N . GLU A 1 334 ? 11.578 5.366 -17.688 1.00 89.81 334 GLU A N 1
ATOM 2671 C CA . GLU A 1 334 ? 11.000 6.608 -18.205 1.00 89.81 334 GLU A CA 1
ATOM 2672 C C . GLU A 1 334 ? 9.594 6.395 -18.775 1.00 89.81 334 GLU A C 1
ATOM 2674 O O . GLU A 1 334 ? 8.686 7.160 -18.458 1.00 89.81 334 GLU A O 1
ATOM 2679 N N . ILE A 1 335 ? 9.370 5.321 -19.541 1.00 89.62 335 ILE A N 1
ATOM 2680 C CA . ILE A 1 335 ? 8.029 4.974 -20.041 1.00 89.62 335 ILE A CA 1
ATOM 2681 C C . ILE A 1 335 ? 7.061 4.717 -18.877 1.00 89.62 335 ILE A C 1
ATOM 2683 O O . ILE A 1 335 ? 5.927 5.196 -18.903 1.00 89.62 335 ILE A O 1
ATOM 2687 N N . GLY A 1 336 ? 7.492 3.967 -17.860 1.00 88.69 336 GLY A N 1
ATOM 2688 C CA . GLY A 1 336 ? 6.693 3.678 -16.670 1.00 88.69 336 GLY A CA 1
ATOM 2689 C C . GLY A 1 336 ? 6.352 4.942 -15.883 1.00 88.69 336 GLY A C 1
ATOM 2690 O O . GLY A 1 336 ? 5.192 5.150 -15.531 1.00 88.69 336 GLY A O 1
ATOM 2691 N N . LEU A 1 337 ? 7.335 5.821 -15.687 1.00 88.50 337 LEU A N 1
ATOM 2692 C CA . LEU A 1 337 ? 7.154 7.099 -15.008 1.00 88.50 337 LEU A CA 1
ATOM 2693 C C . LEU A 1 337 ? 6.206 8.015 -15.786 1.00 88.50 337 LEU A C 1
ATOM 2695 O O . LEU A 1 337 ? 5.290 8.581 -15.202 1.00 88.50 337 LEU A O 1
ATOM 2699 N N . ALA A 1 338 ? 6.349 8.096 -17.110 1.00 90.44 338 ALA A N 1
ATOM 2700 C CA . ALA A 1 338 ? 5.445 8.874 -17.949 1.00 90.44 338 ALA A CA 1
ATOM 2701 C C . ALA A 1 338 ? 3.998 8.355 -17.874 1.00 90.44 338 ALA A C 1
ATOM 2703 O O . ALA A 1 338 ? 3.058 9.148 -17.860 1.00 90.44 338 ALA A O 1
ATOM 2704 N N . GLN A 1 339 ? 3.790 7.036 -17.797 1.00 89.88 339 GLN A N 1
ATOM 2705 C CA . GLN A 1 339 ? 2.452 6.466 -17.605 1.00 89.88 339 GLN A CA 1
ATOM 2706 C C . GLN A 1 339 ? 1.849 6.858 -16.252 1.00 89.88 339 GLN A C 1
ATOM 2708 O O . GLN A 1 339 ? 0.673 7.223 -16.208 1.00 89.88 339 GLN A O 1
ATOM 2713 N N . GLU A 1 340 ? 2.632 6.803 -15.173 1.00 90.25 340 GLU A N 1
ATOM 2714 C CA . GLU A 1 340 ? 2.208 7.215 -13.830 1.00 90.25 340 GLU A CA 1
ATOM 2715 C C . GLU A 1 340 ? 1.877 8.714 -13.783 1.00 90.25 340 GLU A C 1
ATOM 2717 O O . GLU A 1 340 ? 0.767 9.093 -13.408 1.00 90.25 340 GLU A O 1
ATOM 2722 N N . GLU A 1 341 ? 2.776 9.566 -14.278 1.00 91.94 341 GLU A N 1
ATOM 2723 C CA . GLU A 1 341 ? 2.588 11.018 -14.312 1.00 91.94 341 GLU A CA 1
ATOM 2724 C C . GLU A 1 341 ? 1.363 11.433 -15.139 1.00 91.94 341 GLU A C 1
ATOM 2726 O O . GLU A 1 341 ? 0.637 12.354 -14.759 1.00 91.94 341 GLU A O 1
ATOM 2731 N N . VAL A 1 342 ? 1.081 10.748 -16.252 1.00 92.69 342 VAL A N 1
ATOM 2732 C CA . VAL A 1 342 ? -0.127 11.009 -17.049 1.00 92.69 342 VAL A CA 1
ATOM 2733 C C . VAL A 1 342 ? -1.392 10.651 -16.266 1.00 92.69 342 VAL A C 1
ATOM 2735 O O . VAL A 1 342 ? -2.370 11.396 -16.339 1.00 92.69 342 VAL A O 1
ATOM 2738 N N . GLN A 1 343 ? -1.405 9.553 -15.501 1.00 90.88 343 GLN A N 1
ATOM 2739 C CA . GLN A 1 343 ? -2.550 9.225 -14.639 1.00 90.88 343 GLN A CA 1
ATOM 2740 C C . GLN A 1 343 ? -2.752 10.282 -13.549 1.00 90.88 343 GLN A C 1
ATOM 2742 O O . GLN A 1 343 ? -3.886 10.711 -13.318 1.00 90.88 343 GLN A O 1
ATOM 2747 N N . ASP A 1 344 ? -1.667 10.766 -12.948 1.00 90.81 344 ASP A N 1
ATOM 2748 C CA . ASP A 1 344 ? -1.704 11.848 -11.964 1.00 90.81 344 ASP A CA 1
ATOM 2749 C C . ASP A 1 344 ? -2.254 13.145 -12.563 1.00 90.81 344 ASP A C 1
ATOM 2751 O O . ASP A 1 344 ? -3.138 13.778 -11.978 1.00 90.81 344 ASP A O 1
ATOM 2755 N N . LEU A 1 345 ? -1.798 13.527 -13.759 1.00 92.75 345 LEU A N 1
ATOM 2756 C CA . LEU A 1 345 ? -2.300 14.699 -14.477 1.00 92.75 345 LEU A CA 1
ATOM 2757 C C . LEU A 1 345 ? -3.786 14.562 -14.821 1.00 92.75 345 LEU A C 1
ATOM 2759 O O . LEU A 1 345 ? -4.536 15.530 -14.687 1.00 92.75 345 LEU A O 1
ATOM 2763 N N . LEU A 1 346 ? -4.240 13.369 -15.218 1.00 91.69 346 LEU A N 1
ATOM 2764 C CA . LEU A 1 346 ? -5.653 13.096 -15.495 1.00 91.69 346 LEU A CA 1
ATOM 2765 C C . LEU A 1 346 ? -6.518 13.201 -14.233 1.00 91.69 346 LEU A C 1
ATOM 2767 O O . LEU A 1 346 ? -7.607 13.776 -14.288 1.00 91.69 346 LEU A O 1
ATOM 2771 N N . ALA A 1 347 ? -6.039 12.694 -13.096 1.00 90.56 347 ALA A N 1
ATOM 2772 C CA . ALA A 1 347 ? -6.723 12.831 -11.812 1.00 90.56 347 ALA A CA 1
ATOM 2773 C C . ALA A 1 347 ? -6.748 14.294 -11.330 1.00 90.56 347 ALA A C 1
ATOM 2775 O O . ALA A 1 347 ? -7.756 14.761 -10.791 1.00 90.56 347 ALA A O 1
ATOM 2776 N N . ALA A 1 348 ? -5.666 15.038 -11.570 1.00 91.75 348 ALA A N 1
ATOM 2777 C CA . ALA A 1 348 ? -5.532 16.442 -11.198 1.00 91.75 348 ALA A CA 1
ATOM 2778 C C . ALA A 1 348 ? -6.301 17.404 -12.118 1.00 91.75 348 ALA A C 1
ATOM 2780 O O . ALA A 1 348 ? -6.672 18.491 -11.671 1.00 91.75 348 ALA A O 1
ATOM 2781 N N . ALA A 1 349 ? -6.571 17.024 -13.371 1.00 91.06 349 ALA A N 1
ATOM 2782 C CA . ALA A 1 349 ? -7.142 17.880 -14.417 1.00 91.06 349 ALA A CA 1
ATOM 2783 C C . ALA A 1 349 ? -8.403 18.646 -13.976 1.00 91.06 349 ALA A C 1
ATOM 2785 O O . ALA A 1 349 ? -8.564 19.834 -14.273 1.00 91.06 349 ALA A O 1
ATOM 2786 N N . ALA A 1 350 ? -9.272 17.985 -13.202 1.00 87.50 350 ALA A N 1
ATOM 2787 C CA . ALA A 1 350 ? -10.503 18.574 -12.678 1.00 87.50 350 ALA A CA 1
ATOM 2788 C C . ALA A 1 350 ? -10.256 19.755 -11.718 1.00 87.50 350 ALA A C 1
ATOM 2790 O O . ALA A 1 350 ? -11.088 20.658 -11.625 1.00 87.50 350 ALA A O 1
ATOM 2791 N N . PHE A 1 351 ? -9.122 19.765 -11.017 1.00 90.75 351 PHE A N 1
ATOM 2792 C CA . PHE A 1 351 ? -8.770 20.763 -10.004 1.00 90.75 351 PHE A CA 1
ATOM 2793 C C . PHE A 1 351 ? -7.815 21.844 -10.528 1.00 90.75 351 PHE A C 1
ATOM 2795 O O . PHE A 1 351 ? -7.702 22.901 -9.907 1.00 90.75 351 PHE A O 1
ATOM 2802 N N . THR A 1 352 ? -7.158 21.597 -11.665 1.00 87.38 352 THR A N 1
ATOM 2803 C CA . THR A 1 352 ? -6.113 22.444 -12.269 1.00 87.38 352 THR A CA 1
ATOM 2804 C C . THR A 1 352 ? -6.584 23.253 -13.486 1.00 87.38 352 THR A C 1
ATOM 2806 O O . THR A 1 352 ? -5.774 23.926 -14.132 1.00 87.38 352 THR A O 1
ATOM 2809 N N . ASN A 1 353 ? -7.894 23.226 -13.764 1.00 85.44 353 ASN A N 1
ATOM 2810 C CA . ASN A 1 353 ? -8.558 23.868 -14.906 1.00 85.44 353 ASN A CA 1
ATOM 2811 C C . ASN A 1 353 ? -8.135 23.304 -16.278 1.00 85.44 353 ASN A C 1
ATOM 2813 O O . ASN A 1 353 ? -8.065 24.031 -17.267 1.00 85.44 353 ASN A O 1
ATOM 2817 N N . VAL A 1 354 ? -7.862 21.999 -16.350 1.00 87.06 354 VAL A N 1
ATOM 2818 C CA . VAL A 1 354 ? -7.596 21.302 -17.616 1.00 87.06 354 VAL A CA 1
ATOM 2819 C C . VAL A 1 354 ? -8.882 20.611 -18.062 1.00 87.06 354 VAL A C 1
ATOM 2821 O O . VAL A 1 354 ? -9.245 19.547 -17.564 1.00 87.06 354 VAL A O 1
ATOM 2824 N N . ILE A 1 355 ? -9.605 21.239 -18.990 1.00 86.31 355 ILE A N 1
ATOM 2825 C CA . ILE A 1 355 ? -10.894 20.740 -19.484 1.00 86.31 355 ILE A CA 1
ATOM 2826 C C . ILE A 1 355 ? -10.700 20.123 -20.876 1.00 86.31 355 ILE A C 1
ATOM 2828 O O . ILE A 1 355 ? -10.161 20.784 -21.769 1.00 86.31 355 ILE A O 1
ATOM 2832 N N . PRO A 1 356 ? -11.150 18.874 -21.107 1.00 88.88 356 PRO A N 1
ATOM 2833 C CA . PRO A 1 356 ? -11.081 18.266 -22.428 1.00 88.88 356 PRO A CA 1
ATOM 2834 C C . PRO A 1 356 ? -11.958 19.033 -23.420 1.00 88.88 356 PRO A C 1
ATOM 2836 O O . PRO A 1 356 ? -13.029 19.541 -23.080 1.00 88.88 356 PRO A O 1
ATOM 2839 N N . ARG A 1 357 ? -11.514 19.095 -24.678 1.00 86.06 357 ARG A N 1
ATOM 2840 C CA . ARG A 1 357 ? -12.221 19.841 -25.724 1.00 86.06 357 ARG A CA 1
ATOM 2841 C C . ARG A 1 357 ? -13.624 19.251 -25.950 1.00 86.06 357 ARG A C 1
ATOM 2843 O O . ARG A 1 357 ? -13.724 18.070 -26.293 1.00 86.06 357 ARG A O 1
ATOM 2850 N N . PRO A 1 358 ? -14.706 20.037 -25.795 1.00 86.06 358 PRO A N 1
ATOM 2851 C CA . PRO A 1 358 ? -16.058 19.529 -25.983 1.00 86.06 358 PRO A CA 1
ATOM 2852 C C . PRO A 1 358 ? -16.344 19.265 -27.472 1.00 86.06 358 PRO A C 1
ATOM 2854 O O . PRO A 1 358 ? -15.780 19.942 -28.339 1.00 86.06 358 PRO A O 1
ATOM 2857 N N . PRO A 1 359 ? -17.216 18.298 -27.804 1.00 84.00 359 PRO A N 1
ATOM 2858 C CA . PRO A 1 359 ? -17.611 18.046 -29.185 1.00 84.00 359 PRO A CA 1
ATOM 2859 C C . PRO A 1 359 ? -18.464 19.208 -29.716 1.00 84.00 359 PRO A C 1
ATOM 2861 O O . PRO A 1 359 ? -19.527 19.505 -29.172 1.00 84.00 359 PRO A O 1
ATOM 2864 N N . ALA A 1 360 ? -18.024 19.848 -30.800 1.00 84.44 360 ALA A N 1
ATOM 2865 C CA . ALA A 1 360 ? -18.726 20.967 -31.429 1.00 84.44 360 ALA A CA 1
ATOM 2866 C C . ALA A 1 360 ? -18.595 20.915 -32.956 1.00 84.44 360 ALA A C 1
ATOM 2868 O O . ALA A 1 360 ? -17.644 20.338 -33.483 1.00 84.44 360 ALA A O 1
ATOM 2869 N N . LYS A 1 361 ? -19.553 21.516 -33.675 1.00 81.75 361 LYS A N 1
ATOM 2870 C CA . LYS A 1 361 ? -19.549 21.525 -35.148 1.00 81.75 361 LYS A CA 1
ATOM 2871 C C . LYS A 1 361 ? -18.566 22.545 -35.722 1.00 81.75 361 LYS A C 1
ATOM 2873 O O . LYS A 1 361 ? -17.988 22.294 -36.770 1.00 81.75 361 LYS A O 1
ATOM 2878 N N . ASN A 1 362 ? -18.369 23.660 -35.017 1.00 86.94 362 ASN A N 1
ATOM 2879 C CA . ASN A 1 362 ? -17.496 24.765 -35.412 1.00 86.94 362 ASN A CA 1
ATOM 2880 C C . ASN A 1 362 ? -16.588 25.183 -34.240 1.00 86.94 362 ASN A C 1
ATOM 2882 O O . ASN A 1 362 ? -17.007 25.110 -33.085 1.00 86.94 362 ASN A O 1
ATOM 2886 N N . VAL A 1 363 ? -15.395 25.714 -34.538 1.00 85.50 363 VAL A N 1
ATOM 2887 C CA . VAL A 1 363 ? -14.415 26.197 -33.533 1.00 85.50 363 VAL A CA 1
ATOM 2888 C C . VAL A 1 363 ? -15.026 27.247 -32.593 1.00 85.50 363 VAL A C 1
ATOM 2890 O O . VAL A 1 363 ? -14.903 27.145 -31.379 1.00 85.50 363 VAL A O 1
ATOM 2893 N N . VAL A 1 364 ? -15.801 28.189 -33.139 1.00 85.50 364 VAL A N 1
ATOM 2894 C CA . VAL A 1 364 ? -16.474 29.252 -32.364 1.00 85.50 364 VAL A CA 1
ATOM 2895 C C . VAL A 1 364 ? -17.502 28.691 -31.372 1.00 85.50 364 VAL A C 1
ATOM 2897 O O . VAL A 1 364 ? -17.694 29.214 -30.273 1.00 85.50 364 VAL A O 1
ATOM 2900 N N . GLU A 1 365 ? -18.192 27.612 -31.747 1.00 86.75 365 GLU A N 1
ATOM 2901 C CA . GLU A 1 365 ? -19.133 26.940 -30.850 1.00 86.75 365 GLU A CA 1
ATOM 2902 C C . GLU A 1 365 ? -18.385 26.195 -29.737 1.00 86.75 365 GLU A C 1
ATOM 2904 O O . GLU A 1 365 ? -18.821 26.215 -28.585 1.00 86.75 365 GLU A O 1
ATOM 2909 N N . GLN A 1 366 ? -17.235 25.603 -30.067 1.00 85.44 366 GLN A N 1
ATOM 2910 C CA . GLN A 1 366 ? -16.370 24.900 -29.126 1.00 85.44 366 GLN A CA 1
ATOM 2911 C C . GLN A 1 366 ? -15.830 25.827 -28.033 1.00 85.44 366 GLN A C 1
ATOM 2913 O O . GLN A 1 366 ? -15.945 25.502 -26.855 1.00 85.44 366 GLN A O 1
ATOM 2918 N N . GLU A 1 367 ? -15.317 27.002 -28.403 1.00 87.00 367 GLU A N 1
ATOM 2919 C CA . GLU A 1 367 ? -14.804 28.007 -27.459 1.00 87.00 367 GLU A CA 1
ATOM 2920 C C . GLU A 1 367 ? -15.899 28.502 -26.509 1.00 87.00 367 GLU A C 1
ATOM 2922 O O . GLU A 1 367 ? -15.706 28.574 -25.295 1.00 87.00 367 GLU A O 1
ATOM 2927 N N . LYS A 1 368 ? -17.100 28.766 -27.038 1.00 88.31 368 LYS A N 1
ATOM 2928 C CA . LYS A 1 368 ? -18.244 29.190 -26.220 1.00 88.31 368 LYS A CA 1
ATOM 2929 C C . LYS A 1 368 ? -18.694 28.101 -25.245 1.00 88.31 368 LYS A C 1
ATOM 2931 O O . LYS A 1 368 ? -19.145 28.412 -24.142 1.00 88.31 368 LYS A O 1
ATOM 2936 N N . GLN A 1 369 ? -18.636 26.834 -25.651 1.00 85.88 369 GLN A N 1
ATOM 2937 C CA . GLN A 1 369 ? -18.929 25.710 -24.763 1.00 85.88 369 GLN A CA 1
ATOM 2938 C C . GLN A 1 369 ? -17.837 25.529 -23.704 1.00 85.88 369 GLN A C 1
AT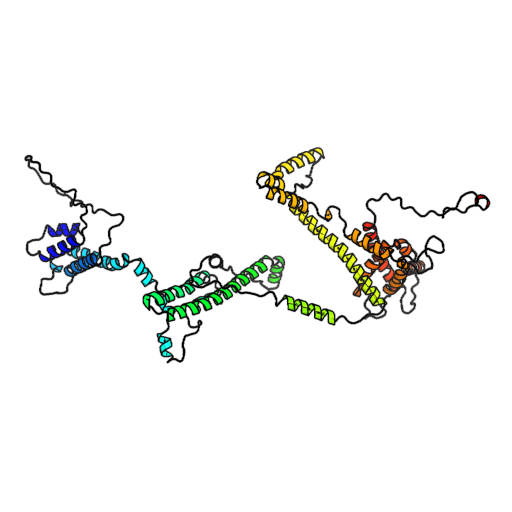OM 2940 O O . GLN A 1 369 ? -18.168 25.291 -22.545 1.00 85.88 369 GLN A O 1
ATOM 2945 N N . LEU A 1 370 ? -16.567 25.698 -24.072 1.00 87.50 370 LEU A N 1
ATOM 2946 C CA . LEU A 1 370 ? -15.432 25.591 -23.161 1.00 87.50 370 LEU A CA 1
ATOM 2947 C C . LEU A 1 370 ? -15.489 26.668 -22.068 1.00 87.50 370 LEU A C 1
ATOM 2949 O O . LEU A 1 370 ? -15.446 26.318 -20.895 1.00 87.50 370 LEU A O 1
ATOM 2953 N N . ALA A 1 371 ? -15.764 27.927 -22.422 1.00 87.69 371 ALA A N 1
ATOM 2954 C CA . ALA A 1 371 ? -15.943 29.014 -21.451 1.00 87.69 371 ALA A CA 1
ATOM 2955 C C . ALA A 1 371 ? -17.078 28.742 -20.440 1.00 87.69 371 ALA A C 1
ATOM 2957 O O . ALA A 1 371 ? -16.955 29.022 -19.249 1.00 87.69 371 ALA A O 1
ATOM 2958 N N . LYS A 1 372 ? -18.188 28.133 -20.889 1.00 88.25 372 LYS A N 1
ATOM 2959 C CA . LYS A 1 372 ? -19.275 27.711 -19.984 1.00 88.25 372 LYS A CA 1
ATOM 2960 C C . LYS A 1 372 ? -18.841 26.599 -19.028 1.00 88.25 372 LYS A C 1
ATOM 2962 O O . LYS A 1 372 ? -19.327 26.540 -17.898 1.00 88.25 372 LYS A O 1
ATOM 2967 N N . LEU A 1 373 ? -17.991 25.680 -19.486 1.00 86.69 373 LEU A N 1
ATOM 2968 C CA . LEU A 1 373 ? -17.464 24.601 -18.653 1.00 86.69 373 LEU A CA 1
ATOM 2969 C C . LEU A 1 373 ? -16.438 25.136 -17.649 1.00 86.69 373 LEU A C 1
ATOM 2971 O O . LEU A 1 373 ? -16.517 24.759 -16.484 1.00 86.69 373 LEU A O 1
ATOM 2975 N N . GLU A 1 374 ? -15.562 26.056 -18.048 1.00 87.12 374 GLU A N 1
ATOM 2976 C CA . GLU A 1 374 ? -14.642 26.757 -17.141 1.00 87.12 374 GLU A CA 1
ATOM 2977 C C . GLU A 1 374 ? -15.403 27.477 -16.025 1.00 87.12 374 GLU A C 1
ATOM 2979 O O . GLU A 1 374 ? -15.107 27.293 -14.845 1.00 87.12 374 GLU A O 1
ATOM 2984 N N . GLU A 1 375 ? -16.462 28.217 -16.363 1.00 87.56 375 GLU A N 1
ATOM 2985 C CA . GLU A 1 375 ? -17.299 28.880 -15.360 1.00 87.56 375 GLU A CA 1
ATOM 2986 C C . GLU A 1 375 ? -17.938 27.865 -14.398 1.00 87.56 375 GLU A C 1
ATOM 2988 O O . GLU A 1 375 ? -17.908 28.046 -13.175 1.00 87.56 375 GLU A O 1
ATOM 2993 N N . LYS A 1 376 ? -18.468 26.756 -14.927 1.00 87.88 376 LYS A N 1
ATOM 2994 C CA . LYS A 1 376 ? -19.077 25.683 -14.130 1.00 87.88 376 LYS A CA 1
ATOM 2995 C C . LYS A 1 376 ? -18.074 25.029 -13.169 1.00 87.88 376 LYS A C 1
ATOM 2997 O O . LYS A 1 376 ? -18.427 24.788 -12.012 1.00 87.88 376 LYS A O 1
ATOM 3002 N N . TYR A 1 377 ? -16.858 24.737 -13.631 1.00 87.44 377 TYR A N 1
ATOM 3003 C CA . TYR A 1 377 ? -15.821 24.037 -12.863 1.00 87.44 377 TYR A CA 1
ATOM 3004 C C . TYR A 1 377 ? -14.911 24.970 -12.048 1.00 87.44 377 TYR A C 1
ATOM 3006 O O . TYR A 1 377 ? -14.187 24.506 -11.172 1.00 87.44 377 TYR A O 1
ATOM 3014 N N . SER A 1 378 ? -15.041 26.290 -12.192 1.00 85.25 378 SER A N 1
ATOM 3015 C CA . SER A 1 378 ? -14.330 27.278 -11.362 1.00 85.25 378 SER A CA 1
ATOM 3016 C C . SER A 1 378 ? -14.509 27.076 -9.847 1.00 85.25 378 SER A C 1
ATOM 3018 O O . SER A 1 378 ? -13.670 27.506 -9.057 1.00 85.25 378 SER A O 1
ATOM 3020 N N . ARG A 1 379 ? -15.600 26.412 -9.432 1.00 85.69 379 ARG A N 1
ATOM 3021 C CA . ARG A 1 379 ? -15.944 26.110 -8.031 1.00 85.69 379 ARG A CA 1
ATOM 3022 C C . ARG A 1 379 ? -15.142 24.965 -7.418 1.00 85.69 379 ARG A C 1
ATOM 3024 O O . ARG A 1 379 ? -15.101 24.871 -6.198 1.00 85.69 379 ARG A O 1
ATOM 3031 N N . ILE A 1 380 ? -14.583 24.083 -8.243 1.00 87.81 380 ILE A N 1
ATOM 3032 C CA . ILE A 1 380 ? -13.773 22.941 -7.794 1.00 87.81 380 ILE A CA 1
ATOM 3033 C C . ILE A 1 380 ? -12.274 23.204 -7.948 1.00 87.81 380 ILE A C 1
ATOM 3035 O O . ILE A 1 380 ? -11.472 22.464 -7.390 1.00 87.81 380 ILE A O 1
ATOM 3039 N N . GLN A 1 381 ? -11.892 24.262 -8.667 1.00 87.75 381 GLN A N 1
ATOM 3040 C CA . GLN A 1 381 ? -10.494 24.630 -8.850 1.00 87.75 381 GLN A CA 1
ATOM 3041 C C . GLN A 1 381 ? -9.849 24.989 -7.507 1.00 87.75 381 GLN A C 1
ATOM 3043 O O . GLN A 1 381 ? -10.252 25.958 -6.855 1.00 87.75 381 GLN A O 1
ATOM 3048 N N . LEU A 1 382 ? -8.815 24.234 -7.128 1.00 87.75 382 LEU A N 1
ATOM 3049 C CA . LEU A 1 382 ? -8.184 24.308 -5.809 1.00 87.75 382 LEU A CA 1
ATOM 3050 C C . LEU A 1 382 ? -7.729 25.734 -5.482 1.00 87.75 382 LEU A C 1
ATOM 3052 O O . LEU A 1 382 ? -8.135 26.312 -4.475 1.00 87.75 382 LEU A O 1
ATOM 3056 N N . THR A 1 383 ? -6.955 26.338 -6.377 1.00 87.06 383 THR A N 1
ATOM 3057 C CA . THR A 1 383 ? -6.350 27.655 -6.156 1.00 87.06 383 THR A CA 1
ATOM 3058 C C . THR A 1 383 ? -7.383 28.771 -6.070 1.00 87.06 383 THR A C 1
ATOM 3060 O O . THR A 1 383 ? -7.239 29.663 -5.239 1.00 87.06 383 THR A O 1
ATOM 3063 N N . ASN A 1 384 ? -8.479 28.697 -6.831 1.00 86.88 384 ASN A N 1
ATOM 3064 C CA . ASN A 1 384 ? -9.563 29.681 -6.740 1.00 86.88 384 ASN A CA 1
ATOM 3065 C C . ASN A 1 384 ? -10.342 29.564 -5.428 1.00 86.88 384 ASN A C 1
ATOM 3067 O O . ASN A 1 384 ? -10.797 30.573 -4.889 1.00 86.88 384 ASN A O 1
ATOM 3071 N N . VAL A 1 385 ? -10.530 28.344 -4.922 1.00 89.44 385 VAL A N 1
ATOM 3072 C CA . VAL A 1 385 ? -11.221 28.101 -3.650 1.00 89.44 385 VAL A CA 1
ATOM 3073 C C . VAL A 1 385 ? -10.348 28.559 -2.485 1.00 89.44 385 VAL A C 1
ATOM 3075 O O . VAL A 1 385 ? -10.815 29.319 -1.637 1.00 89.44 385 VAL A O 1
ATOM 3078 N N . VAL A 1 386 ? -9.069 28.178 -2.470 1.00 91.19 386 VAL A N 1
ATOM 3079 C CA . VAL A 1 386 ? -8.131 28.556 -1.403 1.00 91.19 386 VAL A CA 1
ATOM 3080 C C . VAL A 1 386 ? -7.865 30.063 -1.406 1.00 91.19 386 VAL A C 1
ATOM 3082 O O . VAL A 1 386 ? -7.801 30.658 -0.340 1.00 91.19 386 VAL A O 1
ATOM 3085 N N . GLN A 1 387 ? -7.815 30.726 -2.565 1.00 90.25 387 GLN A N 1
ATOM 3086 C CA . GLN A 1 387 ? -7.710 32.192 -2.618 1.00 90.25 387 GLN A CA 1
ATOM 3087 C C . GLN A 1 387 ? -8.934 32.920 -2.050 1.00 90.25 387 GLN A C 1
ATOM 3089 O O . GLN A 1 387 ? -8.804 34.050 -1.591 1.00 90.25 387 GLN A O 1
ATOM 3094 N N . LYS A 1 388 ? -10.122 32.306 -2.094 1.00 89.56 388 LYS A N 1
ATOM 3095 C CA . LYS A 1 388 ? -11.355 32.919 -1.579 1.00 89.56 388 LYS A CA 1
ATOM 3096 C C . LYS A 1 388 ? -11.559 32.707 -0.083 1.00 89.56 388 LYS A C 1
ATOM 3098 O O . LYS A 1 388 ? -12.175 33.558 0.551 1.00 89.56 388 LYS A O 1
ATOM 3103 N N . PHE A 1 389 ? -11.109 31.574 0.455 1.00 91.06 389 PHE A N 1
ATOM 3104 C CA . PHE A 1 389 ? -11.448 31.146 1.819 1.00 91.06 389 PHE A CA 1
ATOM 3105 C C . PHE A 1 389 ? -10.244 30.842 2.715 1.00 91.06 389 PHE A C 1
ATOM 3107 O O . PHE A 1 389 ? -10.442 30.613 3.904 1.00 91.06 389 PHE A O 1
ATOM 3114 N N . GLY A 1 390 ? -9.034 30.778 2.162 1.00 90.62 390 GLY A N 1
ATOM 3115 C CA . GLY A 1 390 ? -7.831 30.379 2.883 1.00 90.62 390 GLY A CA 1
ATOM 3116 C C . GLY A 1 390 ? -6.980 31.549 3.365 1.00 90.62 390 GLY A C 1
ATOM 3117 O O . GLY A 1 390 ? -7.060 32.664 2.852 1.00 90.62 390 GLY A O 1
ATOM 3118 N N . ASP A 1 391 ? -6.121 31.252 4.335 1.00 93.62 391 ASP A N 1
ATOM 3119 C CA . ASP A 1 391 ? -5.129 32.188 4.868 1.00 93.62 391 ASP A CA 1
ATOM 3120 C C . ASP A 1 391 ? -3.930 32.339 3.912 1.00 93.62 391 ASP A C 1
ATOM 3122 O O . ASP A 1 391 ? -3.661 31.466 3.083 1.00 93.62 391 ASP A O 1
ATOM 3126 N N . GLU A 1 392 ? -3.121 33.393 4.073 1.00 92.38 392 GLU A N 1
ATOM 3127 C CA . GLU A 1 392 ? -1.952 33.663 3.209 1.00 92.38 392 GLU A CA 1
ATOM 3128 C C . GLU A 1 392 ? -0.989 32.468 3.087 1.00 92.38 392 GLU A C 1
ATOM 3130 O O . GLU A 1 392 ? -0.492 32.172 1.998 1.00 92.38 392 GLU A O 1
ATOM 3135 N N . LYS A 1 393 ? -0.779 31.724 4.182 1.00 94.12 393 LYS A N 1
ATOM 3136 C CA . LYS A 1 393 ? 0.037 30.498 4.179 1.00 94.12 393 LYS A CA 1
ATOM 3137 C C . LYS A 1 393 ? -0.572 29.399 3.311 1.00 94.12 393 LYS A C 1
ATOM 3139 O O . LYS A 1 393 ? 0.143 28.740 2.565 1.00 94.12 393 LYS A O 1
ATOM 3144 N N . GLN A 1 394 ? -1.887 29.203 3.395 1.00 92.81 394 GLN A N 1
ATOM 3145 C CA . GLN A 1 394 ? -2.593 28.192 2.609 1.00 92.81 394 GLN A CA 1
ATOM 3146 C C . GLN A 1 394 ? -2.589 28.558 1.124 1.00 92.81 394 GLN A C 1
ATOM 3148 O O . GLN A 1 394 ? -2.417 27.682 0.282 1.00 92.81 394 GLN A O 1
ATOM 3153 N N . ILE A 1 395 ? -2.713 29.848 0.801 1.00 93.19 395 ILE A N 1
ATOM 3154 C CA . ILE A 1 395 ? -2.633 30.351 -0.574 1.00 93.19 395 ILE A CA 1
ATOM 3155 C C . ILE A 1 395 ? -1.246 30.090 -1.173 1.00 93.19 395 ILE A C 1
ATOM 3157 O O . ILE A 1 395 ? -1.162 29.636 -2.314 1.00 93.19 395 ILE A O 1
ATOM 3161 N N . ALA A 1 396 ? -0.171 30.352 -0.423 1.00 92.94 396 ALA A N 1
ATOM 3162 C CA . ALA A 1 396 ? 1.191 30.070 -0.874 1.00 92.94 396 ALA A CA 1
ATOM 3163 C C . ALA A 1 396 ? 1.398 28.570 -1.147 1.00 92.94 396 ALA A C 1
ATOM 3165 O O . ALA A 1 396 ? 1.808 28.206 -2.248 1.00 92.94 396 ALA A O 1
ATOM 3166 N N . ILE A 1 397 ? 1.008 27.709 -0.198 1.00 93.12 397 ILE A N 1
ATOM 3167 C CA . ILE A 1 397 ? 1.118 26.246 -0.328 1.00 93.12 397 ILE A CA 1
ATOM 3168 C C . ILE A 1 397 ? 0.293 25.728 -1.512 1.00 93.12 397 ILE A C 1
ATOM 3170 O O . ILE A 1 397 ? 0.764 24.887 -2.269 1.00 93.12 397 ILE A O 1
ATOM 3174 N N . ALA A 1 398 ? -0.930 26.230 -1.708 1.00 92.00 398 ALA A N 1
ATOM 3175 C CA . ALA A 1 398 ? -1.789 25.789 -2.806 1.00 92.00 398 ALA A CA 1
ATOM 3176 C C . ALA A 1 398 ? -1.210 26.142 -4.185 1.00 92.00 398 ALA A C 1
ATOM 3178 O O . ALA A 1 398 ? -1.313 25.336 -5.106 1.00 92.00 398 ALA A O 1
ATOM 3179 N N . ARG A 1 399 ? -0.579 27.316 -4.327 1.00 90.50 399 ARG A N 1
ATOM 3180 C CA . ARG A 1 399 ? 0.090 27.715 -5.577 1.00 90.50 399 ARG A CA 1
ATOM 3181 C C . ARG A 1 399 ? 1.294 26.832 -5.887 1.00 90.50 399 ARG A C 1
ATOM 3183 O O . ARG A 1 399 ? 1.451 26.413 -7.028 1.00 90.50 399 ARG A O 1
ATOM 3190 N N . GLU A 1 400 ? 2.113 26.541 -4.880 1.00 91.94 400 GLU A N 1
ATOM 3191 C CA . GLU A 1 400 ? 3.266 25.649 -5.022 1.00 91.94 400 GLU A CA 1
ATOM 3192 C C . GLU A 1 400 ? 2.824 24.218 -5.355 1.00 91.94 400 GLU A C 1
ATOM 3194 O O . GLU A 1 400 ? 3.328 23.616 -6.299 1.00 91.94 400 GLU A O 1
ATOM 3199 N N . ALA A 1 401 ? 1.806 23.701 -4.663 1.00 89.75 401 ALA A N 1
ATOM 3200 C CA . ALA A 1 401 ? 1.245 22.382 -4.937 1.00 89.75 401 ALA A CA 1
ATOM 3201 C C . ALA A 1 401 ? 0.652 22.277 -6.353 1.00 89.75 401 ALA A C 1
ATOM 3203 O O . ALA A 1 401 ? 0.853 21.266 -7.024 1.00 89.75 401 ALA A O 1
ATOM 3204 N N . GLU A 1 402 ? -0.056 23.307 -6.834 1.00 90.19 402 GLU A N 1
ATOM 3205 C CA . GLU A 1 402 ? -0.584 23.327 -8.204 1.00 90.19 402 GLU A CA 1
ATOM 3206 C C . GLU A 1 402 ? 0.542 23.311 -9.246 1.00 90.19 402 GLU A C 1
ATOM 3208 O O . GLU A 1 402 ? 0.440 22.572 -10.226 1.00 90.19 402 GLU A O 1
ATOM 3213 N N . LEU A 1 403 ? 1.617 24.076 -9.023 1.00 90.62 403 LEU A N 1
ATOM 3214 C CA . LEU A 1 403 ? 2.794 24.091 -9.895 1.00 90.62 403 LEU A CA 1
ATOM 3215 C C . LEU A 1 403 ? 3.435 22.700 -9.973 1.00 90.62 403 LEU A C 1
ATOM 3217 O O . LEU A 1 403 ? 3.527 22.132 -11.057 1.00 90.62 403 LEU A O 1
ATOM 3221 N N . MET A 1 404 ? 3.745 22.104 -8.818 1.00 88.94 404 MET A N 1
ATOM 3222 C CA . MET A 1 404 ? 4.336 20.762 -8.712 1.00 88.94 404 MET A CA 1
ATOM 3223 C C . MET A 1 404 ? 3.451 19.662 -9.311 1.00 88.94 404 MET A C 1
ATOM 3225 O O . MET A 1 404 ? 3.947 18.615 -9.715 1.00 88.94 404 MET A O 1
ATOM 3229 N N . THR A 1 405 ? 2.133 19.869 -9.346 1.00 90.12 405 THR A N 1
ATOM 3230 C CA . THR A 1 405 ? 1.194 18.911 -9.943 1.00 90.12 405 THR A CA 1
ATOM 3231 C C . THR A 1 405 ? 1.164 19.020 -11.469 1.00 90.12 405 THR A C 1
ATOM 3233 O O . THR A 1 405 ? 0.990 18.005 -12.139 1.00 90.12 405 THR A O 1
ATOM 3236 N N . LYS A 1 406 ? 1.314 20.233 -12.020 1.00 88.06 406 LYS A N 1
ATOM 3237 C CA . LYS A 1 406 ? 1.296 20.510 -13.468 1.00 88.06 406 LYS A CA 1
ATOM 3238 C C . LYS A 1 406 ? 2.637 20.229 -14.144 1.00 88.06 406 LYS A C 1
ATOM 3240 O O . LYS A 1 406 ? 2.658 19.787 -15.290 1.00 88.06 406 LYS A O 1
ATOM 3245 N N . GLU A 1 407 ? 3.736 20.513 -13.457 1.00 89.06 407 GLU A N 1
ATOM 3246 C CA . GLU A 1 407 ? 5.091 20.333 -13.973 1.00 89.06 407 GLU A CA 1
ATOM 3247 C C . GLU A 1 407 ? 5.557 18.894 -13.726 1.00 89.06 407 GLU A C 1
ATOM 3249 O O . GLU A 1 407 ? 5.970 18.529 -12.627 1.00 89.06 407 GLU A O 1
ATOM 3254 N N . ARG A 1 408 ? 5.445 18.060 -14.765 1.00 89.12 408 ARG A N 1
ATOM 3255 C CA . ARG A 1 408 ? 5.843 16.645 -14.785 1.00 89.12 408 ARG A CA 1
ATOM 3256 C C . ARG A 1 408 ? 6.860 16.399 -15.896 1.00 89.12 408 ARG A C 1
ATOM 3258 O O . ARG A 1 408 ? 6.897 17.162 -16.863 1.00 89.12 408 ARG A O 1
ATOM 3265 N N . LEU A 1 409 ? 7.669 15.347 -15.785 1.00 86.44 409 LEU A N 1
ATOM 3266 C CA . LEU A 1 409 ? 8.710 15.044 -16.775 1.00 86.44 409 LEU A CA 1
ATOM 3267 C C . LEU A 1 409 ? 8.100 14.754 -18.156 1.00 86.44 409 LEU A C 1
ATOM 3269 O O . LEU A 1 409 ? 8.582 15.266 -19.167 1.00 86.44 409 LEU A O 1
ATOM 3273 N N . CYS A 1 410 ? 6.960 14.060 -18.191 1.00 86.44 410 CYS A N 1
ATOM 3274 C CA . CYS A 1 410 ? 6.203 13.764 -19.409 1.00 86.44 410 CYS A CA 1
ATOM 3275 C C . CYS A 1 410 ? 5.715 15.000 -20.191 1.00 86.44 410 CYS A C 1
ATOM 3277 O O . CYS A 1 410 ? 5.293 14.860 -21.339 1.00 86.44 410 CYS A O 1
ATOM 3279 N N . CYS A 1 411 ? 5.781 16.209 -19.619 1.00 81.88 411 CYS A N 1
ATOM 3280 C CA . CYS A 1 411 ? 5.385 17.448 -20.292 1.00 81.88 411 CYS A CA 1
ATOM 3281 C C . CYS A 1 411 ? 6.436 17.983 -21.286 1.00 81.88 411 CYS A C 1
ATOM 3283 O O . CYS A 1 411 ? 6.160 18.982 -21.952 1.00 81.88 411 CYS A O 1
ATOM 3285 N N . GLY A 1 412 ? 7.609 17.349 -21.407 1.00 78.19 412 GLY A N 1
ATOM 3286 C CA . GLY A 1 412 ? 8.600 17.710 -22.431 1.00 78.19 412 GLY A CA 1
ATOM 3287 C C . GLY A 1 412 ? 10.067 17.468 -22.075 1.00 78.19 412 GLY A C 1
ATOM 3288 O O . GLY A 1 412 ? 10.935 18.012 -22.749 1.00 78.19 412 GLY A O 1
ATOM 3289 N N . LEU A 1 413 ? 10.365 16.701 -21.024 1.00 82.50 413 LEU A N 1
ATOM 3290 C CA . LEU A 1 413 ? 11.732 16.347 -20.641 1.00 82.50 413 LEU A CA 1
ATOM 3291 C C . LEU A 1 413 ? 12.007 14.887 -21.008 1.00 82.50 413 LEU A C 1
ATOM 3293 O O . LEU A 1 413 ? 11.154 14.033 -20.787 1.00 82.50 413 LEU A O 1
ATOM 3297 N N . ASN A 1 414 ? 13.195 14.617 -21.559 1.00 82.94 414 ASN A N 1
ATOM 3298 C CA . ASN A 1 414 ? 13.592 13.293 -22.042 1.00 82.94 414 ASN A CA 1
ATOM 3299 C C . ASN A 1 414 ? 14.865 12.823 -21.317 1.00 82.94 414 ASN A C 1
ATOM 3301 O O . ASN A 1 414 ? 15.981 13.259 -21.615 1.00 82.94 414 ASN A O 1
ATOM 3305 N N . VAL A 1 415 ? 14.701 11.982 -20.298 1.00 87.62 415 VAL A N 1
ATOM 3306 C CA . VAL A 1 415 ? 15.785 11.547 -19.400 1.00 87.62 415 VAL A CA 1
ATOM 3307 C C . VAL A 1 415 ? 16.670 10.504 -20.077 1.00 87.62 415 VAL A C 1
ATOM 3309 O O . VAL A 1 415 ? 17.894 10.528 -19.914 1.00 87.62 415 VAL A O 1
ATOM 3312 N N . PHE A 1 416 ? 16.080 9.597 -20.852 1.00 89.94 416 PHE A N 1
ATOM 3313 C CA . PHE A 1 416 ? 16.806 8.547 -21.551 1.00 89.94 416 PHE A CA 1
ATOM 3314 C C . PHE A 1 416 ? 17.738 9.114 -22.621 1.00 89.94 416 PHE A C 1
ATOM 3316 O O . PHE A 1 416 ? 18.871 8.651 -22.755 1.00 89.94 416 PHE A O 1
ATOM 3323 N N . GLU A 1 417 ? 17.325 10.170 -23.321 1.00 88.50 417 GLU A N 1
ATOM 3324 C CA . GLU A 1 417 ? 18.201 10.871 -24.260 1.00 88.50 417 GLU A CA 1
ATOM 3325 C C . GLU A 1 417 ? 19.439 11.447 -23.554 1.00 88.50 417 GLU A C 1
ATOM 3327 O O . GLU A 1 417 ? 20.569 11.186 -23.972 1.00 88.50 417 GLU A O 1
ATOM 3332 N N . MET A 1 418 ? 19.253 12.151 -22.432 1.00 87.50 418 MET A N 1
ATOM 3333 C CA . MET A 1 418 ? 20.359 12.683 -21.620 1.00 87.50 418 MET A CA 1
ATOM 3334 C C . MET A 1 418 ? 21.298 11.576 -21.125 1.00 87.50 418 MET A C 1
ATOM 3336 O O . MET A 1 418 ? 22.522 11.741 -21.101 1.00 87.50 418 MET A O 1
ATOM 3340 N N . PHE A 1 419 ? 20.741 10.421 -20.758 1.00 90.56 419 PHE A N 1
ATOM 3341 C CA . PHE A 1 419 ? 21.513 9.247 -20.366 1.00 90.56 419 PHE A CA 1
ATOM 3342 C C . PHE A 1 419 ? 22.379 8.717 -21.521 1.00 90.56 419 PHE A C 1
ATOM 3344 O O . PHE A 1 419 ? 23.582 8.509 -21.342 1.00 90.56 419 PHE A O 1
ATOM 3351 N N . LEU A 1 420 ? 21.812 8.576 -22.721 1.00 91.06 420 LEU A N 1
ATOM 3352 C CA . LEU A 1 420 ? 22.546 8.155 -23.917 1.00 91.06 420 LEU A CA 1
ATOM 3353 C C . LEU A 1 420 ? 23.624 9.168 -24.330 1.00 91.06 420 LEU A C 1
ATOM 3355 O O . LEU A 1 420 ? 24.745 8.776 -24.664 1.00 91.06 420 LEU A O 1
ATOM 3359 N N . GLN A 1 421 ? 23.333 10.469 -24.259 1.00 89.19 421 GLN A N 1
ATOM 3360 C CA . GLN A 1 421 ? 24.314 11.523 -24.530 1.00 89.19 421 GLN A CA 1
ATOM 3361 C C . GLN A 1 421 ? 25.496 11.463 -23.553 1.00 89.19 421 GLN A C 1
ATOM 3363 O O . GLN A 1 421 ? 26.649 11.621 -23.959 1.00 89.19 421 GLN A O 1
ATOM 3368 N N . ARG A 1 422 ? 25.247 11.158 -22.276 1.00 91.19 422 ARG A N 1
ATOM 3369 C CA . ARG A 1 422 ? 26.314 10.958 -21.288 1.00 91.19 422 ARG A CA 1
ATOM 3370 C C . ARG A 1 422 ? 27.178 9.738 -21.608 1.00 91.19 422 ARG A C 1
ATOM 3372 O O . ARG A 1 422 ? 28.399 9.822 -21.494 1.00 91.19 422 ARG A O 1
ATOM 3379 N N . ILE A 1 423 ? 26.579 8.630 -22.051 1.00 91.12 423 ILE A N 1
ATOM 3380 C CA . ILE A 1 423 ? 27.339 7.462 -22.530 1.00 91.12 423 ILE A CA 1
ATOM 3381 C C . ILE A 1 423 ? 28.204 7.856 -23.733 1.00 91.12 423 ILE A C 1
ATOM 3383 O O . ILE A 1 423 ? 29.393 7.539 -23.760 1.00 91.12 423 ILE A O 1
ATOM 3387 N N . LYS A 1 424 ? 27.657 8.615 -24.691 1.00 90.50 424 LYS A N 1
ATOM 3388 C CA . LYS A 1 424 ? 28.411 9.117 -25.852 1.00 90.50 424 LYS A CA 1
ATOM 3389 C C . LYS A 1 424 ? 29.637 9.931 -25.433 1.00 90.50 424 LYS A C 1
ATOM 3391 O O . LYS A 1 424 ? 30.710 9.715 -25.986 1.00 90.50 424 LYS A O 1
ATOM 3396 N N . GLN A 1 425 ? 29.509 10.820 -24.447 1.00 89.50 425 GLN A N 1
ATOM 3397 C CA . GLN A 1 425 ? 30.638 11.613 -23.936 1.00 89.50 425 GLN A CA 1
ATOM 3398 C C . GLN A 1 425 ? 31.761 10.736 -23.367 1.00 89.50 425 GLN A C 1
ATOM 3400 O O . GLN A 1 425 ? 32.935 11.015 -23.602 1.00 89.50 425 GLN A O 1
ATOM 3405 N N . ILE A 1 426 ? 31.411 9.658 -22.659 1.00 89.69 426 ILE A N 1
ATOM 3406 C CA . ILE A 1 426 ? 32.388 8.701 -22.124 1.00 89.69 426 ILE A CA 1
ATOM 3407 C C . ILE A 1 426 ? 33.092 7.968 -23.272 1.00 89.69 426 ILE A C 1
ATOM 3409 O O . ILE A 1 426 ? 34.317 7.880 -23.279 1.00 89.69 426 ILE A O 1
ATOM 3413 N N . LEU A 1 427 ? 32.342 7.496 -24.271 1.00 88.81 427 LEU A N 1
ATOM 3414 C CA . LEU A 1 427 ? 32.898 6.751 -25.405 1.00 88.81 427 LEU A CA 1
ATOM 3415 C C . LEU A 1 427 ? 33.818 7.608 -26.287 1.00 88.81 427 LEU A C 1
ATOM 3417 O O . LEU A 1 427 ? 34.873 7.146 -26.702 1.00 88.81 427 LEU A O 1
ATOM 3421 N N . VAL A 1 428 ? 33.456 8.867 -26.549 1.00 84.56 428 VAL A N 1
ATOM 3422 C CA . VAL A 1 428 ? 34.255 9.777 -27.394 1.00 84.56 428 VAL A CA 1
ATOM 3423 C C . VAL A 1 428 ? 35.580 10.180 -26.731 1.00 84.56 428 VAL A C 1
ATOM 3425 O O . VAL A 1 428 ? 36.507 10.591 -27.425 1.00 84.56 428 VAL A O 1
ATOM 3428 N N . SER A 1 429 ? 35.702 10.041 -25.407 1.00 85.75 429 SER A N 1
ATOM 3429 C CA . SER A 1 429 ? 36.929 10.402 -24.685 1.00 85.75 429 SER A CA 1
ATOM 3430 C C . SER A 1 429 ? 38.139 9.524 -25.030 1.00 85.75 429 SER A C 1
ATOM 3432 O O . SER A 1 429 ? 39.274 9.968 -24.853 1.00 85.75 429 SER A O 1
ATOM 3434 N N . ASP A 1 430 ? 37.914 8.317 -25.558 1.00 86.50 430 ASP A N 1
ATOM 3435 C CA . ASP A 1 430 ? 38.972 7.388 -25.945 1.00 86.50 430 ASP A CA 1
ATOM 3436 C C . ASP A 1 430 ? 38.955 7.122 -27.460 1.00 86.50 430 ASP A C 1
ATOM 3438 O O . ASP A 1 430 ? 37.963 6.690 -28.048 1.00 86.50 430 ASP A O 1
ATOM 3442 N N . SER A 1 431 ? 40.099 7.351 -28.103 1.00 82.62 431 SER A N 1
ATOM 3443 C CA . SER A 1 431 ? 40.306 7.097 -29.533 1.00 82.62 431 SER A CA 1
ATOM 3444 C C . SER A 1 431 ? 40.205 5.618 -29.933 1.00 82.62 431 SER A C 1
ATOM 3446 O O . SER A 1 431 ? 40.058 5.322 -31.122 1.00 82.62 431 SER A O 1
ATOM 3448 N N . ILE A 1 432 ? 40.250 4.686 -28.972 1.00 86.38 432 ILE A N 1
ATOM 3449 C CA . ILE A 1 432 ? 40.148 3.245 -29.237 1.00 86.38 432 ILE A CA 1
ATOM 3450 C C . ILE A 1 432 ? 38.821 2.856 -29.906 1.00 86.38 432 ILE A C 1
ATOM 3452 O O . ILE A 1 432 ? 38.775 1.896 -30.669 1.00 86.38 432 ILE A O 1
ATOM 3456 N N . TRP A 1 433 ? 37.747 3.616 -29.672 1.00 85.25 433 TRP A N 1
ATOM 3457 C CA . TRP A 1 433 ? 36.412 3.313 -30.196 1.00 85.25 433 TRP A CA 1
ATOM 3458 C C . TRP A 1 433 ? 36.244 3.671 -31.681 1.00 85.25 433 TRP A C 1
ATOM 3460 O O . TRP A 1 433 ? 35.409 3.074 -32.372 1.00 85.25 433 TRP A O 1
ATOM 3470 N N . THR A 1 434 ? 37.026 4.634 -32.180 1.00 82.12 434 THR A N 1
ATOM 3471 C CA . THR A 1 434 ? 36.931 5.185 -33.545 1.00 82.12 434 THR A CA 1
ATOM 3472 C C . THR A 1 434 ? 38.121 4.835 -34.440 1.00 82.12 434 THR A C 1
ATOM 3474 O O . THR A 1 434 ? 38.040 5.030 -35.649 1.00 82.12 434 THR A O 1
ATOM 3477 N N . GLY A 1 435 ? 39.209 4.286 -33.890 1.00 77.06 435 GLY A N 1
ATOM 3478 C CA . GLY A 1 435 ? 40.310 3.725 -34.681 1.00 77.06 435 GLY A CA 1
ATOM 3479 C C . GLY A 1 435 ? 41.189 4.755 -35.402 1.00 77.06 435 GLY A C 1
ATOM 3480 O O . GLY A 1 435 ? 41.968 4.387 -36.278 1.00 77.06 435 GLY A O 1
ATOM 3481 N N . GLY A 1 436 ? 41.087 6.040 -35.048 1.00 80.81 436 GLY A N 1
ATOM 3482 C CA . GLY A 1 436 ? 41.857 7.117 -35.676 1.00 80.81 436 GLY A CA 1
ATOM 3483 C C . GLY A 1 436 ? 41.391 7.461 -37.098 1.00 80.81 436 GLY A C 1
ATOM 3484 O O . GLY A 1 436 ? 40.225 7.287 -37.448 1.00 80.81 436 GLY A O 1
ATOM 3485 N N . TYR A 1 437 ? 42.297 8.005 -37.917 1.00 81.31 437 TYR A N 1
ATOM 3486 C CA . TYR A 1 437 ? 41.958 8.560 -39.232 1.00 81.31 437 TYR A CA 1
ATOM 3487 C C . TYR A 1 437 ? 42.223 7.569 -40.388 1.00 81.31 437 TYR A C 1
ATOM 3489 O O . TYR A 1 437 ? 43.331 7.032 -40.466 1.00 81.31 437 TYR A O 1
ATOM 3497 N N . PRO A 1 438 ? 41.259 7.351 -41.310 1.00 86.50 438 PRO A N 1
ATOM 3498 C CA . PRO A 1 438 ? 41.361 6.344 -42.366 1.00 86.50 438 PRO A CA 1
ATOM 3499 C C . PRO A 1 438 ? 42.423 6.666 -43.421 1.00 86.50 438 PRO A C 1
ATOM 3501 O O . PRO A 1 438 ? 42.560 7.803 -43.874 1.00 86.50 438 PRO A O 1
ATOM 3504 N N . THR A 1 439 ? 43.121 5.629 -43.887 1.00 84.06 439 THR A N 1
ATOM 3505 C CA . THR A 1 439 ? 44.202 5.708 -44.892 1.00 84.06 439 THR A CA 1
ATOM 3506 C C . THR A 1 439 ? 43.742 6.288 -46.231 1.00 84.06 439 THR A C 1
ATOM 3508 O O . THR A 1 439 ? 44.475 7.044 -46.865 1.00 84.06 439 THR A O 1
ATOM 3511 N N . ASN A 1 440 ? 42.511 5.982 -46.649 1.00 84.94 440 ASN A N 1
ATOM 3512 C CA . ASN A 1 440 ? 41.896 6.502 -47.875 1.00 84.94 440 ASN A CA 1
ATOM 3513 C C . ASN A 1 440 ? 41.268 7.901 -47.711 1.00 84.94 440 ASN A C 1
ATOM 3515 O O . ASN A 1 440 ? 40.703 8.434 -48.662 1.00 84.94 440 ASN A O 1
ATOM 3519 N N . GLY A 1 441 ? 41.326 8.481 -46.508 1.00 82.62 441 GLY A N 1
ATOM 3520 C CA . GLY A 1 441 ? 40.744 9.782 -46.191 1.00 82.62 441 GLY A CA 1
ATOM 3521 C C . GLY A 1 441 ? 39.214 9.829 -46.122 1.00 82.62 441 GLY A C 1
ATOM 3522 O O . GLY A 1 441 ? 38.671 10.913 -45.925 1.00 82.62 441 GLY A O 1
ATOM 3523 N N . VAL A 1 442 ? 38.519 8.692 -46.249 1.00 84.94 442 VAL A N 1
ATOM 3524 C CA . VAL A 1 442 ? 37.049 8.599 -46.259 1.00 84.94 442 VAL A CA 1
ATOM 3525 C C . VAL A 1 442 ? 36.537 7.736 -45.104 1.00 84.94 442 VAL A C 1
ATOM 3527 O O . VAL A 1 442 ? 35.847 8.244 -44.225 1.00 84.94 442 VAL A O 1
ATOM 3530 N N . MET A 1 443 ? 36.857 6.439 -45.093 1.00 86.06 443 MET A N 1
ATOM 3531 C CA . MET A 1 443 ? 36.408 5.478 -44.077 1.00 86.06 443 MET A CA 1
ATOM 3532 C C . MET A 1 443 ? 37.250 4.199 -44.098 1.00 86.06 443 MET A C 1
ATOM 3534 O O . MET A 1 443 ? 37.790 3.829 -45.139 1.00 86.06 443 MET A O 1
ATOM 3538 N N . TRP A 1 444 ? 37.306 3.488 -42.974 1.00 85.31 444 TRP A N 1
ATOM 3539 C CA . TRP A 1 444 ? 37.936 2.170 -42.882 1.00 85.31 444 TRP A CA 1
ATOM 3540 C C . TRP A 1 444 ? 37.129 1.112 -43.650 1.00 85.31 444 TRP A C 1
ATOM 3542 O O . TRP A 1 444 ? 35.902 1.060 -43.526 1.00 85.31 444 TRP A O 1
ATOM 3552 N N . VAL A 1 445 ? 37.800 0.277 -44.455 1.00 84.19 445 VAL A N 1
ATOM 3553 C CA . VAL A 1 445 ? 37.130 -0.713 -45.328 1.00 84.19 445 VAL A CA 1
ATOM 3554 C C . VAL A 1 445 ? 37.614 -2.131 -45.071 1.00 84.19 445 VAL A C 1
ATOM 3556 O O . VAL A 1 445 ? 36.773 -3.012 -44.933 1.00 84.19 445 VAL A O 1
ATOM 3559 N N . ASP A 1 446 ? 38.916 -2.362 -44.947 1.00 82.81 446 ASP A N 1
ATOM 3560 C CA . ASP A 1 446 ? 39.455 -3.700 -44.661 1.00 82.81 446 ASP A CA 1
ATOM 3561 C C . ASP A 1 446 ? 39.981 -3.787 -43.222 1.00 82.81 446 ASP A C 1
ATOM 3563 O O . ASP A 1 446 ? 39.999 -4.848 -42.596 1.00 82.81 446 ASP A O 1
ATOM 3567 N N . GLU A 1 447 ? 40.360 -2.643 -42.661 1.00 84.81 447 GLU A N 1
ATOM 3568 C CA . GLU A 1 447 ? 40.927 -2.518 -41.334 1.00 84.81 447 GLU A CA 1
ATOM 3569 C C . GLU A 1 447 ? 39.868 -2.727 -40.237 1.00 84.81 447 GLU A C 1
ATOM 3571 O O . GLU A 1 447 ? 38.778 -2.149 -40.250 1.00 84.81 447 GLU A O 1
ATOM 3576 N N . CYS A 1 448 ? 40.205 -3.550 -39.241 1.00 86.06 448 CYS A N 1
ATOM 3577 C CA . CYS A 1 448 ? 39.341 -3.869 -38.102 1.00 86.06 448 CYS A CA 1
ATOM 3578 C C . CYS A 1 448 ? 39.670 -2.994 -36.882 1.00 86.06 448 CYS A C 1
ATOM 3580 O O . CYS A 1 448 ? 40.049 -3.509 -35.834 1.00 86.06 448 CYS A O 1
ATOM 3582 N N . VAL A 1 449 ? 39.566 -1.672 -37.045 1.00 85.19 449 VAL A N 1
ATOM 3583 C CA . VAL A 1 449 ? 39.970 -0.679 -36.025 1.00 85.19 449 VAL A CA 1
ATOM 3584 C C . VAL A 1 449 ? 38.802 0.030 -35.331 1.00 85.19 449 VAL A C 1
ATOM 3586 O O . VAL A 1 449 ? 39.009 0.692 -34.323 1.00 85.19 449 VAL A O 1
ATOM 3589 N N . GLU A 1 450 ? 37.577 -0.106 -35.846 1.00 88.25 450 GLU A N 1
ATOM 3590 C CA . GLU A 1 450 ? 36.365 0.471 -35.246 1.00 88.25 450 GLU A CA 1
ATOM 3591 C C . GLU A 1 450 ? 35.592 -0.571 -34.418 1.00 88.25 450 GLU A C 1
ATOM 3593 O O . GLU A 1 450 ? 35.568 -1.759 -34.757 1.00 88.25 450 GLU A O 1
ATOM 3598 N N . PHE A 1 451 ? 34.878 -0.131 -33.374 1.00 90.19 451 PHE A N 1
ATOM 3599 C CA . PHE A 1 451 ? 34.095 -1.024 -32.509 1.00 90.19 451 PHE A CA 1
ATOM 3600 C C . PHE A 1 451 ? 33.088 -1.891 -33.280 1.00 90.19 451 PHE A C 1
ATOM 3602 O O . PHE A 1 451 ? 32.949 -3.082 -32.995 1.00 90.19 451 PHE A O 1
ATOM 3609 N N . HIS A 1 452 ? 32.431 -1.347 -34.310 1.00 91.31 452 HIS A N 1
ATOM 3610 C CA . HIS A 1 452 ? 31.469 -2.119 -35.099 1.00 91.31 452 HIS A CA 1
ATOM 3611 C C . HIS A 1 452 ? 32.081 -3.358 -35.785 1.00 91.31 452 HIS A C 1
ATOM 3613 O O . HIS A 1 452 ? 31.354 -4.299 -36.107 1.00 91.31 452 HIS A O 1
ATOM 3619 N N . ARG A 1 453 ? 33.405 -3.393 -36.004 1.00 87.50 453 ARG A N 1
ATOM 3620 C CA . ARG A 1 453 ? 34.129 -4.561 -36.540 1.00 87.50 453 ARG A CA 1
ATOM 3621 C C . ARG A 1 453 ? 34.329 -5.645 -35.497 1.00 87.50 453 ARG A C 1
ATOM 3623 O O . ARG A 1 453 ? 34.130 -6.818 -35.806 1.00 87.50 453 ARG A O 1
ATOM 3630 N N . ILE A 1 454 ? 34.639 -5.247 -34.267 1.00 88.31 454 ILE A N 1
ATOM 3631 C CA . ILE A 1 454 ? 34.684 -6.152 -33.114 1.00 88.31 454 ILE A CA 1
ATOM 3632 C C . ILE A 1 454 ? 33.294 -6.759 -32.907 1.00 88.31 454 ILE A C 1
ATOM 3634 O O . ILE A 1 454 ? 33.160 -7.978 -32.817 1.00 88.31 454 ILE A O 1
ATOM 3638 N N . TRP A 1 455 ? 32.243 -5.933 -32.958 1.00 90.19 455 TRP A N 1
ATOM 3639 C CA . TRP A 1 455 ? 30.867 -6.422 -32.896 1.00 90.19 455 TRP A CA 1
ATOM 3640 C C . TRP A 1 455 ? 30.512 -7.352 -34.061 1.00 90.19 455 TRP A C 1
ATOM 3642 O O . TRP A 1 455 ? 29.868 -8.365 -33.833 1.00 90.19 455 TRP A O 1
ATOM 3652 N N . SER A 1 456 ? 30.979 -7.087 -35.286 1.00 88.62 456 SER A N 1
ATOM 3653 C CA . SER A 1 456 ? 30.751 -7.989 -36.431 1.00 88.62 456 SER A CA 1
ATOM 3654 C C . SER A 1 456 ? 31.358 -9.385 -36.202 1.00 88.62 456 SER A C 1
ATOM 3656 O O . SER A 1 456 ? 30.769 -10.396 -36.589 1.00 88.62 456 SER A O 1
ATOM 3658 N N . ALA A 1 457 ? 32.522 -9.461 -35.545 1.00 86.06 457 ALA A N 1
ATOM 3659 C CA . ALA A 1 457 ? 33.154 -10.726 -35.167 1.00 86.06 457 ALA A CA 1
ATOM 3660 C C . ALA A 1 457 ? 32.405 -11.436 -34.022 1.00 86.06 457 ALA A C 1
ATOM 3662 O O . ALA A 1 457 ? 32.184 -12.646 -34.087 1.00 86.06 457 ALA A O 1
ATOM 3663 N N . LEU A 1 458 ? 31.954 -10.691 -33.008 1.00 85.62 458 LEU A N 1
ATOM 3664 C CA . LEU A 1 458 ? 31.133 -11.230 -31.918 1.00 85.62 458 LEU A CA 1
ATOM 3665 C C . LEU A 1 458 ? 29.771 -11.712 -32.421 1.00 85.62 458 LEU A C 1
ATOM 3667 O O . LEU A 1 458 ? 29.342 -12.806 -32.078 1.00 85.62 458 LEU A O 1
ATOM 3671 N N . GLN A 1 459 ? 29.121 -10.954 -33.301 1.00 87.81 459 GLN A N 1
ATOM 3672 C CA . GLN A 1 459 ? 27.874 -11.342 -33.950 1.00 87.81 459 GLN A CA 1
ATOM 3673 C C . GLN A 1 459 ? 28.042 -12.633 -34.752 1.00 87.81 459 GLN A C 1
ATOM 3675 O O . GLN A 1 459 ? 27.158 -13.490 -34.720 1.00 87.81 459 GLN A O 1
ATOM 3680 N N . PHE A 1 460 ? 29.184 -12.809 -35.423 1.00 86.75 460 PHE A N 1
ATOM 3681 C CA . PHE A 1 460 ? 29.509 -14.065 -36.088 1.00 86.75 460 PHE A CA 1
ATOM 3682 C C . PHE A 1 460 ? 29.552 -15.225 -35.096 1.00 86.75 460 PHE A C 1
ATOM 3684 O O . PHE A 1 460 ? 28.913 -16.240 -35.352 1.00 86.75 460 PHE A O 1
ATOM 3691 N N . PHE A 1 461 ? 30.194 -15.065 -33.937 1.00 84.69 461 PHE A N 1
ATOM 3692 C CA . PHE A 1 461 ? 30.168 -16.066 -32.866 1.00 84.69 461 PHE A CA 1
ATOM 3693 C C . PHE A 1 461 ? 28.741 -16.334 -32.348 1.00 84.69 461 PHE A C 1
ATOM 3695 O O . PHE A 1 461 ? 28.307 -17.481 -32.333 1.00 84.69 461 PHE A O 1
ATOM 3702 N N . ILE A 1 462 ? 27.962 -15.289 -32.050 1.00 85.00 462 ILE A N 1
ATOM 3703 C CA . ILE A 1 462 ? 26.585 -15.393 -31.526 1.00 85.00 462 ILE A CA 1
ATOM 3704 C C . ILE A 1 462 ? 25.639 -16.121 -32.498 1.00 85.00 462 ILE A C 1
ATOM 3706 O O . ILE A 1 462 ? 24.743 -16.872 -32.098 1.00 85.00 462 ILE A O 1
ATOM 3710 N N . CYS A 1 463 ? 25.841 -15.932 -33.801 1.00 88.31 463 CYS A N 1
ATOM 3711 C CA . CYS A 1 463 ? 25.024 -16.568 -34.828 1.00 88.31 463 CYS A CA 1
ATOM 3712 C C . CYS A 1 463 ? 25.297 -18.071 -34.992 1.00 88.31 463 CYS A C 1
ATOM 3714 O O . CYS A 1 463 ? 24.511 -18.726 -35.680 1.00 88.31 463 CYS A O 1
ATOM 3716 N N . HIS A 1 464 ? 26.339 -18.638 -34.367 1.00 86.12 464 HIS A N 1
ATOM 3717 C CA . HIS A 1 464 ? 26.644 -20.065 -34.496 1.00 86.12 464 HIS A CA 1
ATOM 3718 C C . HIS A 1 464 ? 25.448 -20.920 -34.049 1.00 86.12 464 HIS A C 1
ATOM 3720 O O . HIS A 1 464 ? 24.883 -20.687 -32.979 1.00 86.12 464 HIS A O 1
ATOM 3726 N N . PRO A 1 465 ? 25.002 -21.887 -34.872 1.00 84.88 465 PRO A N 1
ATOM 3727 C CA . PRO A 1 465 ? 23.954 -22.808 -34.467 1.00 84.88 465 PRO A CA 1
ATOM 3728 C C . PRO A 1 465 ? 24.503 -23.843 -33.472 1.00 84.88 465 PRO A C 1
ATOM 3730 O O . PRO A 1 465 ? 25.681 -24.200 -33.564 1.00 84.88 465 PRO A O 1
ATOM 3733 N N . PRO A 1 466 ? 23.651 -24.375 -32.578 1.00 81.75 466 PRO A N 1
ATOM 3734 C CA . PRO A 1 466 ? 24.055 -25.386 -31.612 1.00 81.75 466 PRO A CA 1
ATOM 3735 C C . PRO A 1 466 ? 24.474 -26.652 -32.359 1.00 81.75 466 PRO A C 1
ATOM 3737 O O . PRO A 1 466 ? 23.820 -27.074 -33.325 1.00 81.75 466 PRO A O 1
ATOM 3740 N N . GLN A 1 467 ? 25.594 -27.234 -31.940 1.00 75.19 467 GLN A N 1
ATOM 3741 C CA . GLN A 1 467 ? 26.150 -28.445 -32.538 1.00 75.19 467 GLN A CA 1
ATOM 3742 C C . GLN A 1 467 ? 25.684 -29.700 -31.792 1.00 75.19 467 GLN A C 1
ATOM 3744 O O . GLN A 1 467 ? 25.627 -30.778 -32.389 1.00 75.19 467 GLN A O 1
ATOM 3749 N N . ARG A 1 468 ? 25.309 -29.561 -30.514 1.00 73.50 468 ARG A N 1
ATOM 3750 C CA . ARG A 1 468 ? 24.757 -30.624 -29.657 1.00 73.50 468 ARG A CA 1
ATOM 3751 C C . ARG A 1 468 ? 23.350 -30.262 -29.175 1.00 73.50 468 ARG A C 1
ATOM 3753 O O . ARG A 1 468 ? 23.020 -29.089 -29.071 1.00 73.50 468 ARG A O 1
ATOM 3760 N N . GLU A 1 469 ? 22.525 -31.266 -28.871 1.00 68.50 469 GLU A N 1
ATOM 3761 C CA . GLU A 1 469 ? 21.154 -31.045 -28.366 1.00 68.50 469 GLU A CA 1
ATOM 3762 C C . GLU A 1 469 ? 21.121 -30.404 -26.965 1.00 68.50 469 GLU A C 1
ATOM 3764 O O . GLU A 1 469 ? 20.160 -29.712 -26.650 1.00 68.50 469 GLU A O 1
ATOM 3769 N N . ASP A 1 470 ? 22.185 -30.570 -26.172 1.00 71.56 470 ASP A N 1
ATOM 3770 C CA . ASP A 1 470 ? 22.319 -29.993 -24.823 1.00 71.56 470 ASP A CA 1
ATOM 3771 C C . ASP A 1 470 ? 22.950 -28.580 -24.816 1.00 71.56 470 ASP A C 1
ATOM 3773 O O . ASP A 1 470 ? 23.182 -28.005 -23.752 1.00 71.56 470 ASP A O 1
ATOM 3777 N N . GLU A 1 471 ? 23.292 -28.023 -25.985 1.00 77.19 471 GLU A N 1
ATOM 3778 C CA . GLU A 1 471 ? 23.874 -26.680 -26.089 1.00 77.19 471 GLU A CA 1
ATOM 3779 C C . GLU A 1 471 ? 22.780 -25.613 -26.146 1.00 77.19 471 GLU A C 1
ATOM 3781 O O . GLU A 1 471 ? 22.021 -25.511 -27.112 1.00 77.19 471 GLU A O 1
ATOM 3786 N N . HIS A 1 472 ? 22.746 -24.787 -25.105 1.00 76.88 472 HIS A N 1
ATOM 3787 C CA . HIS A 1 472 ? 21.885 -23.618 -25.019 1.00 76.88 472 HIS A CA 1
ATOM 3788 C C . HIS A 1 472 ? 22.382 -22.481 -25.912 1.00 76.88 472 HIS A C 1
ATOM 3790 O O . HIS A 1 472 ? 23.584 -22.263 -26.090 1.00 76.88 472 HIS A O 1
ATOM 3796 N N . LEU A 1 473 ? 21.434 -21.730 -26.461 1.00 82.81 473 LEU A N 1
ATOM 3797 C CA . LEU A 1 473 ? 21.716 -20.576 -27.304 1.00 82.81 473 LEU A CA 1
ATOM 3798 C C . LEU A 1 473 ? 22.116 -19.360 -26.460 1.00 82.81 473 LEU A C 1
ATOM 3800 O O . LEU A 1 473 ? 21.646 -19.182 -25.340 1.00 82.81 473 LEU A O 1
ATOM 3804 N N . ILE A 1 474 ? 22.935 -18.468 -27.017 1.00 79.19 474 ILE A N 1
ATOM 3805 C CA . ILE A 1 474 ? 23.382 -17.251 -26.314 1.00 79.19 474 ILE A CA 1
ATOM 3806 C C . ILE A 1 474 ? 22.186 -16.353 -25.953 1.00 79.19 474 ILE A C 1
ATOM 3808 O O . ILE A 1 474 ? 22.145 -15.790 -24.861 1.00 79.19 474 ILE A O 1
ATOM 3812 N N . GLU A 1 475 ? 21.162 -16.279 -26.805 1.00 83.31 475 GLU A N 1
ATOM 3813 C CA . GLU A 1 475 ? 19.919 -15.564 -26.490 1.00 83.31 475 GLU A CA 1
ATOM 3814 C C . GLU A 1 475 ? 19.134 -16.154 -25.298 1.00 83.31 475 GLU A C 1
ATOM 3816 O O . GLU A 1 475 ? 18.386 -15.423 -24.655 1.00 83.31 475 GLU A O 1
ATOM 3821 N N . GLU A 1 476 ? 19.315 -17.435 -24.952 1.00 82.75 476 GLU A N 1
ATOM 3822 C CA . GLU A 1 476 ? 18.686 -18.041 -23.765 1.00 82.75 476 GLU A CA 1
ATOM 3823 C C . GLU A 1 476 ? 19.378 -17.608 -22.465 1.00 82.75 476 GLU A C 1
ATOM 3825 O O . GLU A 1 476 ? 18.727 -17.518 -21.424 1.00 82.75 476 GLU A O 1
ATOM 3830 N N . PHE A 1 477 ? 20.678 -17.301 -22.523 1.00 79.06 477 PHE A N 1
ATOM 3831 C CA . PHE A 1 477 ? 21.455 -16.842 -21.370 1.00 79.06 477 PHE A CA 1
ATOM 3832 C C . PHE A 1 477 ? 21.382 -15.326 -21.171 1.00 79.06 477 PHE A C 1
ATOM 3834 O O . PHE A 1 477 ? 21.136 -14.854 -20.059 1.00 79.06 477 PHE A O 1
ATOM 3841 N N . PHE A 1 478 ? 21.595 -14.557 -22.241 1.00 80.56 478 PHE A N 1
ATOM 3842 C CA . PHE A 1 478 ? 21.780 -13.107 -22.148 1.00 80.56 478 PHE A CA 1
ATOM 3843 C C . PHE A 1 478 ? 20.571 -12.302 -22.656 1.00 80.56 478 PHE A C 1
ATOM 3845 O O . PHE A 1 478 ? 20.478 -11.108 -22.371 1.00 80.56 478 PHE A O 1
ATOM 3852 N N . GLY A 1 479 ? 19.611 -12.934 -23.342 1.00 86.88 479 GLY A N 1
ATOM 3853 C CA . GLY A 1 479 ? 18.456 -12.253 -23.936 1.00 86.88 479 GLY A CA 1
ATOM 3854 C C . GLY A 1 479 ? 18.852 -11.270 -25.044 1.00 86.88 479 GLY A C 1
ATOM 3855 O O . GLY A 1 479 ? 19.880 -11.439 -25.697 1.00 86.88 479 GLY A O 1
ATOM 3856 N N . ASP A 1 480 ? 18.043 -10.223 -25.230 1.00 90.06 480 ASP A N 1
ATOM 3857 C CA . ASP A 1 480 ? 18.272 -9.187 -26.253 1.00 90.06 480 ASP A CA 1
ATOM 3858 C C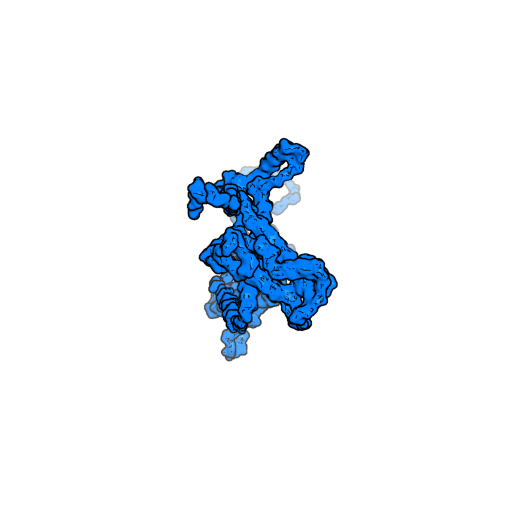 . ASP A 1 480 ? 19.245 -8.084 -25.793 1.00 90.06 480 ASP A C 1
ATOM 3860 O O . ASP A 1 480 ? 19.597 -7.184 -26.563 1.00 90.06 480 ASP A O 1
ATOM 3864 N N . SER A 1 481 ? 19.651 -8.081 -24.520 1.00 90.06 481 SER A N 1
ATOM 3865 C CA . SER A 1 481 ? 20.345 -6.935 -23.930 1.00 90.06 481 SER A CA 1
ATOM 3866 C C . SER A 1 481 ? 21.746 -6.731 -24.507 1.00 90.06 481 SER A C 1
ATOM 3868 O O . SER A 1 481 ? 22.157 -5.591 -24.709 1.00 90.06 481 SER A O 1
ATOM 3870 N N . VAL A 1 482 ? 22.447 -7.803 -24.879 1.00 90.75 482 VAL A N 1
ATOM 3871 C CA . VAL A 1 482 ? 23.768 -7.722 -25.528 1.00 90.75 482 VAL A CA 1
ATOM 3872 C C . VAL A 1 482 ? 23.677 -6.939 -26.841 1.00 90.75 482 VAL A C 1
ATOM 3874 O O . VAL A 1 482 ? 24.505 -6.069 -27.114 1.00 90.75 482 VAL A O 1
ATOM 3877 N N . GLN A 1 483 ? 22.637 -7.200 -27.636 1.00 92.50 483 GLN A N 1
ATOM 3878 C CA . GLN A 1 483 ? 22.358 -6.497 -28.884 1.00 92.50 483 GLN A CA 1
ATOM 3879 C C . GLN A 1 483 ? 22.003 -5.039 -28.595 1.00 92.50 483 GLN A C 1
ATOM 3881 O O . GLN A 1 483 ? 22.540 -4.147 -29.246 1.00 92.50 483 GLN A O 1
ATOM 3886 N N . TRP A 1 484 ? 21.175 -4.770 -27.583 1.00 94.50 484 TRP A N 1
ATOM 3887 C CA . TRP A 1 484 ? 20.874 -3.400 -27.158 1.00 94.50 484 TRP A CA 1
ATOM 3888 C C . TRP A 1 484 ? 22.123 -2.617 -26.750 1.00 94.50 484 TRP A C 1
ATOM 3890 O O . TRP A 1 484 ? 22.271 -1.468 -27.166 1.00 94.50 484 TRP A O 1
ATOM 3900 N N . ALA A 1 485 ? 23.051 -3.218 -26.006 1.00 94.38 485 ALA A N 1
ATOM 3901 C CA . ALA A 1 485 ? 24.298 -2.572 -25.607 1.00 94.38 485 ALA A CA 1
ATOM 3902 C C . ALA A 1 485 ? 25.194 -2.260 -26.803 1.00 94.38 485 ALA A C 1
ATOM 3904 O O . ALA A 1 485 ? 25.577 -1.109 -27.020 1.00 94.38 485 ALA A O 1
ATOM 3905 N N . ALA A 1 486 ? 25.499 -3.278 -27.609 1.00 92.94 486 ALA A N 1
ATOM 3906 C CA . ALA A 1 486 ? 26.412 -3.132 -28.730 1.00 92.94 486 ALA A CA 1
ATOM 3907 C C . ALA A 1 486 ? 25.869 -2.164 -29.787 1.00 92.94 486 ALA A C 1
ATOM 3909 O O . ALA A 1 486 ? 26.600 -1.297 -30.267 1.00 92.94 486 ALA A O 1
ATOM 3910 N N . LEU A 1 487 ? 24.578 -2.252 -30.115 1.00 95.25 487 LEU A N 1
ATOM 3911 C CA . LEU A 1 487 ? 23.951 -1.353 -31.083 1.00 95.25 487 LEU A CA 1
ATOM 3912 C C . LEU A 1 487 ? 23.811 0.069 -30.544 1.00 95.25 487 LEU A C 1
ATOM 3914 O O . LEU A 1 487 ? 23.934 1.010 -31.326 1.00 95.25 487 LEU A O 1
ATOM 3918 N N . SER A 1 488 ? 23.636 0.248 -29.231 1.00 93.75 488 SER A N 1
ATOM 3919 C CA . SER A 1 488 ? 23.698 1.575 -28.610 1.00 93.75 488 SER A CA 1
ATOM 3920 C C . SER A 1 488 ? 25.085 2.189 -28.769 1.00 93.75 488 SER A C 1
ATOM 3922 O O . SER A 1 488 ? 25.188 3.315 -29.243 1.00 93.75 488 SER A O 1
ATOM 3924 N N . ILE A 1 489 ? 26.161 1.443 -28.491 1.00 93.25 489 ILE A N 1
ATOM 3925 C CA . ILE A 1 489 ? 27.540 1.919 -28.705 1.00 93.25 489 ILE A CA 1
ATOM 3926 C C . ILE A 1 489 ? 27.765 2.274 -30.186 1.00 93.25 489 ILE A C 1
ATOM 3928 O O . ILE A 1 489 ? 28.225 3.373 -30.497 1.00 93.25 489 ILE A O 1
ATOM 3932 N N . ILE A 1 490 ? 27.382 1.390 -31.114 1.00 93.44 490 ILE A N 1
ATOM 3933 C CA . ILE A 1 490 ? 27.517 1.613 -32.565 1.00 93.44 490 ILE A CA 1
ATOM 3934 C C . ILE A 1 490 ? 26.722 2.845 -33.027 1.00 93.44 490 ILE A C 1
ATOM 3936 O O . ILE A 1 490 ? 27.203 3.612 -33.868 1.00 93.44 490 ILE A O 1
ATOM 3940 N N . SER A 1 491 ? 25.517 3.049 -32.491 1.00 92.38 491 SER A N 1
ATOM 3941 C CA . SER A 1 491 ? 24.666 4.196 -32.812 1.00 92.38 491 SER A CA 1
ATOM 3942 C C . SER A 1 491 ? 25.264 5.502 -32.285 1.00 92.38 491 SER A C 1
ATOM 3944 O O . SER A 1 491 ? 25.394 6.460 -33.046 1.00 92.38 491 SER A O 1
ATOM 3946 N N . LEU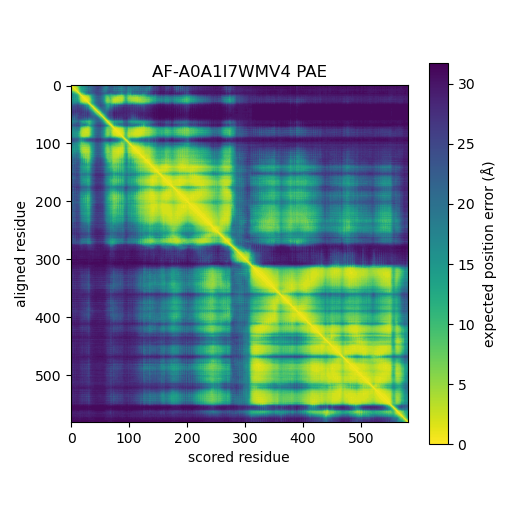 A 1 492 ? 25.711 5.531 -31.024 1.00 91.19 492 LEU A N 1
ATOM 3947 C CA . LEU A 1 492 ? 26.293 6.720 -30.386 1.00 91.19 492 LEU A CA 1
ATOM 3948 C C . LEU A 1 492 ? 27.619 7.155 -31.027 1.00 91.19 492 LEU A C 1
ATOM 3950 O O . LEU A 1 492 ? 27.893 8.353 -31.104 1.00 91.19 492 LEU A O 1
ATOM 3954 N N . LEU A 1 493 ? 28.410 6.200 -31.529 1.00 90.19 493 LEU A N 1
ATOM 3955 C CA . LEU A 1 493 ? 29.643 6.450 -32.287 1.00 90.19 493 LEU A CA 1
ATOM 3956 C C . LEU A 1 493 ? 29.398 6.814 -33.764 1.00 90.19 493 LEU A C 1
ATOM 3958 O O . LEU A 1 493 ? 30.352 7.083 -34.493 1.00 90.19 493 LEU A O 1
ATOM 3962 N N . GLY A 1 494 ? 28.150 6.784 -34.246 1.00 89.06 494 GLY A N 1
ATOM 3963 C CA . GLY A 1 494 ? 27.831 7.059 -35.652 1.00 89.06 494 GLY A CA 1
ATOM 3964 C C . GLY A 1 494 ? 28.348 5.994 -36.633 1.00 89.06 494 GLY A C 1
ATOM 3965 O O . GLY A 1 494 ? 28.535 6.278 -37.816 1.00 89.06 494 GLY A O 1
ATOM 3966 N N . GLN A 1 495 ? 28.584 4.763 -36.168 1.00 90.94 495 GLN A N 1
ATOM 3967 C CA . GLN A 1 495 ? 29.142 3.658 -36.963 1.00 90.94 495 GLN A CA 1
ATOM 3968 C C . GLN A 1 495 ? 28.066 2.766 -37.616 1.00 90.94 495 GLN A C 1
ATOM 3970 O O . GLN A 1 495 ? 28.392 1.900 -38.425 1.00 90.94 495 GLN A O 1
ATOM 3975 N N . HIS A 1 496 ? 26.779 2.980 -37.316 1.00 92.19 496 HIS A N 1
ATOM 3976 C CA . HIS A 1 496 ? 25.669 2.107 -37.736 1.00 92.19 496 HIS A CA 1
ATOM 3977 C C . HIS A 1 496 ? 25.570 1.880 -39.258 1.00 92.19 496 HIS A C 1
ATOM 3979 O O . HIS A 1 496 ? 25.380 0.745 -39.691 1.00 92.19 496 HIS A O 1
ATOM 3985 N N . ARG A 1 497 ? 25.774 2.916 -40.088 1.00 91.19 497 ARG A N 1
ATOM 3986 C CA . ARG A 1 497 ? 25.750 2.769 -41.561 1.00 91.19 497 ARG A CA 1
ATOM 3987 C C . ARG A 1 497 ? 26.916 1.920 -42.074 1.00 91.19 497 ARG A C 1
ATOM 3989 O O . ARG A 1 497 ? 26.749 1.131 -42.999 1.00 91.19 497 ARG A O 1
ATOM 3996 N N . ARG A 1 498 ? 28.102 2.070 -41.470 1.00 92.00 498 ARG A N 1
ATOM 3997 C CA . ARG A 1 498 ? 29.296 1.281 -41.824 1.00 92.00 498 ARG A CA 1
ATOM 3998 C C . ARG A 1 498 ? 29.130 -0.173 -41.400 1.00 92.00 498 ARG A C 1
ATOM 4000 O O . ARG A 1 498 ? 29.435 -1.066 -42.185 1.00 92.00 498 ARG A O 1
ATOM 4007 N N . PHE A 1 499 ? 28.570 -0.399 -40.212 1.00 94.06 499 PHE A N 1
ATOM 4008 C CA . PHE A 1 499 ? 28.201 -1.724 -39.724 1.00 94.06 499 PHE A CA 1
ATOM 4009 C C . PHE A 1 499 ? 27.278 -2.462 -40.699 1.00 94.06 499 PHE A C 1
ATOM 4011 O O . PHE A 1 499 ? 27.594 -3.574 -41.108 1.00 94.06 499 PHE A O 1
ATOM 4018 N N . GLU A 1 500 ? 26.190 -1.831 -41.147 1.00 92.75 500 GLU A N 1
ATOM 4019 C CA . GLU A 1 500 ? 25.230 -2.462 -42.062 1.00 92.75 500 GLU A CA 1
ATOM 4020 C C . GLU A 1 500 ? 25.871 -2.911 -43.389 1.00 92.75 500 GLU A C 1
ATOM 4022 O O . GLU A 1 500 ? 25.537 -3.967 -43.934 1.00 92.75 500 GLU A O 1
ATOM 4027 N N . VAL A 1 501 ? 26.825 -2.132 -43.907 1.00 92.69 501 VAL A N 1
ATOM 4028 C CA . VAL A 1 501 ? 27.512 -2.443 -45.168 1.00 92.69 501 VAL A CA 1
ATOM 4029 C C . VAL A 1 501 ? 28.569 -3.534 -44.990 1.00 92.69 501 VAL A C 1
ATOM 4031 O O . VAL A 1 501 ? 28.678 -4.413 -45.854 1.00 92.69 501 VAL A O 1
ATOM 4034 N N . LEU A 1 502 ? 29.342 -3.464 -43.903 1.00 92.94 502 LEU A N 1
ATOM 4035 C CA . LEU A 1 502 ? 30.610 -4.176 -43.731 1.00 92.94 502 LEU A CA 1
ATOM 4036 C C . LEU A 1 502 ? 30.549 -5.373 -42.765 1.00 92.94 502 LEU A C 1
ATOM 4038 O O . LEU A 1 502 ? 31.561 -6.054 -42.590 1.00 92.94 502 LEU A O 1
ATOM 4042 N N . ASP A 1 503 ? 29.403 -5.647 -42.144 1.00 94.62 503 ASP A N 1
ATOM 4043 C CA . ASP A 1 503 ? 29.233 -6.796 -41.253 1.00 94.62 503 ASP A CA 1
ATOM 4044 C C . ASP A 1 503 ? 29.428 -8.143 -41.980 1.00 94.62 503 ASP A C 1
ATOM 4046 O O . ASP A 1 503 ? 28.886 -8.394 -43.067 1.00 94.62 503 ASP A O 1
ATOM 4050 N N . PHE A 1 504 ? 30.196 -9.035 -41.347 1.00 91.94 504 PHE A N 1
ATOM 4051 C CA . PHE A 1 504 ? 30.557 -10.340 -41.905 1.00 91.94 504 PHE A CA 1
ATOM 4052 C C . PHE A 1 504 ? 29.339 -11.252 -42.072 1.00 91.94 504 PHE A C 1
ATOM 4054 O O . PHE A 1 504 ? 29.207 -11.940 -43.088 1.00 91.94 504 PHE A O 1
ATOM 4061 N N . CYS A 1 505 ? 28.421 -11.235 -41.104 1.00 92.56 505 CYS A N 1
ATOM 4062 C CA . CYS A 1 505 ? 27.220 -12.060 -41.135 1.00 92.56 505 CYS A CA 1
ATOM 4063 C C . CYS A 1 505 ? 26.265 -11.596 -42.235 1.00 92.56 505 CYS A C 1
ATOM 4065 O O . CYS A 1 505 ? 25.761 -12.407 -43.013 1.00 92.56 505 CYS A O 1
ATOM 4067 N N . TYR A 1 506 ? 26.050 -10.289 -42.363 1.00 94.38 506 TYR A N 1
ATOM 4068 C CA . TYR A 1 506 ? 25.182 -9.710 -43.386 1.00 94.38 506 TYR A CA 1
ATOM 4069 C C . TYR A 1 506 ? 25.743 -9.954 -44.785 1.00 94.38 506 TYR A C 1
ATOM 4071 O O . TYR A 1 506 ? 24.985 -10.204 -45.725 1.00 94.38 506 TYR A O 1
ATOM 4079 N N . HIS A 1 507 ? 27.067 -9.915 -44.944 1.00 93.06 507 HIS A N 1
ATOM 4080 C CA . HIS A 1 507 ? 27.717 -10.316 -46.185 1.00 93.06 507 HIS A CA 1
ATOM 4081 C C . HIS A 1 507 ? 27.493 -11.804 -46.499 1.00 93.06 507 HIS A C 1
ATOM 4083 O O . HIS A 1 507 ? 27.048 -12.122 -47.603 1.00 93.06 507 HIS A O 1
ATOM 4089 N N . LEU A 1 508 ? 27.687 -12.699 -45.521 1.00 91.31 508 LEU A N 1
ATOM 4090 C CA . LEU A 1 508 ? 27.443 -14.137 -45.679 1.00 91.31 508 LEU A CA 1
ATOM 4091 C C . LEU A 1 508 ? 25.988 -14.439 -46.072 1.00 91.31 508 LEU A C 1
ATOM 4093 O O . LEU A 1 508 ? 25.748 -15.192 -47.013 1.00 91.31 508 LEU A O 1
ATOM 4097 N N . HIS A 1 509 ? 25.014 -13.804 -45.413 1.00 93.38 509 HIS A N 1
ATOM 4098 C CA . HIS A 1 509 ? 23.594 -13.935 -45.756 1.00 93.38 509 HIS A CA 1
ATOM 4099 C C . HIS A 1 509 ? 23.292 -13.410 -47.172 1.00 93.38 509 HIS A C 1
ATOM 4101 O O . HIS A 1 509 ? 22.526 -14.037 -47.904 1.00 93.38 509 HIS A O 1
ATOM 4107 N N . ARG A 1 510 ? 23.909 -12.297 -47.604 1.00 93.50 510 ARG A N 1
ATOM 4108 C CA . ARG A 1 510 ? 23.754 -11.775 -48.977 1.00 93.50 510 ARG A CA 1
ATOM 4109 C C . ARG A 1 510 ? 24.304 -12.738 -50.033 1.00 93.50 510 ARG A C 1
ATOM 4111 O O . ARG A 1 510 ? 23.630 -12.941 -51.040 1.00 93.50 510 ARG A O 1
ATOM 4118 N N . ILE A 1 511 ? 25.481 -13.327 -49.807 1.00 92.62 511 ILE A N 1
ATOM 4119 C CA . ILE A 1 511 ? 26.093 -14.290 -50.739 1.00 92.62 511 ILE A CA 1
ATOM 4120 C C . ILE A 1 511 ? 25.270 -15.573 -50.811 1.00 92.62 511 ILE A C 1
ATOM 4122 O O . ILE A 1 511 ? 24.897 -15.979 -51.908 1.00 92.62 511 ILE A O 1
ATOM 4126 N N . GLN A 1 512 ? 24.923 -16.165 -49.664 1.00 91.38 512 GLN A N 1
ATOM 4127 C CA . GLN A 1 512 ? 24.168 -17.418 -49.634 1.00 91.38 512 GLN A CA 1
ATOM 4128 C C . GLN A 1 512 ? 22.789 -17.267 -50.288 1.00 91.38 512 GLN A C 1
ATOM 4130 O O . GLN A 1 512 ? 22.326 -18.150 -51.006 1.00 91.38 512 GLN A O 1
ATOM 4135 N N . LYS A 1 513 ? 22.142 -16.111 -50.106 1.00 91.69 513 LYS A N 1
ATOM 4136 C CA . LYS A 1 513 ? 20.880 -15.794 -50.783 1.00 91.69 513 LYS A CA 1
ATOM 4137 C C . LYS A 1 513 ? 21.038 -15.677 -52.305 1.00 91.69 513 LYS A C 1
ATOM 4139 O O . LYS A 1 513 ? 20.072 -15.917 -53.024 1.00 91.69 513 LYS A O 1
ATOM 4144 N N . ALA A 1 514 ? 22.212 -15.270 -52.789 1.00 92.81 514 ALA A N 1
ATOM 4145 C CA . ALA A 1 514 ? 22.488 -15.104 -54.212 1.00 92.81 514 ALA A CA 1
ATOM 4146 C C . ALA A 1 514 ? 22.866 -16.424 -54.904 1.00 92.81 514 ALA A C 1
ATOM 4148 O O . ALA A 1 514 ? 22.430 -16.651 -56.031 1.00 92.81 514 ALA A O 1
ATOM 4149 N N . ASP A 1 515 ? 23.658 -17.282 -54.255 1.00 91.44 515 ASP A N 1
ATOM 4150 C CA . ASP A 1 515 ? 24.144 -18.539 -54.841 1.00 91.44 515 ASP A CA 1
ATOM 4151 C C . ASP A 1 515 ? 23.318 -19.782 -54.462 1.00 91.44 515 ASP A C 1
ATOM 4153 O O . ASP A 1 515 ? 23.385 -20.796 -55.159 1.00 91.44 515 ASP A O 1
ATOM 4157 N N . GLY A 1 516 ? 22.515 -19.704 -53.396 1.00 87.69 516 GLY A N 1
ATOM 4158 C CA . GLY A 1 516 ? 21.623 -20.763 -52.929 1.00 87.69 516 GLY A CA 1
ATOM 4159 C C . GLY A 1 516 ? 22.328 -22.010 -52.392 1.00 87.69 516 GLY A C 1
ATOM 4160 O O . GLY A 1 516 ? 21.683 -23.053 -52.268 1.00 87.69 516 GLY A O 1
ATOM 4161 N N . LYS A 1 517 ? 23.631 -21.952 -52.096 1.00 88.94 517 LYS A N 1
ATOM 4162 C CA . LYS A 1 517 ? 24.396 -23.130 -51.658 1.00 88.94 517 LYS A CA 1
ATOM 4163 C C . LYS A 1 517 ? 24.087 -23.504 -50.202 1.00 88.94 517 LYS A C 1
ATOM 4165 O O . LYS A 1 517 ? 23.851 -22.636 -49.359 1.00 88.94 517 LYS A O 1
ATOM 4170 N N . ASP A 1 518 ? 24.106 -24.806 -49.903 1.00 87.12 518 ASP A N 1
ATOM 4171 C CA . ASP A 1 518 ? 23.976 -25.367 -48.547 1.00 87.12 518 ASP A CA 1
ATOM 4172 C C . ASP A 1 518 ? 25.052 -26.436 -48.330 1.00 87.12 518 ASP A C 1
ATOM 4174 O O . ASP A 1 518 ? 24.871 -27.611 -48.646 1.00 87.12 518 ASP A O 1
ATOM 4178 N N . GLU A 1 519 ? 26.203 -26.003 -47.824 1.00 89.06 519 GLU A N 1
ATOM 4179 C CA . GLU A 1 519 ? 27.330 -26.869 -47.483 1.00 89.06 519 GLU A CA 1
ATOM 4180 C C . GLU A 1 519 ? 27.537 -26.886 -45.963 1.00 89.06 519 GLU A C 1
ATOM 4182 O O . GLU A 1 519 ? 27.112 -25.981 -45.239 1.00 89.06 519 GLU A O 1
ATOM 4187 N N . THR A 1 520 ? 28.183 -27.939 -45.458 1.00 86.56 520 THR A N 1
ATOM 4188 C CA . THR A 1 520 ? 28.594 -28.008 -44.049 1.00 86.56 520 THR A CA 1
ATOM 4189 C C . THR A 1 520 ? 30.067 -27.644 -43.952 1.00 86.56 520 THR A C 1
ATOM 4191 O O . THR A 1 520 ? 30.923 -28.416 -44.379 1.00 86.56 520 THR A O 1
ATOM 4194 N N . VAL A 1 521 ? 30.361 -26.474 -43.390 1.00 83.69 521 VAL A N 1
ATOM 4195 C CA . VAL A 1 521 ? 31.724 -25.953 -43.223 1.00 83.69 521 VAL A CA 1
ATOM 4196 C C . VAL A 1 521 ? 32.053 -25.960 -41.735 1.00 83.69 521 VAL A C 1
ATOM 4198 O O . VAL A 1 521 ? 31.297 -25.420 -40.936 1.00 83.69 521 VAL A O 1
ATOM 4201 N N . ASN A 1 522 ? 33.157 -26.602 -41.342 1.00 79.25 522 ASN A N 1
ATOM 4202 C CA . ASN A 1 522 ? 33.592 -26.717 -39.939 1.00 79.25 522 ASN A CA 1
ATOM 4203 C C . ASN A 1 522 ? 32.505 -27.249 -38.977 1.00 79.25 522 ASN A C 1
ATOM 4205 O O . ASN A 1 522 ? 32.389 -26.793 -37.844 1.00 79.25 522 ASN A O 1
ATOM 4209 N N . GLY A 1 523 ? 31.682 -28.200 -39.435 1.00 78.12 523 GLY A N 1
ATOM 4210 C CA . GLY A 1 523 ? 30.585 -28.770 -38.639 1.00 78.12 523 GLY A CA 1
ATOM 4211 C C . GLY A 1 523 ? 29.321 -27.903 -38.569 1.00 78.12 523 GLY A C 1
ATOM 4212 O O . GLY A 1 523 ? 28.333 -28.314 -37.967 1.00 78.12 523 GLY A O 1
ATOM 4213 N N . ILE A 1 524 ? 29.311 -26.739 -39.225 1.00 84.62 524 ILE A N 1
ATOM 4214 C CA . ILE A 1 524 ? 28.182 -25.809 -39.257 1.00 84.62 524 ILE A CA 1
ATOM 4215 C C . ILE A 1 524 ? 27.472 -25.929 -40.602 1.00 84.62 524 ILE A C 1
ATOM 4217 O O . ILE A 1 524 ? 28.065 -25.706 -41.658 1.00 84.62 524 ILE A O 1
ATOM 4221 N N . ARG A 1 525 ? 26.177 -26.253 -40.572 1.00 87.12 525 ARG A N 1
ATOM 4222 C CA . ARG A 1 525 ? 25.333 -26.222 -41.770 1.00 87.12 525 ARG A CA 1
ATOM 4223 C C . ARG A 1 525 ? 25.027 -24.775 -42.151 1.00 87.12 525 ARG A C 1
ATOM 4225 O O . ARG A 1 525 ? 24.402 -24.057 -41.364 1.00 87.12 525 ARG A O 1
ATOM 4232 N N . LEU A 1 526 ? 25.411 -24.373 -43.362 1.00 87.50 526 LEU A N 1
ATOM 4233 C CA . LEU A 1 526 ? 25.331 -22.984 -43.814 1.00 87.50 526 LEU A CA 1
ATOM 4234 C C . LEU A 1 526 ? 23.906 -22.414 -43.746 1.00 87.50 526 LEU A C 1
ATOM 4236 O O . LEU A 1 526 ? 23.724 -21.303 -43.253 1.00 87.50 526 LEU A O 1
ATOM 4240 N N . VAL A 1 527 ? 22.882 -23.178 -44.141 1.00 88.56 527 VAL A N 1
ATOM 4241 C CA . VAL A 1 527 ? 21.484 -22.710 -44.067 1.00 88.56 527 VAL A CA 1
ATOM 4242 C C . VAL A 1 527 ? 21.052 -22.375 -42.633 1.00 88.56 527 VAL A C 1
ATOM 4244 O O . VAL A 1 527 ? 20.429 -21.339 -42.418 1.00 88.56 527 VAL A O 1
ATOM 4247 N N . ARG A 1 528 ? 21.445 -23.177 -41.630 1.00 88.94 528 ARG A N 1
ATOM 4248 C CA . ARG A 1 528 ? 21.102 -22.908 -40.216 1.00 88.94 528 ARG A CA 1
ATOM 4249 C C . ARG A 1 528 ? 21.778 -21.642 -39.689 1.00 88.94 528 ARG A C 1
ATOM 4251 O O . ARG A 1 528 ? 21.163 -20.881 -38.947 1.00 88.94 528 ARG A O 1
ATOM 4258 N N . MET A 1 529 ? 23.029 -21.412 -40.088 1.00 89.75 529 MET A N 1
ATOM 4259 C CA . MET A 1 529 ? 23.771 -20.195 -39.753 1.00 89.75 529 MET A CA 1
ATOM 4260 C C . MET A 1 529 ? 23.085 -18.958 -40.347 1.00 89.75 529 MET A C 1
ATOM 4262 O O . MET A 1 529 ? 22.812 -17.989 -39.646 1.00 89.75 529 MET A O 1
ATOM 4266 N N . VAL A 1 530 ? 22.741 -19.006 -41.635 1.00 92.56 530 VAL A N 1
ATOM 4267 C CA . VAL A 1 530 ? 22.130 -17.882 -42.359 1.00 92.56 530 VAL A CA 1
ATOM 4268 C C . VAL A 1 530 ? 20.717 -17.566 -41.854 1.00 92.56 530 VAL A C 1
ATOM 4270 O O . VAL A 1 530 ? 20.348 -16.394 -41.754 1.00 92.56 530 VAL A O 1
ATOM 4273 N N . GLU A 1 531 ? 19.943 -18.579 -41.459 1.00 91.38 531 GLU A N 1
ATOM 4274 C CA . GLU A 1 531 ? 18.657 -18.385 -40.779 1.00 91.38 531 GLU A CA 1
ATOM 4275 C C . GLU A 1 531 ? 18.809 -17.636 -39.447 1.00 91.38 531 GLU A C 1
ATOM 4277 O O . GLU A 1 531 ? 18.033 -16.715 -39.180 1.00 91.38 531 GLU A O 1
ATOM 4282 N N . ARG A 1 532 ? 19.816 -17.982 -38.629 1.00 92.38 532 ARG A N 1
ATOM 4283 C CA . ARG A 1 532 ? 20.121 -17.269 -37.374 1.00 92.38 532 ARG A CA 1
ATOM 4284 C C . ARG A 1 532 ? 20.569 -15.834 -37.634 1.00 92.38 532 ARG A C 1
ATOM 4286 O O . ARG A 1 532 ? 20.020 -14.916 -37.030 1.00 92.38 532 ARG A O 1
ATOM 4293 N N . ILE A 1 533 ? 21.472 -15.627 -38.593 1.00 94.38 533 ILE A N 1
ATOM 4294 C CA . ILE A 1 533 ? 21.924 -14.291 -39.009 1.00 94.38 533 ILE A CA 1
ATOM 4295 C C . ILE A 1 533 ? 20.734 -13.409 -39.385 1.00 94.38 533 ILE A C 1
ATOM 4297 O O . ILE A 1 533 ? 20.652 -12.263 -38.952 1.00 94.38 533 ILE A O 1
ATOM 4301 N N . ARG A 1 534 ? 19.780 -13.938 -40.158 1.00 94.19 534 ARG A N 1
ATOM 4302 C CA . ARG A 1 534 ? 18.590 -13.181 -40.560 1.00 94.19 534 ARG A CA 1
ATOM 4303 C C . ARG A 1 534 ? 17.737 -12.755 -39.362 1.00 94.19 534 ARG A C 1
ATOM 4305 O O . ARG A 1 534 ? 17.176 -11.662 -39.391 1.00 94.19 534 ARG A O 1
ATOM 4312 N N . ARG A 1 535 ? 17.625 -13.586 -38.320 1.00 92.81 535 ARG A N 1
ATOM 4313 C CA . ARG A 1 535 ? 16.896 -13.231 -37.089 1.00 92.81 535 ARG A CA 1
ATOM 4314 C C . ARG A 1 535 ? 17.576 -12.075 -36.358 1.00 92.81 535 ARG A C 1
ATOM 4316 O O . ARG A 1 535 ? 16.910 -11.082 -36.082 1.00 92.81 535 ARG A O 1
ATOM 4323 N N . PHE A 1 536 ? 18.887 -12.163 -36.131 1.00 93.25 536 PHE A N 1
ATOM 4324 C CA . PHE A 1 536 ? 19.642 -11.079 -35.493 1.00 93.25 536 PHE A CA 1
ATOM 4325 C C . PHE A 1 536 ? 19.671 -9.811 -36.346 1.00 93.25 536 PHE A C 1
ATOM 4327 O O . PHE A 1 536 ? 19.551 -8.721 -35.807 1.00 93.25 536 PHE A O 1
ATOM 4334 N N . GLN A 1 537 ? 19.713 -9.926 -37.674 1.00 94.56 537 GLN A N 1
ATOM 4335 C CA . GLN A 1 537 ? 19.600 -8.773 -38.566 1.00 94.56 537 GLN A CA 1
ATOM 4336 C C . GLN A 1 537 ? 18.272 -8.023 -38.379 1.00 94.56 537 GLN A C 1
ATOM 4338 O O . GLN A 1 537 ? 18.260 -6.795 -38.327 1.00 94.56 537 GLN A O 1
ATOM 4343 N N . LEU A 1 538 ? 17.151 -8.743 -38.262 1.00 94.56 538 LEU A N 1
ATOM 4344 C CA . LEU A 1 538 ? 15.844 -8.126 -38.012 1.00 94.56 538 LEU A CA 1
ATOM 4345 C C . LEU A 1 538 ? 15.791 -7.443 -36.641 1.00 94.56 538 LEU A C 1
ATOM 4347 O O . LEU A 1 538 ? 15.314 -6.312 -36.562 1.00 94.56 538 LEU A O 1
ATOM 4351 N N . LEU A 1 539 ? 16.310 -8.098 -35.598 1.00 93.62 539 LEU A N 1
ATOM 4352 C CA . LEU A 1 539 ? 16.406 -7.524 -34.253 1.00 93.62 539 LEU A CA 1
ATOM 4353 C C . LEU A 1 539 ? 17.262 -6.252 -34.260 1.00 93.62 539 LEU A C 1
ATOM 4355 O O . LEU A 1 539 ? 16.821 -5.204 -33.795 1.00 93.62 539 LEU A O 1
ATOM 4359 N N . ASN A 1 540 ? 18.447 -6.309 -34.865 1.00 95.38 540 ASN A N 1
ATOM 4360 C CA . ASN A 1 540 ? 19.357 -5.174 -34.925 1.00 95.38 540 ASN A CA 1
ATOM 4361 C C . ASN A 1 540 ? 18.729 -3.973 -35.630 1.00 95.38 540 ASN A C 1
ATOM 4363 O O . ASN A 1 540 ? 18.851 -2.846 -35.157 1.00 95.38 540 ASN A O 1
ATOM 4367 N N . ASN A 1 541 ? 18.025 -4.207 -36.738 1.00 94.50 541 ASN A N 1
ATOM 4368 C CA . ASN A 1 541 ? 17.346 -3.144 -37.474 1.00 94.50 541 ASN A CA 1
ATOM 4369 C C . ASN A 1 541 ? 16.233 -2.490 -36.642 1.00 94.50 541 ASN A C 1
ATOM 4371 O O . ASN A 1 541 ? 16.056 -1.277 -36.716 1.00 94.50 541 ASN A O 1
ATOM 4375 N N . GLN A 1 542 ? 15.501 -3.266 -35.837 1.00 94.44 542 GLN A N 1
ATOM 4376 C CA . GLN A 1 542 ? 14.492 -2.723 -34.924 1.00 94.44 542 GLN A CA 1
ATOM 4377 C C . GLN A 1 542 ? 15.129 -1.858 -33.835 1.00 94.44 542 GLN A C 1
ATOM 4379 O O . GLN A 1 542 ? 14.690 -0.730 -33.622 1.00 94.44 542 GLN A O 1
ATOM 4384 N N . VAL A 1 543 ? 16.183 -2.355 -33.185 1.00 93.81 543 VAL A N 1
ATOM 4385 C CA . VAL A 1 543 ? 16.898 -1.620 -32.132 1.00 93.81 543 VAL A CA 1
ATOM 4386 C C . VAL A 1 543 ? 17.501 -0.328 -32.684 1.00 93.81 543 VAL A C 1
ATOM 4388 O O . VAL A 1 543 ? 17.294 0.738 -32.111 1.00 93.81 543 VAL A O 1
ATOM 4391 N N . LEU A 1 544 ? 18.184 -0.390 -33.831 1.00 93.38 544 LEU A N 1
ATOM 4392 C CA . LEU A 1 544 ? 18.765 0.788 -34.478 1.00 93.38 544 LEU A CA 1
ATOM 4393 C C . LEU A 1 544 ? 17.701 1.818 -34.874 1.00 93.38 544 LEU A C 1
ATOM 4395 O O . LEU A 1 544 ? 17.939 3.008 -34.703 1.00 93.38 544 LEU A O 1
ATOM 4399 N N . ALA A 1 545 ? 16.528 1.385 -35.349 1.00 92.50 545 ALA A N 1
ATOM 4400 C CA . ALA A 1 545 ? 15.425 2.294 -35.661 1.00 92.50 545 ALA A CA 1
ATOM 4401 C C . ALA A 1 545 ? 14.859 2.984 -34.407 1.00 92.50 545 ALA A C 1
ATOM 4403 O O . ALA A 1 545 ? 14.540 4.172 -34.442 1.00 92.50 545 ALA A O 1
ATOM 4404 N N . ILE A 1 546 ? 14.753 2.266 -33.283 1.00 91.06 546 ILE A N 1
ATOM 4405 C CA . ILE A 1 546 ? 14.330 2.861 -32.006 1.00 91.06 546 ILE A CA 1
ATOM 4406 C C . ILE A 1 546 ? 15.365 3.891 -31.546 1.00 91.06 546 ILE A C 1
ATOM 4408 O O . ILE A 1 546 ? 15.008 5.031 -31.257 1.00 91.06 546 ILE A O 1
ATOM 4412 N N . LEU A 1 547 ? 16.647 3.520 -31.542 1.00 90.38 547 LEU A N 1
ATOM 4413 C CA . LEU A 1 547 ? 17.736 4.410 -31.148 1.00 90.38 547 LEU A CA 1
ATOM 4414 C C . LEU A 1 547 ? 17.834 5.639 -32.057 1.00 90.38 547 LEU A C 1
ATOM 4416 O O . LEU A 1 547 ? 18.030 6.738 -31.550 1.00 90.38 547 LEU A O 1
ATOM 4420 N N . SER A 1 548 ? 17.651 5.496 -33.374 1.00 87.88 548 SER A N 1
ATOM 4421 C CA . SER A 1 548 ? 17.682 6.638 -34.293 1.00 87.88 548 SER A CA 1
ATOM 4422 C C . SER A 1 548 ? 16.526 7.600 -34.060 1.00 87.88 548 SER A C 1
ATOM 4424 O O . SER A 1 548 ? 16.719 8.803 -34.176 1.00 87.88 548 SER A O 1
ATOM 4426 N N . ASN A 1 549 ? 15.335 7.097 -33.723 1.00 87.31 549 ASN A N 1
ATOM 4427 C CA . ASN A 1 549 ? 14.186 7.950 -33.415 1.00 87.31 549 ASN A CA 1
ATOM 4428 C C . ASN A 1 549 ? 14.401 8.761 -32.134 1.00 87.31 549 ASN A C 1
ATOM 4430 O O . ASN A 1 549 ? 13.917 9.881 -32.045 1.00 87.31 549 ASN A O 1
ATOM 4434 N N . ILE A 1 550 ? 15.123 8.199 -31.163 1.00 83.06 550 ILE A N 1
ATOM 4435 C CA . ILE A 1 550 ? 15.396 8.854 -29.880 1.00 83.06 550 ILE A CA 1
ATOM 4436 C C . ILE A 1 550 ? 16.583 9.819 -29.981 1.00 83.06 550 ILE A C 1
ATOM 4438 O O . ILE A 1 550 ? 16.574 10.867 -29.352 1.00 83.06 550 ILE A O 1
ATOM 4442 N N . LEU A 1 551 ? 17.604 9.471 -30.768 1.00 79.50 551 LEU A N 1
ATOM 4443 C CA . LEU A 1 551 ? 18.821 10.270 -30.945 1.00 79.50 551 LEU A CA 1
ATOM 4444 C C . LEU A 1 551 ? 18.724 11.303 -32.075 1.00 79.50 551 LEU A C 1
ATOM 4446 O O . LEU A 1 551 ? 19.670 12.066 -32.264 1.00 79.50 551 LEU A O 1
ATOM 4450 N N . SER A 1 552 ? 17.643 11.305 -32.862 1.00 68.75 552 SER A N 1
ATOM 4451 C CA . SER A 1 552 ? 17.424 12.352 -33.862 1.00 68.75 552 SER A CA 1
ATOM 4452 C C . SER A 1 552 ? 17.134 13.656 -33.124 1.00 68.75 552 SER A C 1
ATOM 4454 O O . SER A 1 552 ? 16.126 13.709 -32.420 1.00 68.75 552 SER A O 1
ATOM 4456 N N . PRO A 1 553 ? 17.973 14.697 -33.271 1.00 56.19 553 PRO A N 1
ATOM 4457 C CA . PRO A 1 553 ? 17.728 15.962 -32.605 1.00 56.19 553 PRO A CA 1
ATOM 4458 C C . PRO A 1 553 ? 16.399 16.527 -33.109 1.00 56.19 553 PRO A C 1
ATOM 4460 O O . PRO A 1 553 ? 16.249 16.882 -34.282 1.00 56.19 553 PRO A O 1
ATOM 4463 N N . ALA A 1 554 ? 15.411 16.584 -32.219 1.00 48.38 554 ALA A N 1
ATOM 4464 C CA . ALA A 1 554 ? 14.278 17.465 -32.405 1.00 48.38 554 ALA A CA 1
ATOM 4465 C C . ALA A 1 554 ? 14.825 18.887 -32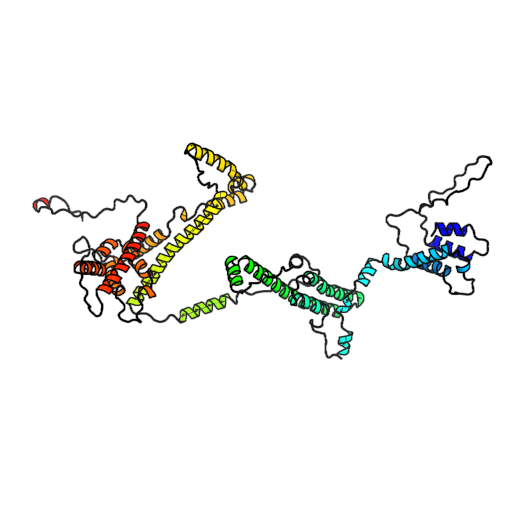.232 1.00 48.38 554 ALA A C 1
ATOM 4467 O O . ALA A 1 554 ? 15.004 19.345 -31.114 1.00 48.38 554 ALA A O 1
ATOM 4468 N N . GLU A 1 555 ? 15.122 19.539 -33.356 1.00 45.47 555 GLU A N 1
ATOM 4469 C CA . GLU A 1 555 ? 15.529 20.947 -33.445 1.00 45.47 555 GLU A CA 1
ATOM 4470 C C . GLU A 1 555 ? 16.971 21.260 -33.010 1.00 45.47 555 GLU A C 1
ATOM 4472 O O . GLU A 1 555 ? 17.205 21.809 -31.944 1.00 45.47 555 GLU A O 1
ATOM 4477 N N . GLU A 1 556 ? 17.940 21.072 -33.910 1.00 39.53 556 GLU A N 1
ATOM 4478 C CA . GLU A 1 556 ? 19.082 21.991 -33.966 1.00 39.53 556 GLU A CA 1
ATOM 4479 C C . GLU A 1 556 ? 19.505 22.217 -35.422 1.00 39.53 556 GLU A C 1
ATOM 4481 O O . GLU A 1 556 ? 19.915 21.311 -36.143 1.00 39.53 556 GLU A O 1
ATOM 4486 N N . PHE A 1 557 ? 19.335 23.465 -35.862 1.00 40.12 557 PHE A N 1
ATOM 4487 C CA . PHE A 1 557 ? 19.778 24.026 -37.137 1.00 40.12 557 PHE A CA 1
ATOM 4488 C C . PHE A 1 557 ? 21.310 24.174 -37.173 1.00 40.12 557 PHE A C 1
ATOM 4490 O O . PHE A 1 557 ? 21.826 25.239 -37.511 1.00 40.12 557 PHE A O 1
ATOM 4497 N N . GLU A 1 558 ? 22.060 23.137 -36.815 1.00 44.06 558 GLU A N 1
ATOM 4498 C CA . GLU A 1 558 ? 23.436 23.046 -37.282 1.00 44.06 558 GLU A CA 1
ATOM 4499 C C . GLU A 1 558 ? 23.375 22.391 -38.657 1.00 44.06 558 GLU A C 1
ATOM 4501 O O . GLU A 1 558 ? 23.000 21.229 -38.794 1.00 44.06 558 GLU A O 1
ATOM 4506 N N . GLU A 1 559 ? 23.686 23.158 -39.704 1.00 44.12 559 GLU A N 1
ATOM 4507 C CA . GLU A 1 559 ? 24.091 22.573 -40.978 1.00 44.12 559 GLU A CA 1
ATOM 4508 C C . GLU A 1 559 ? 25.188 21.553 -40.651 1.00 44.12 559 GLU A C 1
ATOM 4510 O O . GLU A 1 559 ? 26.318 21.947 -40.354 1.00 44.12 559 GLU A O 1
ATOM 4515 N N . GLU A 1 560 ? 24.854 20.254 -40.628 1.00 53.69 560 GLU A N 1
ATOM 4516 C CA . GLU A 1 560 ? 25.846 19.188 -40.528 1.00 53.69 560 GLU A CA 1
ATOM 4517 C C . GLU A 1 560 ? 26.857 19.484 -41.632 1.00 53.69 560 GLU A C 1
ATOM 4519 O O . GLU A 1 560 ? 26.548 19.335 -42.816 1.00 53.69 560 GLU A O 1
ATOM 4524 N N . ARG A 1 561 ? 28.040 19.994 -41.264 1.00 59.62 561 ARG A N 1
ATOM 4525 C CA . ARG A 1 561 ? 29.116 20.275 -42.213 1.00 59.62 561 ARG A CA 1
ATOM 4526 C C . ARG A 1 561 ? 29.563 18.938 -42.780 1.00 59.62 561 ARG A C 1
ATOM 4528 O O . ARG A 1 561 ? 30.461 18.286 -42.247 1.00 59.62 561 ARG A O 1
ATOM 4535 N N . VAL A 1 562 ? 28.887 18.502 -43.837 1.00 75.56 562 VAL A N 1
ATOM 4536 C CA . VAL A 1 562 ? 29.242 17.298 -44.569 1.00 75.56 562 VAL A CA 1
ATOM 4537 C C . VAL A 1 562 ? 30.632 17.530 -45.126 1.00 75.56 562 VAL A C 1
ATOM 4539 O O . VAL A 1 562 ? 30.915 18.554 -45.743 1.00 75.56 562 VAL A O 1
ATOM 4542 N N . ARG A 1 563 ? 31.522 16.576 -44.880 1.00 78.31 563 ARG A N 1
ATOM 4543 C CA . ARG A 1 563 ? 32.884 16.661 -45.378 1.00 78.31 563 ARG A CA 1
ATOM 4544 C C . ARG A 1 563 ? 32.887 16.645 -46.908 1.00 78.31 563 ARG A C 1
ATOM 4546 O O . ARG A 1 563 ? 32.511 15.645 -47.516 1.00 78.31 563 ARG A O 1
ATOM 4553 N N . GLU A 1 564 ? 33.357 17.731 -47.510 1.00 82.94 564 GLU A N 1
ATOM 4554 C CA . GLU A 1 564 ? 33.512 17.853 -48.958 1.00 82.94 564 GLU A CA 1
ATOM 4555 C C . GLU A 1 564 ? 34.876 17.319 -49.416 1.00 82.94 564 GLU A C 1
ATOM 4557 O O . GLU A 1 564 ? 35.890 17.466 -48.729 1.00 82.94 564 GLU A O 1
ATOM 4562 N N . PHE A 1 565 ? 34.905 16.695 -50.594 1.00 83.50 565 PHE A N 1
ATOM 4563 C CA . PHE A 1 565 ? 36.137 16.242 -51.237 1.00 83.50 565 PHE A CA 1
ATOM 4564 C C . PHE A 1 565 ? 36.417 17.100 -52.466 1.00 83.50 565 PHE A C 1
ATOM 4566 O O . PHE A 1 565 ? 35.531 17.329 -53.291 1.00 83.50 565 PHE A O 1
ATOM 4573 N N . LEU A 1 566 ? 37.663 17.555 -52.601 1.00 80.62 566 LEU A N 1
ATOM 4574 C CA . LEU A 1 566 ? 38.074 18.368 -53.740 1.00 80.62 566 LEU A CA 1
ATOM 4575 C C . LEU A 1 566 ? 38.037 17.540 -55.038 1.00 80.62 566 LEU A C 1
ATOM 4577 O O . LEU A 1 566 ? 38.522 16.403 -55.053 1.00 80.62 566 LEU A O 1
ATOM 4581 N N . PRO A 1 567 ? 37.503 18.089 -56.146 1.00 84.31 567 PRO A N 1
ATOM 4582 C CA . PRO A 1 567 ? 37.596 17.439 -57.445 1.00 84.31 567 PRO A CA 1
ATOM 4583 C C . PRO A 1 567 ? 39.062 17.377 -57.917 1.00 84.31 567 PRO A C 1
ATOM 4585 O O . PRO A 1 567 ? 39.887 18.178 -57.468 1.00 84.31 567 PRO A O 1
ATOM 4588 N N . PRO A 1 568 ? 39.406 16.474 -58.857 1.00 82.88 568 PRO A N 1
ATOM 4589 C CA . PRO A 1 568 ? 40.759 16.387 -59.399 1.00 82.88 568 PRO A CA 1
ATOM 4590 C C . PRO A 1 568 ? 41.209 17.736 -59.980 1.00 82.88 568 PRO A C 1
ATOM 4592 O O . PRO A 1 568 ? 40.616 18.236 -60.938 1.00 82.88 568 PRO A O 1
ATOM 4595 N N . THR A 1 569 ? 42.258 18.335 -59.417 1.00 80.81 569 THR A N 1
ATOM 4596 C CA . THR A 1 569 ? 42.816 19.602 -59.901 1.00 80.81 569 THR A CA 1
ATOM 4597 C C . THR A 1 569 ? 43.828 19.348 -61.017 1.00 80.81 569 THR A C 1
ATOM 4599 O O . THR A 1 569 ? 44.728 18.516 -60.904 1.00 80.81 569 THR A O 1
ATOM 4602 N N . HIS A 1 570 ? 43.681 20.061 -62.138 1.00 77.75 570 HIS A N 1
ATOM 4603 C CA . HIS A 1 570 ? 44.634 19.959 -63.243 1.00 77.75 570 HIS A CA 1
ATOM 4604 C C . HIS A 1 570 ? 46.001 20.528 -62.802 1.00 77.75 570 HIS A C 1
ATOM 4606 O O . HIS A 1 570 ? 46.023 21.605 -62.201 1.00 77.75 570 HIS A O 1
ATOM 4612 N N . PRO A 1 571 ? 47.146 19.895 -63.136 1.00 73.69 571 PRO A N 1
ATOM 4613 C CA . PRO A 1 571 ? 48.477 20.325 -62.676 1.00 73.69 571 PRO A CA 1
ATOM 4614 C C . PRO A 1 571 ? 48.854 21.775 -63.021 1.00 73.69 571 PRO A C 1
ATOM 4616 O O . PRO A 1 571 ? 49.739 22.353 -62.407 1.00 73.69 571 PRO A O 1
ATOM 4619 N N . SER A 1 572 ? 48.184 22.388 -64.000 1.00 74.12 572 SER A N 1
ATOM 4620 C CA . SER A 1 572 ? 48.381 23.801 -64.357 1.00 74.12 572 SER A CA 1
ATOM 4621 C C . SER A 1 572 ? 47.729 24.796 -63.388 1.00 74.12 572 SER A C 1
ATOM 4623 O O . SER A 1 572 ? 47.984 25.991 -63.494 1.00 74.12 572 SER A O 1
ATOM 4625 N N . LEU A 1 573 ? 46.860 24.327 -62.489 1.00 65.44 573 LEU A N 1
ATOM 4626 C CA . LEU A 1 573 ? 46.078 25.138 -61.549 1.00 65.44 573 LEU A CA 1
ATOM 4627 C C . LEU A 1 573 ? 46.533 24.948 -60.089 1.00 65.44 573 LEU A C 1
ATOM 4629 O O . LEU A 1 573 ? 46.047 25.653 -59.208 1.00 65.44 573 LEU A O 1
ATOM 4633 N N . SER A 1 574 ? 47.485 24.044 -59.820 1.00 57.56 574 SER A N 1
ATOM 4634 C CA . SER A 1 574 ? 47.899 23.652 -58.460 1.00 57.56 574 SER A CA 1
ATOM 4635 C C . SER A 1 574 ? 48.586 24.758 -57.648 1.00 57.56 574 SER A C 1
ATOM 4637 O O . SER A 1 574 ? 48.683 24.632 -56.436 1.00 57.56 574 SER A O 1
ATOM 4639 N N . ASN A 1 575 ? 49.037 25.843 -58.289 1.00 58.06 575 ASN A N 1
ATOM 4640 C CA . ASN A 1 575 ? 49.676 26.990 -57.625 1.00 58.06 575 ASN A CA 1
ATOM 4641 C C . ASN A 1 575 ? 48.754 28.216 -57.467 1.00 58.06 575 ASN A C 1
ATOM 4643 O O . ASN A 1 575 ? 49.224 29.260 -57.021 1.00 58.06 575 ASN A O 1
ATOM 4647 N N . GLN A 1 576 ? 47.483 28.145 -57.882 1.00 56.19 576 GLN A N 1
ATOM 4648 C CA . GLN A 1 576 ? 46.576 29.307 -57.864 1.00 56.19 576 GLN A CA 1
ATOM 4649 C C . GLN A 1 576 ? 45.615 29.350 -56.672 1.00 56.19 576 GLN A C 1
ATOM 4651 O O . GLN A 1 576 ? 45.019 30.3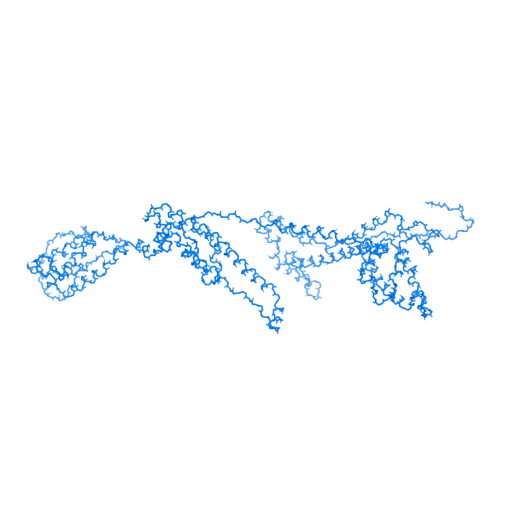97 -56.433 1.00 56.19 576 GLN A O 1
ATOM 4656 N N . TYR A 1 577 ? 45.503 28.271 -55.898 1.00 57.00 577 TYR A N 1
ATOM 4657 C CA . TYR A 1 577 ? 44.667 28.227 -54.700 1.00 57.00 577 TYR A CA 1
ATOM 4658 C C . TYR A 1 577 ? 45.510 27.744 -53.512 1.00 57.00 577 TYR A C 1
ATOM 4660 O O . TYR A 1 577 ? 46.105 26.669 -53.616 1.00 57.00 577 TYR A O 1
ATOM 4668 N N . PRO A 1 578 ? 45.615 28.519 -52.414 1.00 47.62 578 PRO A N 1
ATOM 4669 C CA . PRO A 1 578 ? 46.235 28.033 -51.190 1.00 47.62 578 PRO A CA 1
ATOM 4670 C C . PRO A 1 578 ? 45.420 26.856 -50.650 1.00 47.62 578 PRO A C 1
ATOM 4672 O O . PRO A 1 578 ? 44.192 26.906 -50.615 1.00 47.62 578 PRO A O 1
ATOM 4675 N N . ILE A 1 579 ? 46.120 25.796 -50.259 1.00 49.28 579 ILE A N 1
ATOM 4676 C CA . ILE A 1 579 ? 45.563 24.710 -49.459 1.00 49.28 579 ILE A CA 1
ATOM 4677 C C . ILE A 1 579 ? 45.605 25.227 -48.018 1.00 49.28 579 ILE A C 1
ATOM 4679 O O . ILE A 1 579 ? 46.694 25.318 -47.454 1.00 49.28 579 ILE A O 1
ATOM 4683 N N . ASP A 1 580 ? 44.466 25.645 -47.467 1.00 41.06 580 ASP A N 1
ATOM 4684 C CA . ASP A 1 580 ? 44.353 25.879 -46.024 1.00 41.06 580 ASP A CA 1
ATOM 4685 C C . ASP A 1 580 ? 44.350 24.502 -45.331 1.00 41.06 580 ASP A C 1
ATOM 4687 O O . ASP A 1 580 ? 43.538 23.639 -45.682 1.00 41.06 580 ASP A O 1
ATOM 4691 N N . GLU A 1 581 ? 45.324 24.284 -44.437 1.00 33.19 581 GLU A N 1
ATOM 4692 C CA . GLU A 1 581 ? 45.511 23.058 -43.634 1.00 33.19 581 GLU A CA 1
ATOM 4693 C C . GLU A 1 581 ? 44.391 22.813 -42.616 1.00 33.19 581 GLU A C 1
ATOM 4695 O O . GLU A 1 581 ? 43.937 23.788 -41.968 1.00 33.19 581 GLU A O 1
#

pLDDT: mean 76.84, std 19.28, range [23.98, 95.38]

Foldseek 3Di:
DVLVLVVVLVPDDPVQVPVNVLSVVLCVLPPDCPVPPPDDDDDDDDDDDDDDDDDDDDDPDPDDDDDPDDPQRPPVSLVSNLVSLCQQLDPDDDPDDDNNVVVDDPVVSVVSVVVNVVSVCSVCVVVVVVNVCVVPQDLVQADDVVVCVVCVVPDPDDDLCSRQLLVLLVVCLVVLDQVCVLCSLVSLCSLVSNLCCVCPPVVHPVSNVVSLVSSVVSVVVSCVSLVVSVCVLVVQQVVVVPDDPVVQVVCVVVVHHDDRDDDHDCPSVVPPPDRPDPDDDDDDDDDDPVVVVVVVVVVVVVVVPPDDDDDPLVNLLVVLLVQLVVLVCLVVVVVVQLVVLVVLCVVCCLQLVNDPQDDDPDPVVRVVVSVVVSVVSCCNHQLSVCVVPHDPVSNVVSVVVSVVSPDGCNVDHDVSLVVLVVVLVVQVVDCQQVQDADPVRPDDAPDCRHLLSVVLVSLLVQLFDDLDPPDDHPCVVRNCSSLSSSLSSCLSNVNVVVSCVRRPLNVLLVVCVVPVDFDQDPSGTSVSSSVSSVVSVVSNVVSNVVSCVSNVDPDDPDPPPPDDDDDDDDPVCVPVDDDDD